Protein AF-0000000085119200 (afdb_homodimer)

pLDDT: mean 97.14, std 2.52, range [78.0, 98.94]

Radius of gyration: 27.1 Å; Cα contacts (8 Å, |Δi|>4): 1152; chains: 2; bounding box: 44×83×57 Å

Nearest PDB structures (foldseek):
  4baz-assembly1_A  TM=9.181E-01  e=3.518E-21  Pseudomonas aeruginosa PAO1
  4bau-assembly1_A-2  TM=9.176E-01  e=3.518E-21  Pseudomonas aeruginosa PAO1
  7c4d-assembly1_A  TM=6.593E-01  e=3.880E-14  uncultured bacterium
  3bf8-assembly2_B  TM=7.224E-01  e=5.390E-13  Escherichia coli
  3bf7-assembly2_B  TM=6.696E-01  e=2.586E-13  Escherichia coli

Sequence (546 aa):
MQKNIIIDETEIFYTIEGVGEVVILLHGWPQTSYMWRRIIPNLSKNFKVITLDLPGLGNSSDTKTYDTKNIATILNKFIKNLKIEKFHLVGHDIGSWVAASYCIYFKETLKSLTILDAGIPGLIPDEVFCLANANKIWQFFFHSIDEIPEFLVKDKEKEYISWYFNKKSYIKDAINEKDIQNYYLAYKNKMKNGFEYYRYFEQSSEQNRILTSKLDIKILAIGGEFALKEQVGIAMEKISNSVTTKVIKNCGHYIAEEQPEELTQILIDWFKQMQKNIIIDETEIFYTIEGVGEVVILLHGWPQTSYMWRRIIPNLSKNFKVITLDLPGLGNSSDTKTYDTKNIATILNKFIKNLKIEKFHLVGHDIGSWVAASYCIYFKETLKSLTILDAGIPGLIPDEVFCLANANKIWQFFFHSIDEIPEFLVKDKEKEYISWYFNKKSYIKDAINEKDIQNYYLAYKNKMKNGFEYYRYFEQSSEQNRILTSKLDIKILAIGGEFALKEQVGIAMEKISNSVTTKVIKNCGHYIAEEQPEELTQILIDWFKQ

InterPro domains:
  IPR000073 Alpha/beta hydrolase fold-1 [PF00561] (22-259)
  IPR000639 Epoxide hydrolase-like [PR00412] (27-45)
  IPR000639 Epoxide hydrolase-like [PR00412] (89-102)
  IPR000639 Epoxide hydrolase-like [PR00412] (103-116)
  IPR000639 Epoxide hydrolase-like [PR00412] (248-270)
  IPR029058 Alpha/Beta hydrolase fold [G3DSA:3.40.50.1820] (2-271)
  IPR029058 Alpha/Beta hydrolase fold [SSF53474] (7-273)
  IPR050266 AB hydrolase superfamily [PTHR43798] (14-272)

Secondary structure (DSSP, 8-state):
-EEEEEETTEEEEEEEE-SSEEEEEE--SS--GGGGTTTHHHHTTTEEEEEEPPTTSTTSPP-S---HHHHHHHHHHHHHHTT---EEEEEETHHHHHHHHHHHHHGGGEEEEEEES---TTTS-GGG-SGGGHHHHHHHHHTTSSSHHHHHHTT-HHHHHHHHHHHH-SSTTSS-HHHHHHHHHHHTTTHHHHHHHHHTHHHHHHHHTT--S-EEEEEEEEEETTTTTTHHHHHHTTTEEEEEEEEESS--S-HHHHSHHHHHHHHHHHHT-/-EEEEEETTEEEEEEEE-SSEEEEEE--SS--GGGGTTTHHHHTTTEEEEEEPPTTSTTSPP-S---HHHHHHHHHHHHHHTT---EEEEEETHHHHHHHHHHHHHGGGEEEEEEES---TTTS-GGG-SGGGHHHHHHHHHTTSSSHHHHHHTT-HHHHHHHHHHHH-SSTTSS-HHHHHHHHHHHTTTHHHHHHHHHTHHHHHHHHTT--S-EEEEEEEEEETTTTTTHHHHHHTTTEEEEEEEEETT--S-HHHHSHHHHHHHHHHHHT-

Structure (mmCIF, N/CA/C/O backbone):
data_AF-0000000085119200-model_v1
#
loop_
_entity.id
_entity.type
_entity.pdbx_description
1 polymer 'Alpha/beta hydrolase fold protein'
#
loop_
_atom_site.group_PDB
_atom_site.id
_atom_site.type_symbol
_atom_site.label_atom_id
_atom_site.label_alt_id
_atom_site.label_comp_id
_atom_site.label_asym_id
_atom_site.label_entity_id
_atom_site.label_seq_id
_atom_site.pdbx_PDB_ins_code
_atom_site.Cartn_x
_atom_site.Cartn_y
_atom_site.Cartn_z
_atom_site.occupancy
_atom_site.B_iso_or_equiv
_atom_site.auth_seq_id
_atom_site.auth_comp_id
_atom_site.auth_asym_id
_atom_site.auth_atom_id
_atom_site.pdbx_PDB_model_num
ATOM 1 N N . MET A 1 1 ? 11.859 33.156 17.484 1 78 1 MET A N 1
ATOM 2 C CA . MET A 1 1 ? 12.648 32.469 18.5 1 78 1 MET A CA 1
ATOM 3 C C . MET A 1 1 ? 12.242 31 18.625 1 78 1 MET A C 1
ATOM 5 O O . MET A 1 1 ? 11.055 30.688 18.609 1 78 1 MET A O 1
ATOM 9 N N . GLN A 1 2 ? 13.172 30.141 18.656 1 85.06 2 GLN A N 1
ATOM 10 C CA . GLN A 1 2 ? 12.969 28.703 18.812 1 85.06 2 GLN A CA 1
ATOM 11 C C . GLN A 1 2 ? 12.836 28.328 20.281 1 85.06 2 GLN A C 1
ATOM 13 O O . GLN A 1 2 ? 13.586 28.844 21.125 1 85.06 2 GLN A O 1
ATOM 18 N N . LYS A 1 3 ? 11.742 27.578 20.469 1 92.69 3 LYS A N 1
ATOM 19 C CA . LYS A 1 3 ? 11.438 27.188 21.844 1 92.69 3 LYS A CA 1
ATOM 20 C C . LYS A 1 3 ? 11.047 25.719 21.922 1 92.69 3 LYS A C 1
ATOM 22 O O . LYS A 1 3 ? 10.766 25.094 20.906 1 92.69 3 LYS A O 1
ATOM 27 N N . ASN A 1 4 ? 11.211 25.234 23.156 1 95.44 4 ASN A N 1
ATOM 28 C CA . ASN A 1 4 ? 10.703 23.906 23.5 1 95.44 4 ASN A CA 1
ATOM 29 C C . ASN A 1 4 ? 9.828 23.953 24.75 1 95.44 4 ASN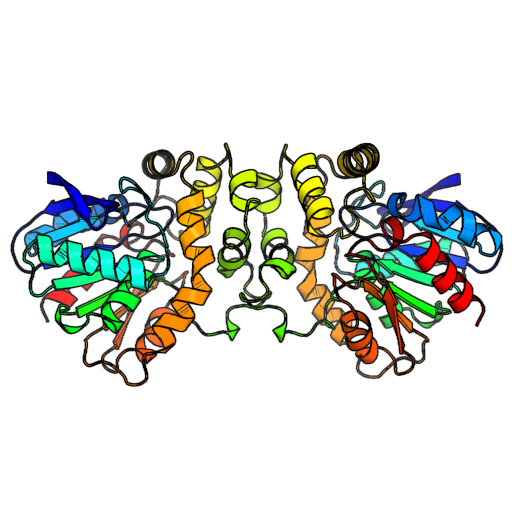 A C 1
ATOM 31 O O . ASN A 1 4 ? 10.047 24.766 25.641 1 95.44 4 ASN A O 1
ATOM 35 N N . ILE A 1 5 ? 8.867 23.125 24.781 1 96.81 5 ILE A N 1
ATOM 36 C CA . ILE A 1 5 ? 8 22.969 25.938 1 96.81 5 ILE A CA 1
ATOM 37 C C . ILE A 1 5 ? 7.594 21.516 26.094 1 96.81 5 ILE A C 1
ATOM 39 O O . ILE A 1 5 ? 7.465 20.781 25.109 1 96.81 5 ILE A O 1
ATOM 43 N N . ILE A 1 6 ? 7.453 21.016 27.297 1 96.5 6 ILE A N 1
ATOM 44 C CA . ILE A 1 6 ? 7.031 19.641 27.547 1 96.5 6 ILE A CA 1
ATOM 45 C C . ILE A 1 6 ? 5.543 19.609 27.875 1 96.5 6 ILE A C 1
ATOM 47 O O . ILE A 1 6 ? 5.086 20.297 28.781 1 96.5 6 ILE A O 1
ATOM 51 N N . ILE A 1 7 ? 4.805 18.891 27.031 1 95.62 7 ILE A N 1
ATOM 52 C CA . ILE A 1 7 ? 3.385 18.641 27.25 1 95.62 7 ILE A CA 1
ATOM 53 C C . ILE A 1 7 ? 3.143 17.141 27.438 1 95.62 7 ILE A C 1
ATOM 55 O O . ILE A 1 7 ? 3.311 16.359 26.5 1 95.62 7 ILE A O 1
ATOM 59 N N . ASP A 1 8 ? 2.596 16.562 28.531 1 91.19 8 ASP A N 1
ATOM 60 C CA . ASP A 1 8 ? 2.346 15.148 28.781 1 91.19 8 ASP A CA 1
ATOM 61 C C . ASP A 1 8 ? 3.539 14.289 28.359 1 91.19 8 ASP A C 1
ATOM 63 O O . ASP A 1 8 ? 3.385 13.336 27.594 1 91.19 8 ASP A O 1
ATOM 67 N N . GLU A 1 9 ? 4.668 14.656 28.641 1 94.38 9 GLU A N 1
ATOM 68 C CA . GLU A 1 9 ? 5.898 13.906 28.422 1 94.38 9 GLU A CA 1
ATOM 69 C C . GLU A 1 9 ? 6.391 14.062 26.984 1 94.38 9 GLU A C 1
ATOM 71 O O . GLU A 1 9 ? 7.375 13.438 26.594 1 94.38 9 GLU A O 1
ATOM 76 N N . THR A 1 10 ? 5.691 14.844 26.203 1 96.94 10 THR A N 1
ATOM 77 C CA . THR A 1 10 ? 6.102 15.117 24.828 1 96.94 10 THR A CA 1
ATOM 78 C C . THR A 1 10 ? 6.75 16.5 24.719 1 96.94 10 THR A C 1
ATOM 80 O O . THR A 1 10 ? 6.141 17.5 25.078 1 96.94 10 THR A O 1
ATOM 83 N N . GLU A 1 11 ? 7.949 16.484 24.266 1 98.06 11 GLU A N 1
ATOM 84 C CA . GLU A 1 11 ? 8.617 17.766 24.016 1 98.06 11 GLU A CA 1
ATOM 85 C C . GLU A 1 11 ? 8.227 18.344 22.656 1 98.06 11 GLU A C 1
ATOM 87 O O . GLU A 1 11 ? 8.422 17.688 21.625 1 98.06 11 GLU A O 1
ATOM 92 N N . ILE A 1 12 ? 7.719 19.562 22.672 1 98.31 12 ILE A N 1
ATOM 93 C CA . ILE A 1 12 ? 7.258 20.219 21.453 1 98.31 12 ILE A CA 1
ATOM 94 C C . ILE A 1 12 ? 8.211 21.344 21.094 1 98.31 12 ILE A C 1
ATOM 96 O O . ILE A 1 12 ? 8.422 22.281 21.875 1 98.31 12 ILE A O 1
ATOM 100 N N . PHE A 1 13 ? 8.797 21.219 19.891 1 98.5 13 PHE A N 1
ATOM 101 C CA . PHE A 1 13 ? 9.562 22.297 19.297 1 98.5 13 PHE A CA 1
ATOM 102 C C . PHE A 1 13 ? 8.633 23.297 18.594 1 98.5 13 PHE A C 1
ATOM 104 O O . PHE A 1 13 ? 7.789 22.891 17.797 1 98.5 13 PHE A O 1
ATOM 111 N N . TYR A 1 14 ? 8.789 24.609 18.922 1 98.5 14 TYR A N 1
ATOM 112 C CA . TYR A 1 14 ? 7.902 25.578 18.281 1 98.5 14 TYR A CA 1
ATOM 113 C C . TYR A 1 14 ? 8.594 26.938 18.141 1 98.5 14 TYR A C 1
ATOM 115 O O . TYR A 1 14 ? 9.641 27.172 18.75 1 98.5 14 TYR A O 1
ATOM 123 N N . THR A 1 15 ? 8.062 27.766 17.25 1 98.31 15 THR A N 1
ATOM 124 C CA . THR A 1 15 ? 8.531 29.125 17.047 1 98.31 15 THR A CA 1
ATOM 125 C C . THR A 1 15 ? 7.367 30.109 17.125 1 98.31 15 THR A C 1
ATOM 127 O O . THR A 1 15 ? 6.215 29.734 16.906 1 98.31 15 THR A O 1
ATOM 130 N N . ILE A 1 16 ? 7.719 31.359 17.531 1 98 16 ILE A N 1
ATOM 131 C CA . ILE A 1 16 ? 6.758 32.438 17.562 1 98 16 ILE A CA 1
ATOM 132 C C . ILE A 1 16 ? 7.332 33.656 16.844 1 98 16 ILE A C 1
ATOM 134 O O . ILE A 1 16 ? 8.453 34.094 17.141 1 98 16 ILE A O 1
ATOM 138 N N . GLU A 1 17 ? 6.508 34.125 15.906 1 97.81 17 GLU A N 1
ATOM 139 C CA . GLU A 1 17 ? 6.898 35.344 15.18 1 97.81 17 GLU A CA 1
ATOM 140 C C . GLU A 1 17 ? 5.707 36.281 14.984 1 97.81 17 GLU A C 1
ATOM 142 O O . GLU A 1 17 ? 4.602 35.844 14.688 1 97.81 17 GLU A O 1
ATOM 147 N N . GLY A 1 18 ? 5.914 37.594 15.211 1 97.75 18 GLY A N 1
ATOM 148 C CA . GLY A 1 18 ? 4.879 38.594 14.977 1 97.75 18 GLY A CA 1
ATOM 149 C C . GLY A 1 18 ? 4.004 38.844 16.188 1 97.75 18 GLY A C 1
ATOM 150 O O . GLY A 1 18 ? 4.281 38.344 17.281 1 97.75 18 GLY A O 1
ATOM 151 N N . VAL A 1 19 ? 3.125 39.781 16.016 1 97 19 VAL A N 1
ATOM 152 C CA . VAL A 1 19 ? 2.17 40.156 17.047 1 97 19 VAL A CA 1
ATOM 153 C C . VAL A 1 19 ? 0.776 40.281 16.438 1 97 19 VAL A C 1
ATOM 155 O O . VAL A 1 19 ? 0.636 40.5 15.227 1 97 19 VAL A O 1
ATOM 158 N N . GLY A 1 20 ? -0.193 40.094 17.297 1 96.88 20 GLY A N 1
ATOM 159 C CA . GLY A 1 20 ? -1.569 40.188 16.828 1 96.88 20 GLY A CA 1
ATOM 160 C C . GLY A 1 20 ? -2.359 38.906 17.062 1 96.88 20 GLY A C 1
ATOM 161 O O . GLY A 1 20 ? -2.111 38.188 18.016 1 96.88 20 GLY A O 1
ATOM 162 N N . GLU A 1 21 ? -3.375 38.75 16.188 1 97.94 21 GLU A N 1
ATOM 163 C CA . GLU A 1 21 ? -4.156 37.531 16.281 1 97.94 21 GLU A CA 1
ATOM 164 C C . GLU A 1 21 ? -3.287 36.312 16.031 1 97.94 21 GLU A C 1
ATOM 166 O O . GLU A 1 21 ? -2.404 36.344 15.172 1 97.94 21 GLU A O 1
ATOM 171 N N . VAL A 1 22 ? -3.578 35.281 16.734 1 98.69 22 VAL A N 1
ATOM 172 C CA . VAL A 1 22 ? -2.721 34.094 16.719 1 98.69 22 VAL A CA 1
ATOM 173 C C . VAL A 1 22 ? -3.104 33.188 15.539 1 98.69 22 VAL A C 1
ATOM 175 O O . VAL A 1 22 ? -4.285 32.938 15.297 1 98.69 22 VAL A O 1
ATOM 178 N N . VAL A 1 23 ? -2.143 32.781 14.789 1 98.88 23 VAL A N 1
ATOM 179 C CA . VAL A 1 23 ? -2.252 31.781 13.734 1 98.88 23 VAL A CA 1
ATOM 180 C C . VAL A 1 23 ? -1.306 30.609 14.039 1 98.88 23 VAL A C 1
ATOM 182 O O . VAL A 1 23 ? -0.108 30.828 14.25 1 98.88 23 VAL A O 1
ATOM 185 N N . ILE A 1 24 ? -1.809 29.406 14.078 1 98.94 24 ILE A N 1
ATOM 186 C CA . ILE A 1 24 ? -0.988 28.219 14.297 1 98.94 24 ILE A CA 1
ATOM 187 C C . ILE A 1 24 ? -0.923 27.391 13.016 1 98.94 24 ILE A C 1
ATOM 189 O O . ILE A 1 24 ? -1.953 27.109 12.398 1 98.94 24 ILE A O 1
ATOM 193 N N . LEU A 1 25 ? 0.277 27.031 12.609 1 98.94 25 LEU A N 1
ATOM 194 C CA . LEU A 1 25 ? 0.523 26.312 11.367 1 98.94 25 LEU A CA 1
ATOM 195 C C . LEU A 1 25 ? 1.031 24.906 11.656 1 98.94 25 LEU A C 1
ATOM 197 O O . LEU A 1 25 ? 2.059 24.734 12.32 1 98.94 25 LEU A O 1
ATOM 201 N N . LEU A 1 26 ? 0.324 23.891 11.156 1 98.94 26 LEU A N 1
ATOM 202 C CA . LEU A 1 26 ? 0.71 22.484 11.32 1 98.94 26 LEU A CA 1
ATOM 203 C C . LEU A 1 26 ? 1.225 21.906 10.008 1 98.94 26 LEU A C 1
ATOM 205 O O . LEU A 1 26 ? 0.542 21.984 8.984 1 98.94 26 LEU A O 1
ATOM 209 N N . HIS A 1 27 ? 2.404 21.312 10.055 1 98.88 27 HIS A N 1
ATOM 210 C CA . HIS A 1 27 ? 3.084 20.828 8.859 1 98.88 27 HIS A CA 1
ATOM 211 C C . HIS A 1 27 ? 2.68 19.391 8.539 1 98.88 27 HIS A C 1
ATOM 213 O O . HIS A 1 27 ? 1.985 18.734 9.328 1 98.88 27 HIS A O 1
ATOM 219 N N . GLY A 1 28 ? 3.072 18.953 7.332 1 98.56 28 GLY A N 1
ATOM 220 C CA . GLY A 1 28 ? 2.822 17.578 6.902 1 98.56 28 GLY A CA 1
ATOM 221 C C . GLY A 1 28 ? 4.059 16.703 6.957 1 98.56 28 GLY A C 1
ATOM 222 O O . GLY A 1 28 ? 5.078 17.094 7.523 1 98.56 28 GLY A O 1
ATOM 223 N N . TRP A 1 29 ? 3.932 15.531 6.484 1 98 29 TRP A N 1
ATOM 224 C CA . TRP A 1 29 ? 5.016 14.562 6.375 1 98 29 TRP A CA 1
ATOM 225 C C . TRP A 1 29 ? 5.383 14.312 4.918 1 98 29 TRP A C 1
ATOM 227 O O . TRP A 1 29 ? 4.5 14.219 4.059 1 98 29 TRP A O 1
ATOM 237 N N . PRO A 1 30 ? 6.723 14.227 4.625 1 97.94 30 PRO A N 1
ATOM 238 C CA . PRO A 1 30 ? 7.867 14.227 5.535 1 97.94 30 PRO A CA 1
ATOM 239 C C . PRO A 1 30 ? 8.5 15.609 5.688 1 97.94 30 PRO A C 1
ATOM 241 O O . PRO A 1 30 ? 9.727 15.734 5.645 1 97.94 30 PRO A O 1
ATOM 244 N N . GLN A 1 31 ? 7.656 16.562 5.84 1 98.69 31 GLN A N 1
ATOM 245 C CA . GLN A 1 31 ? 8.125 17.922 6.105 1 98.69 31 GLN A CA 1
ATOM 246 C C . GLN A 1 31 ? 8.234 18.172 7.605 1 98.69 31 GLN A C 1
ATOM 248 O O . GLN A 1 31 ? 8.172 17.25 8.406 1 98.69 31 GLN A O 1
ATOM 253 N N . THR A 1 32 ? 8.68 19.391 8.008 1 98.62 32 THR A N 1
ATOM 254 C CA . THR A 1 32 ? 8.695 19.984 9.344 1 98.62 32 THR A CA 1
ATOM 255 C C . THR A 1 32 ? 8.133 21.391 9.312 1 98.62 32 THR A C 1
ATOM 257 O O . THR A 1 32 ? 7.668 21.859 8.266 1 98.62 32 THR A O 1
ATOM 260 N N . SER A 1 33 ? 8.172 22.047 10.461 1 98.69 33 SER A N 1
ATOM 261 C CA . SER A 1 33 ? 7.715 23.438 10.477 1 98.69 33 SER A CA 1
ATOM 262 C C . SER A 1 33 ? 8.531 24.312 9.531 1 98.69 33 SER A C 1
ATOM 264 O O . SER A 1 33 ? 8.109 25.406 9.172 1 98.69 33 SER A O 1
ATOM 266 N N . TYR A 1 34 ? 9.664 23.766 9.062 1 98.56 34 TYR A N 1
ATOM 267 C CA . TYR A 1 34 ? 10.516 24.438 8.086 1 98.56 34 TYR A CA 1
ATOM 268 C C . TYR A 1 34 ? 9.742 24.734 6.805 1 98.56 34 TYR A C 1
ATOM 270 O O . TYR A 1 34 ? 10.055 25.688 6.094 1 98.56 34 TYR A O 1
ATOM 278 N N . MET A 1 35 ? 8.688 24.016 6.539 1 98.81 35 MET A N 1
ATOM 279 C CA . MET A 1 35 ? 7.973 24.172 5.277 1 98.81 35 MET A CA 1
ATOM 280 C C . MET A 1 35 ? 7.309 25.531 5.18 1 98.81 35 MET A C 1
ATOM 282 O O . MET A 1 35 ? 6.945 25.984 4.09 1 98.81 35 MET A O 1
ATOM 286 N N . TRP A 1 36 ? 7.117 26.141 6.305 1 98.81 36 TRP A N 1
ATOM 287 C CA . TRP A 1 36 ? 6.383 27.406 6.355 1 98.81 36 TRP A CA 1
ATOM 288 C C . TRP A 1 36 ? 7.324 28.594 6.18 1 98.81 36 TRP A C 1
ATOM 290 O O . TRP A 1 36 ? 6.891 29.75 6.23 1 98.81 36 TRP A O 1
ATOM 300 N N . ARG A 1 37 ? 8.539 28.375 5.84 1 98.62 37 ARG A N 1
ATOM 301 C CA . ARG A 1 37 ? 9.594 29.391 5.875 1 98.62 37 ARG A CA 1
ATOM 302 C C . ARG A 1 37 ? 9.289 30.531 4.91 1 98.62 37 ARG A C 1
ATOM 304 O O . ARG A 1 37 ? 9.641 31.688 5.168 1 98.62 37 ARG A O 1
ATOM 311 N N . ARG A 1 38 ? 8.609 30.266 3.814 1 98.5 38 ARG A N 1
ATOM 312 C CA . ARG A 1 38 ? 8.375 31.297 2.799 1 98.5 38 ARG A CA 1
ATOM 313 C C . ARG A 1 38 ? 7.09 32.062 3.078 1 98.5 38 ARG A C 1
ATOM 315 O O . ARG A 1 38 ? 6.859 33.125 2.498 1 98.5 38 ARG A O 1
ATOM 322 N N . ILE A 1 39 ? 6.301 31.5 3.99 1 98 39 ILE A N 1
ATOM 323 C CA . ILE A 1 39 ? 5 32.062 4.324 1 98 39 ILE A CA 1
ATOM 324 C C . ILE A 1 39 ? 5.133 32.969 5.543 1 98 39 ILE A C 1
ATOM 326 O O . ILE A 1 39 ? 4.512 34.031 5.598 1 98 39 ILE A O 1
ATOM 330 N N . ILE A 1 40 ? 5.961 32.688 6.473 1 98.25 40 ILE A N 1
ATOM 331 C CA . ILE A 1 40 ? 6.035 33.25 7.812 1 98.25 40 ILE A CA 1
ATOM 332 C C . ILE A 1 40 ? 6.426 34.75 7.723 1 98.25 40 ILE A C 1
ATOM 334 O O . ILE A 1 40 ? 5.812 35.594 8.367 1 98.25 40 ILE A O 1
ATOM 338 N N . PRO A 1 41 ? 7.41 35.125 6.832 1 98.25 41 PRO A N 1
ATOM 339 C CA . PRO A 1 41 ? 7.859 36.531 6.828 1 98.25 41 PRO A CA 1
ATOM 340 C C . PRO A 1 41 ? 6.738 37.5 6.504 1 98.25 41 PRO A C 1
ATOM 342 O O . PRO A 1 41 ? 6.641 38.562 7.129 1 98.25 41 PRO A O 1
ATOM 345 N N . ASN A 1 42 ? 5.84 37.156 5.656 1 98.31 42 ASN A N 1
ATOM 346 C CA . ASN A 1 42 ? 4.746 38.031 5.289 1 98.31 42 ASN A CA 1
ATOM 347 C C . ASN A 1 42 ? 3.557 37.875 6.23 1 98.31 42 ASN A C 1
ATOM 349 O O . ASN A 1 42 ? 2.902 38.875 6.578 1 98.31 42 ASN A O 1
ATOM 353 N N . LEU A 1 43 ? 3.299 36.719 6.664 1 98.31 43 LEU A N 1
ATOM 354 C CA . LEU A 1 43 ? 2.16 36.469 7.535 1 98.31 43 LEU A CA 1
ATOM 355 C C . LEU A 1 43 ? 2.361 37.094 8.906 1 98.31 43 LEU A C 1
ATOM 357 O O . LEU A 1 43 ? 1.411 37.594 9.508 1 98.31 43 LEU A O 1
ATOM 361 N N . SER A 1 44 ? 3.631 37.125 9.336 1 98.12 44 SER A N 1
ATOM 362 C CA . SER A 1 44 ? 3.943 37.562 10.688 1 98.12 44 SER A CA 1
ATOM 363 C C . SER A 1 44 ? 3.932 39.094 10.773 1 98.12 44 SER A C 1
ATOM 365 O O . SER A 1 44 ? 4.062 39.656 11.859 1 98.12 44 SER A O 1
ATOM 367 N N . LYS A 1 45 ? 3.742 39.75 9.672 1 97.94 45 LYS A N 1
ATOM 368 C CA . LYS A 1 45 ? 3.602 41.188 9.68 1 97.94 45 LYS A CA 1
ATOM 369 C C . LYS A 1 45 ? 2.287 41.625 10.336 1 97.94 45 LYS A C 1
ATOM 371 O O . LYS A 1 45 ? 2.189 42.719 10.898 1 97.94 45 LYS A O 1
ATOM 376 N N . ASN A 1 46 ? 1.311 40.75 10.297 1 96.31 46 ASN A N 1
ATOM 377 C CA . ASN A 1 46 ? -0.02 41.156 10.758 1 96.31 46 ASN A CA 1
ATOM 378 C C . ASN A 1 46 ? -0.543 40.188 11.828 1 96.31 46 ASN A C 1
ATOM 380 O O . ASN A 1 46 ? -1.546 40.469 12.484 1 96.31 46 ASN A O 1
ATOM 384 N N . PHE A 1 47 ? 0.115 39.125 12.047 1 98.5 47 PHE A N 1
ATOM 385 C CA . PHE A 1 47 ? -0.38 38.094 12.953 1 98.5 47 PHE A CA 1
ATOM 386 C C . PHE A 1 47 ? 0.741 37.562 13.844 1 98.5 47 PHE A C 1
ATOM 388 O O . PHE A 1 47 ? 1.921 37.719 13.523 1 98.5 47 PHE A O 1
ATOM 395 N N . LYS A 1 48 ? 0.358 37 14.984 1 98.25 48 LYS A N 1
ATOM 396 C CA . LYS A 1 48 ? 1.259 36.156 15.781 1 98.25 48 LYS A CA 1
ATOM 397 C C . LYS A 1 48 ? 1.27 34.719 15.273 1 98.25 48 LYS A C 1
ATOM 399 O O . LYS A 1 48 ? 0.34 33.969 15.547 1 98.25 48 LYS A O 1
ATOM 404 N N . VAL A 1 49 ? 2.355 34.438 14.586 1 98.69 49 VAL A N 1
ATOM 405 C CA . VAL A 1 49 ? 2.424 33.156 13.906 1 98.69 49 VAL A CA 1
ATOM 406 C C . VAL A 1 49 ? 3.195 32.156 14.766 1 98.69 49 VAL A C 1
ATOM 408 O O . VAL A 1 49 ? 4.352 32.406 15.125 1 98.69 49 VAL A O 1
ATOM 411 N N . ILE A 1 50 ? 2.543 31.062 15.086 1 98.75 50 ILE A N 1
ATOM 412 C CA . ILE A 1 50 ? 3.162 29.984 15.844 1 98.75 50 ILE A CA 1
ATOM 413 C C . ILE A 1 50 ? 3.268 28.734 14.969 1 98.75 50 ILE A C 1
ATOM 415 O O . ILE A 1 50 ? 2.273 28.281 14.391 1 98.75 50 ILE A O 1
ATOM 419 N N . THR A 1 51 ? 4.438 28.25 14.797 1 98.69 51 THR A N 1
ATOM 420 C CA . THR A 1 51 ? 4.68 26.953 14.148 1 98.69 51 THR A CA 1
ATOM 421 C C . THR A 1 51 ? 5.246 25.953 15.141 1 98.69 51 THR A C 1
ATOM 423 O O . THR A 1 51 ? 5.809 26.328 16.172 1 98.69 51 THR A O 1
ATOM 426 N N . LEU A 1 52 ? 5.055 24.719 14.867 1 98.69 52 LEU A N 1
ATOM 427 C CA . LEU A 1 52 ? 5.613 23.656 15.695 1 98.69 52 LEU A CA 1
ATOM 428 C C . LEU A 1 52 ? 5.871 22.391 14.875 1 98.69 52 LEU A C 1
ATOM 430 O O . LEU A 1 52 ? 5.297 22.219 13.797 1 98.69 52 LEU A O 1
ATOM 434 N N . ASP A 1 53 ? 6.777 21.609 15.336 1 98.75 53 ASP A N 1
ATOM 435 C CA . ASP A 1 53 ? 6.875 20.25 14.812 1 98.75 53 ASP A CA 1
ATOM 436 C C . ASP A 1 53 ? 5.914 19.312 15.539 1 98.75 53 ASP A C 1
ATOM 438 O O . ASP A 1 53 ? 5.883 19.281 16.781 1 98.75 53 ASP A O 1
ATOM 442 N N . LEU A 1 54 ? 5.133 18.625 14.82 1 98.69 54 LEU A N 1
ATOM 443 C CA . LEU A 1 54 ? 4.133 17.75 15.406 1 98.69 54 LEU A CA 1
ATOM 444 C C . LEU A 1 54 ? 4.793 16.688 16.281 1 98.69 54 LEU A C 1
ATOM 446 O O . LEU A 1 54 ? 5.938 16.297 16.031 1 98.69 54 LEU A O 1
ATOM 450 N N . PRO A 1 55 ? 4.07 16.219 17.266 1 98.38 55 PRO A N 1
ATOM 451 C CA . PRO A 1 55 ? 4.613 15.141 18.094 1 98.38 55 PRO A CA 1
ATOM 452 C C . PRO A 1 55 ? 5.129 13.961 17.281 1 98.38 55 PRO A C 1
ATOM 454 O O . PRO A 1 55 ? 4.414 13.445 16.422 1 98.38 55 PRO A O 1
ATOM 457 N N . GLY A 1 56 ? 6.352 13.602 17.547 1 97.44 56 GLY A N 1
ATOM 458 C CA . GLY A 1 56 ? 6.961 12.477 16.859 1 97.44 56 GLY A CA 1
ATOM 459 C C . GLY A 1 56 ? 7.66 12.867 15.562 1 97.44 56 GLY A C 1
ATOM 460 O O . GLY A 1 56 ? 8.406 12.07 14.992 1 97.44 56 GLY A O 1
ATOM 461 N N . LEU A 1 57 ? 7.52 14.117 15.125 1 98 57 LEU A N 1
ATOM 462 C CA . LEU A 1 57 ? 8.07 14.547 13.852 1 98 57 LEU A CA 1
ATOM 463 C C . LEU A 1 57 ? 9.055 15.703 14.047 1 98 57 LEU A C 1
ATOM 465 O O . LEU A 1 57 ? 8.977 16.422 15.039 1 98 57 LEU A O 1
ATOM 469 N N . GLY A 1 58 ? 9.953 15.797 13.062 1 96.88 58 GLY A N 1
ATOM 470 C CA . GLY A 1 58 ? 10.906 16.891 13.094 1 96.88 58 GLY A CA 1
ATOM 471 C C . GLY A 1 58 ? 11.695 16.969 14.383 1 96.88 58 GLY A C 1
ATOM 472 O O . GLY A 1 58 ? 12.289 15.969 14.812 1 96.88 58 GLY A O 1
ATOM 473 N N . ASN A 1 59 ? 11.586 18.109 15.047 1 96.31 59 ASN A N 1
ATOM 474 C CA . ASN A 1 59 ? 12.398 18.344 16.234 1 96.31 59 ASN A CA 1
ATOM 475 C C . ASN A 1 59 ? 11.617 18.078 17.516 1 96.31 59 ASN A C 1
ATOM 477 O O . ASN A 1 59 ? 12.125 18.312 18.609 1 96.31 59 ASN A O 1
ATOM 481 N N . SER A 1 60 ? 10.438 17.625 17.438 1 98.06 60 SER A N 1
ATOM 482 C CA . SER A 1 60 ? 9.633 17.25 18.594 1 98.06 60 SER A CA 1
ATOM 483 C C . SER A 1 60 ? 9.859 15.781 18.969 1 98.06 60 SER A C 1
ATOM 485 O O . SER A 1 60 ? 10.25 14.977 18.125 1 98.06 60 SER A O 1
ATOM 487 N N . SER A 1 61 ? 9.633 15.445 20.234 1 97.31 61 SER A N 1
ATOM 488 C CA . SER A 1 61 ? 9.852 14.078 20.703 1 97.31 61 SER A CA 1
ATOM 489 C C . SER A 1 61 ? 8.648 13.195 20.391 1 97.31 61 SER A C 1
ATOM 491 O O . SER A 1 61 ? 7.594 13.688 20 1 97.31 61 SER A O 1
ATOM 493 N N . ASP A 1 62 ? 8.797 11.922 20.531 1 96.5 62 ASP A N 1
ATOM 494 C CA . ASP A 1 62 ? 7.754 10.938 20.25 1 96.5 62 ASP A CA 1
ATOM 495 C C . ASP A 1 62 ? 6.617 11.031 21.266 1 96.5 62 ASP A C 1
ATOM 497 O O . ASP A 1 62 ? 6.766 11.672 22.312 1 96.5 62 ASP A O 1
ATOM 501 N N . THR A 1 63 ? 5.52 10.57 20.922 1 96.81 63 THR A N 1
ATOM 502 C CA . THR A 1 63 ? 4.371 10.414 21.797 1 96.81 63 THR A CA 1
ATOM 503 C C . THR A 1 63 ? 3.947 8.953 21.891 1 96.81 63 THR A C 1
ATOM 505 O O . THR A 1 63 ? 4.406 8.117 21.109 1 96.81 63 THR A O 1
ATOM 508 N N . LYS A 1 64 ? 3.119 8.578 22.812 1 93.38 64 LYS A N 1
ATOM 509 C CA . LYS A 1 64 ? 2.705 7.199 23.047 1 93.38 64 LYS A CA 1
ATOM 510 C C . LYS A 1 64 ? 1.824 6.695 21.906 1 93.38 64 LYS A C 1
ATOM 512 O O . LYS A 1 64 ? 1.976 5.559 21.453 1 93.38 64 LYS A O 1
ATOM 517 N N . THR A 1 65 ? 0.84 7.543 21.531 1 97.62 65 THR A N 1
ATOM 518 C CA . THR A 1 65 ? -0.052 7.199 20.422 1 97.62 65 THR A CA 1
ATOM 519 C C . THR A 1 65 ? -0.129 8.336 19.406 1 97.62 65 THR A C 1
ATOM 521 O O . THR A 1 65 ? 0.097 9.5 19.766 1 97.62 65 THR A O 1
ATOM 524 N N . TYR A 1 66 ? -0.414 7.957 18.188 1 98.25 66 TYR A N 1
ATOM 525 C CA . TYR A 1 66 ? -0.301 8.938 17.125 1 98.25 66 TYR A CA 1
ATOM 526 C C . TYR A 1 66 ? -1.658 9.211 16.484 1 98.25 66 TYR A C 1
ATOM 528 O O . TYR A 1 66 ? -1.74 9.836 15.43 1 98.25 66 TYR A O 1
ATOM 536 N N . ASP A 1 67 ? -2.73 8.625 17.141 1 98.62 67 ASP A N 1
ATOM 537 C CA . ASP A 1 67 ? -4.051 9 16.641 1 98.62 67 ASP A CA 1
ATOM 538 C C . ASP A 1 67 ? -4.273 10.508 16.75 1 98.62 67 ASP A C 1
ATOM 540 O O . ASP A 1 67 ? -3.781 11.141 17.688 1 98.62 67 ASP A O 1
ATOM 544 N N . THR A 1 68 ? -5.035 11.039 15.828 1 98.69 68 THR A N 1
ATOM 545 C CA . THR A 1 68 ? -5.113 12.492 15.68 1 98.69 68 THR A CA 1
ATOM 546 C C . THR A 1 68 ? -5.867 13.117 16.859 1 98.69 68 THR A C 1
ATOM 548 O O . THR A 1 68 ? -5.66 14.281 17.188 1 98.69 68 THR A O 1
ATOM 551 N N . LYS A 1 69 ? -6.711 12.367 17.531 1 98.56 69 LYS A N 1
ATOM 552 C CA . LYS A 1 69 ? -7.34 12.898 18.75 1 98.56 69 LYS A CA 1
ATOM 553 C C . LYS A 1 69 ? -6.309 13.156 19.828 1 98.56 69 LYS A C 1
ATOM 555 O O . LYS A 1 69 ? -6.324 14.211 20.484 1 98.56 69 LYS A O 1
ATOM 560 N N . ASN A 1 70 ? -5.434 12.188 20.016 1 98.56 70 ASN A N 1
ATOM 561 C CA . ASN A 1 70 ? -4.379 12.367 21.016 1 98.56 70 ASN A CA 1
ATOM 562 C C . ASN A 1 70 ? -3.486 13.555 20.672 1 98.56 70 ASN A C 1
ATOM 564 O O . ASN A 1 70 ? -3.16 14.367 21.531 1 98.56 70 ASN A O 1
ATOM 568 N N . ILE A 1 71 ? -3.07 13.641 19.438 1 98.75 71 ILE A N 1
ATOM 569 C CA . ILE A 1 71 ? -2.195 14.727 19.016 1 98.75 71 ILE A CA 1
ATOM 570 C C . ILE A 1 71 ? -2.914 16.062 19.188 1 98.75 71 ILE A C 1
ATOM 572 O O . ILE A 1 71 ? -2.32 17.047 19.656 1 98.75 71 ILE A O 1
ATOM 576 N N . ALA A 1 72 ? -4.199 16.125 18.812 1 98.75 72 ALA A N 1
ATOM 577 C CA . ALA A 1 72 ? -5.008 17.312 19 1 98.75 72 ALA A CA 1
ATOM 578 C C . ALA A 1 72 ? -5.09 17.688 20.484 1 98.75 72 ALA A C 1
ATOM 580 O O . ALA A 1 72 ? -5.074 18.859 20.844 1 98.75 72 ALA A O 1
ATOM 581 N N . THR A 1 73 ? -5.199 16.688 21.312 1 98.69 73 THR A N 1
ATOM 582 C CA . THR A 1 73 ? -5.254 16.906 22.75 1 98.69 73 THR A CA 1
ATOM 583 C C . THR A 1 73 ? -3.945 17.516 23.25 1 98.69 73 THR A C 1
ATOM 585 O O . THR A 1 73 ? -3.953 18.453 24.047 1 98.69 73 THR A O 1
ATOM 588 N N . ILE A 1 74 ? -2.844 17 22.797 1 98.62 74 ILE A N 1
ATOM 589 C CA . ILE A 1 74 ? -1.537 17.547 23.141 1 98.62 74 ILE A CA 1
ATOM 590 C C . ILE A 1 74 ? -1.447 19 22.656 1 98.62 74 ILE A C 1
ATOM 592 O O . ILE A 1 74 ? -0.984 19.875 23.391 1 98.62 74 ILE A O 1
ATOM 596 N N . LEU A 1 75 ? -1.92 19.25 21.438 1 98.56 75 LEU A N 1
ATOM 597 C CA . LEU A 1 75 ? -1.922 20.609 20.875 1 98.56 75 LEU A CA 1
ATOM 598 C C . LEU A 1 75 ? -2.762 21.547 21.734 1 98.56 75 LEU A C 1
ATOM 600 O O . LEU A 1 75 ? -2.373 22.688 21.969 1 98.56 75 LEU A O 1
ATOM 604 N N . ASN A 1 76 ? -3.938 21.078 22.172 1 98.69 76 ASN A N 1
ATOM 605 C CA . ASN A 1 76 ? -4.809 21.906 23.016 1 98.69 76 ASN A CA 1
ATOM 606 C C . ASN A 1 76 ? -4.117 22.297 24.312 1 98.69 76 ASN A C 1
ATOM 608 O O . ASN A 1 76 ? -4.227 23.438 24.75 1 98.69 76 ASN A O 1
ATOM 612 N N . LYS A 1 77 ? -3.441 21.359 24.938 1 98.5 77 LYS A N 1
ATOM 613 C CA . LYS A 1 77 ? -2.691 21.656 26.156 1 98.5 77 LYS A CA 1
ATOM 614 C C . LYS A 1 77 ? -1.542 22.609 25.875 1 98.5 77 LYS A C 1
ATOM 616 O O . LYS A 1 77 ? -1.242 23.484 26.703 1 98.5 77 LYS A O 1
ATOM 621 N N . PHE A 1 78 ? -0.901 22.422 24.766 1 97.94 78 PHE A N 1
ATOM 622 C CA . PHE A 1 78 ? 0.161 23.312 24.328 1 97.94 78 PHE A CA 1
ATOM 623 C C . PHE A 1 78 ? -0.349 24.75 24.219 1 97.94 78 PHE A C 1
ATOM 625 O O . PHE A 1 78 ? 0.281 25.672 24.734 1 97.94 78 PHE A O 1
ATOM 632 N N . ILE A 1 79 ? -1.499 24.906 23.594 1 97.56 79 ILE A N 1
ATOM 633 C CA . ILE A 1 79 ? -2.127 26.219 23.375 1 97.56 79 ILE A CA 1
ATOM 634 C C . ILE A 1 79 ? -2.508 26.828 24.719 1 97.56 79 ILE A C 1
ATOM 636 O O . ILE A 1 79 ? -2.285 28.031 24.938 1 97.56 79 ILE A O 1
ATOM 640 N N . LYS A 1 80 ? -3.035 26.062 25.594 1 97.44 80 LYS A N 1
ATOM 641 C CA . LYS A 1 80 ? -3.412 26.531 26.922 1 97.44 80 LYS A CA 1
ATOM 642 C C . LYS A 1 80 ? -2.189 27 27.703 1 97.44 80 LYS A C 1
ATOM 644 O O . LYS A 1 80 ? -2.252 28.016 28.422 1 97.44 80 LYS A O 1
ATOM 649 N N . ASN A 1 81 ? -1.166 26.281 27.578 1 96.88 81 ASN A N 1
ATOM 650 C CA . ASN A 1 81 ? 0.07 26.656 28.25 1 96.88 81 ASN A CA 1
ATOM 651 C C . ASN A 1 81 ? 0.59 28 27.781 1 96.88 81 ASN A C 1
ATOM 653 O O . ASN A 1 81 ? 1.221 28.734 28.531 1 96.88 81 ASN A O 1
ATOM 657 N N . LEU A 1 82 ? 0.314 28.312 26.531 1 96.5 82 LEU A N 1
ATOM 658 C CA . LEU A 1 82 ? 0.746 29.594 25.953 1 96.5 82 LEU A CA 1
ATOM 659 C C . LEU A 1 82 ? -0.28 30.688 26.234 1 96.5 82 LEU A C 1
ATOM 661 O O . LEU A 1 82 ? -0.112 31.828 25.797 1 96.5 82 LEU A O 1
ATOM 665 N N . LYS A 1 83 ? -1.347 30.312 26.891 1 97.12 83 LYS A N 1
ATOM 666 C CA . LYS A 1 83 ? -2.408 31.234 27.312 1 97.12 83 LYS A CA 1
ATOM 667 C C . LYS A 1 83 ? -3.088 31.859 26.094 1 97.12 83 LYS A C 1
ATOM 669 O O . LYS A 1 83 ? -3.369 33.062 26.094 1 97.12 83 LYS A O 1
ATOM 674 N N . ILE A 1 84 ? -3.25 31.094 25.078 1 97.44 84 ILE A N 1
ATOM 675 C CA . ILE A 1 84 ? -3.955 31.516 23.875 1 97.44 84 ILE A CA 1
ATOM 676 C C . ILE A 1 84 ? -5.43 31.125 23.984 1 97.44 84 ILE A C 1
ATOM 678 O O . ILE A 1 84 ? -5.758 29.969 24.234 1 97.44 84 ILE A O 1
ATOM 682 N N . GLU A 1 85 ? -6.332 32.031 23.797 1 97.06 85 GLU A N 1
ATOM 683 C CA . GLU A 1 85 ? -7.766 31.797 23.938 1 97.06 85 GLU A CA 1
ATOM 684 C C . GLU A 1 85 ? -8.406 31.422 22.609 1 97.06 85 GLU A C 1
ATOM 686 O O . GLU A 1 85 ? -9.195 30.469 22.547 1 97.06 85 GLU A O 1
ATOM 691 N N . LYS A 1 86 ? -8.125 32.25 21.547 1 98.12 86 LYS A N 1
ATOM 692 C CA . LYS A 1 86 ? -8.664 32 20.219 1 98.12 86 LYS A CA 1
ATOM 693 C C . LYS A 1 86 ? -7.566 32.156 19.156 1 98.12 86 LYS A C 1
ATOM 695 O O . LYS A 1 86 ? -6.672 32.969 19.281 1 98.12 86 LYS A O 1
ATOM 700 N N . PHE A 1 87 ? -7.672 31.359 18.141 1 98.75 87 PHE A N 1
ATOM 701 C CA . PHE A 1 87 ? -6.641 31.406 17.109 1 98.75 87 PHE A CA 1
ATOM 702 C C . PHE A 1 87 ? -7.164 30.812 15.805 1 98.75 87 PHE A C 1
ATOM 704 O O . PHE A 1 87 ? -8.203 30.156 15.781 1 98.75 87 PHE A O 1
ATOM 711 N N . HIS A 1 88 ? -6.531 31.156 14.664 1 98.88 88 HIS A N 1
ATOM 712 C CA . HIS A 1 88 ? -6.703 30.484 13.383 1 98.88 88 HIS A CA 1
ATOM 713 C C . HIS A 1 88 ? -5.797 29.266 13.273 1 98.88 88 HIS A C 1
ATOM 715 O O . HIS A 1 88 ? -4.617 29.328 13.625 1 98.88 88 HIS A O 1
ATOM 721 N N . LEU A 1 89 ? -6.32 28.172 12.844 1 98.94 89 LEU A N 1
ATOM 722 C CA . LEU A 1 89 ? -5.547 26.938 12.688 1 98.94 89 LEU A CA 1
ATOM 723 C C . LEU A 1 89 ? -5.414 26.562 11.219 1 98.94 89 LEU A C 1
ATOM 725 O O . LEU A 1 89 ? -6.406 26.531 10.492 1 98.94 89 LEU A O 1
ATOM 729 N N . VAL A 1 90 ? -4.223 26.344 10.75 1 98.94 90 VAL A N 1
ATOM 730 C CA . VAL A 1 90 ? -3.926 25.906 9.391 1 98.94 90 VAL A CA 1
ATOM 731 C C . VAL A 1 90 ? -3.16 24.594 9.43 1 98.94 90 VAL A C 1
ATOM 733 O O . VAL A 1 90 ? -2.164 24.453 10.148 1 98.94 90 VAL A O 1
ATOM 736 N N . GLY A 1 91 ? -3.6 23.609 8.711 1 98.94 91 GLY A N 1
ATOM 737 C CA . GLY A 1 91 ? -2.896 22.344 8.609 1 98.94 91 GLY A CA 1
ATOM 738 C C . GLY A 1 91 ? -2.625 21.922 7.176 1 98.94 91 GLY A C 1
ATOM 739 O O . GLY A 1 91 ? -3.455 22.141 6.289 1 98.94 91 GLY A O 1
ATOM 740 N N . HIS A 1 92 ? -1.526 21.281 6.965 1 98.94 92 HIS A N 1
ATOM 741 C CA . HIS A 1 92 ? -1.161 20.656 5.695 1 98.94 92 HIS A CA 1
ATOM 742 C C . HIS A 1 92 ? -0.921 19.156 5.863 1 98.94 92 HIS A C 1
ATOM 744 O O . HIS A 1 92 ? -0.196 18.734 6.766 1 98.94 92 HIS A O 1
ATOM 750 N N . ASP A 1 93 ? -1.548 18.344 4.926 1 98.56 93 ASP A N 1
ATOM 751 C CA . ASP A 1 93 ? -1.27 16.906 4.91 1 98.56 93 ASP A CA 1
ATOM 752 C C . ASP A 1 93 ? -1.553 16.281 6.273 1 98.56 93 ASP A C 1
ATOM 754 O O . ASP A 1 93 ? -2.664 16.391 6.793 1 98.56 93 ASP A O 1
ATOM 758 N N . ILE A 1 94 ? -0.62 15.719 6.988 1 98.75 94 ILE A N 1
ATOM 759 C CA . ILE A 1 94 ? -0.828 15.148 8.312 1 98.75 94 ILE A CA 1
ATOM 760 C C . ILE A 1 94 ? -1.223 16.25 9.297 1 98.75 94 ILE A C 1
ATOM 762 O O . ILE A 1 94 ? -2.039 16.031 10.195 1 98.75 94 ILE A O 1
ATOM 766 N N . GLY A 1 95 ? -0.653 17.406 9.078 1 98.88 95 GLY A N 1
ATOM 767 C CA . GLY A 1 95 ? -1.094 18.531 9.883 1 98.88 95 GLY A CA 1
ATOM 768 C C . GLY A 1 95 ? -2.57 18.844 9.719 1 98.88 95 GLY A C 1
ATOM 769 O O . GLY A 1 95 ? -3.225 19.281 10.664 1 98.88 95 GLY A O 1
ATOM 770 N N . SER A 1 96 ? -3.084 18.625 8.555 1 98.94 96 SER A N 1
ATOM 771 C CA . SER A 1 96 ? -4.512 18.781 8.305 1 98.94 96 SER A CA 1
ATOM 772 C C . SER A 1 96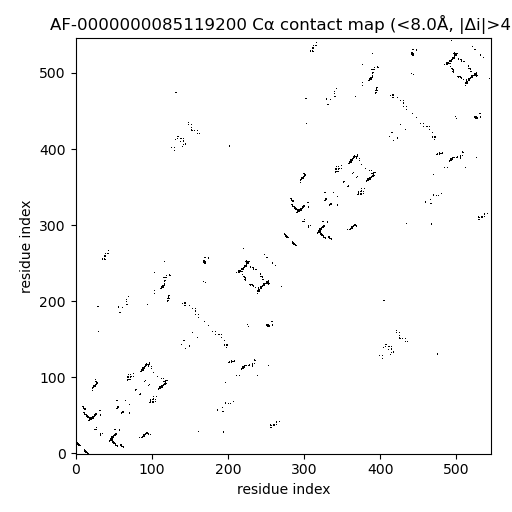 ? -5.324 17.703 9.008 1 98.94 96 SER A C 1
ATOM 774 O O . SER A 1 96 ? -6.441 17.969 9.469 1 98.94 96 SER A O 1
ATOM 776 N N . TRP A 1 97 ? -4.711 16.438 9.07 1 98.81 97 TRP A N 1
ATOM 777 C CA . TRP A 1 97 ? -5.375 15.398 9.844 1 98.81 97 TRP A CA 1
ATOM 778 C C . TRP A 1 97 ? -5.602 15.844 11.289 1 98.81 97 TRP A C 1
ATOM 780 O O . TRP A 1 97 ? -6.715 15.758 11.805 1 98.81 97 TRP A O 1
ATOM 790 N N . VAL A 1 98 ? -4.578 16.391 11.828 1 98.88 98 VAL A N 1
ATOM 791 C CA . VAL A 1 98 ? -4.59 16.812 13.227 1 98.88 98 VAL A CA 1
ATOM 792 C C . VAL A 1 98 ? -5.508 18.031 13.383 1 98.88 98 VAL A C 1
ATOM 794 O O . VAL A 1 98 ? -6.297 18.094 14.328 1 98.88 98 VAL A O 1
ATOM 797 N N . ALA A 1 99 ? -5.445 18.953 12.445 1 98.94 99 ALA A N 1
ATOM 798 C CA . ALA A 1 99 ? -6.246 20.172 12.508 1 98.94 99 ALA A CA 1
ATOM 799 C C . ALA A 1 99 ? -7.738 19.844 12.461 1 98.94 99 ALA A C 1
ATOM 801 O O . ALA A 1 99 ? -8.531 20.453 13.188 1 98.94 99 ALA A O 1
ATOM 802 N N . ALA A 1 100 ? -8.102 18.938 11.609 1 98.69 100 ALA A N 1
ATOM 803 C CA . ALA A 1 100 ? -9.5 18.531 11.516 1 98.69 100 ALA A CA 1
ATOM 804 C C . ALA A 1 100 ? -9.977 17.906 12.828 1 98.69 100 ALA A C 1
ATOM 806 O O . ALA A 1 100 ? -11.055 18.234 13.32 1 98.69 100 ALA A O 1
ATOM 807 N N . SER A 1 101 ? -9.18 17.016 13.406 1 98.69 101 SER A N 1
ATOM 808 C CA . SER A 1 101 ? -9.516 16.422 14.695 1 98.69 101 SER A CA 1
ATOM 809 C C . SER A 1 101 ? -9.609 17.484 15.781 1 98.69 101 SER A C 1
ATOM 811 O O . SER A 1 101 ? -10.508 17.438 16.625 1 98.69 101 SER A O 1
ATOM 813 N N . TYR A 1 102 ? -8.672 18.422 15.734 1 98.81 102 TYR A N 1
ATOM 814 C CA . TYR A 1 102 ? -8.711 19.516 16.703 1 98.81 102 TYR A CA 1
ATOM 815 C C . TYR A 1 102 ? -10.031 20.281 16.609 1 98.81 102 TYR A C 1
ATOM 817 O O . TYR A 1 102 ? -10.641 20.594 17.641 1 98.81 102 TYR A O 1
ATOM 825 N N . CYS A 1 103 ? -10.445 20.562 15.414 1 98.5 103 CYS A N 1
ATOM 826 C CA . CYS A 1 103 ? -11.711 21.266 15.195 1 98.5 103 CYS A CA 1
ATOM 827 C C . CYS A 1 103 ? -12.883 20.484 15.773 1 98.5 103 CYS A C 1
ATOM 829 O O . CYS A 1 103 ? -13.773 21.062 16.391 1 98.5 103 CYS A O 1
ATOM 831 N N . ILE A 1 104 ? -12.875 19.203 15.609 1 97.94 104 ILE A N 1
ATOM 832 C CA . ILE A 1 104 ? -13.961 18.328 16.047 1 97.94 104 ILE A CA 1
ATOM 833 C C . ILE A 1 104 ? -14.039 18.328 17.578 1 97.94 104 ILE A C 1
ATOM 835 O O . ILE A 1 104 ? -15.125 18.375 18.156 1 97.94 104 ILE A O 1
ATOM 839 N N . TYR A 1 105 ? -12.906 18.422 18.234 1 97.62 105 TYR A N 1
ATOM 840 C CA . TYR A 1 105 ? -12.891 18.172 19.672 1 97.62 105 TYR A CA 1
ATOM 841 C C . TYR A 1 105 ? -12.719 19.469 20.453 1 97.62 105 TYR A C 1
ATOM 843 O O . TYR A 1 105 ? -13.086 19.562 21.625 1 97.62 105 TYR A O 1
ATOM 851 N N . PHE A 1 106 ? -12.156 20.531 19.797 1 97.81 106 PHE A N 1
ATOM 852 C CA . PHE A 1 106 ? -11.797 21.734 20.547 1 97.81 106 PHE A CA 1
ATOM 853 C C . PHE A 1 106 ? -12.156 22.984 19.75 1 97.81 106 PHE A C 1
ATOM 855 O O . PHE A 1 106 ? -11.406 23.969 19.75 1 97.81 106 PHE A O 1
ATOM 862 N N . LYS A 1 107 ? -13.25 22.984 19.078 1 96.69 107 LYS A N 1
ATOM 863 C CA . LYS A 1 107 ? -13.672 24.047 18.156 1 96.69 107 LYS A CA 1
ATOM 864 C C . LYS A 1 107 ? -13.812 25.375 18.875 1 96.69 107 LYS A C 1
ATOM 866 O O . LYS A 1 107 ? -13.648 26.438 18.266 1 96.69 107 LYS A O 1
ATOM 871 N N . GLU A 1 108 ? -14.047 25.344 20.141 1 97.06 108 GLU A N 1
ATOM 872 C CA . GLU A 1 108 ? -14.352 26.562 20.875 1 97.06 108 GLU A CA 1
ATOM 873 C C . GLU A 1 108 ? -13.148 27.5 20.906 1 97.06 108 GLU A C 1
ATOM 875 O O . GLU A 1 108 ? -13.305 28.719 21.094 1 97.06 108 GLU A O 1
ATOM 880 N N . THR A 1 109 ? -11.953 27.016 20.703 1 97.62 109 THR A N 1
ATOM 881 C CA . THR A 1 109 ? -10.742 27.844 20.719 1 97.62 109 THR A CA 1
ATOM 882 C C . THR A 1 109 ? -10.398 28.328 19.328 1 97.62 109 THR A C 1
ATOM 884 O O . THR A 1 109 ? -9.445 29.094 19.141 1 97.62 109 THR A O 1
ATOM 887 N N . LEU A 1 110 ? -11.164 27.969 18.312 1 98.5 110 LEU A N 1
ATOM 888 C CA . LEU A 1 110 ? -10.789 28.266 16.938 1 98.5 110 LEU A CA 1
ATOM 889 C C . LEU A 1 110 ? -11.547 29.484 16.406 1 98.5 110 LEU A C 1
ATOM 891 O O . LEU A 1 110 ? -12.75 29.609 16.625 1 98.5 110 LEU A O 1
ATOM 895 N N . LYS A 1 111 ? -10.836 30.359 15.82 1 98.38 111 LYS A N 1
ATOM 896 C CA . LYS A 1 111 ? -11.461 31.422 15.031 1 98.38 111 LYS A CA 1
ATOM 897 C C . LYS A 1 111 ? -11.852 30.906 13.641 1 98.38 111 LYS A C 1
ATOM 899 O O . LYS A 1 111 ? -12.914 31.25 13.125 1 98.38 111 LYS A O 1
ATOM 904 N N . SER A 1 112 ? -11.008 30.188 13.039 1 98.69 112 SER A N 1
ATOM 905 C CA . SER A 1 112 ? -11.234 29.547 11.75 1 98.69 112 SER A CA 1
ATOM 906 C C . SER A 1 112 ? -10.312 28.344 11.547 1 98.69 112 SER A C 1
ATOM 908 O O . SER A 1 112 ? -9.336 28.188 12.281 1 98.69 112 SER A O 1
ATOM 910 N N . LEU A 1 113 ? -10.672 27.5 10.617 1 98.81 113 LEU A N 1
ATOM 911 C CA . LEU A 1 113 ? -9.883 26.344 10.234 1 98.81 113 LEU A CA 1
ATOM 912 C C . LEU A 1 113 ? -9.516 26.391 8.75 1 98.81 113 LEU A C 1
ATOM 914 O O . LEU A 1 113 ? -10.375 26.672 7.906 1 98.81 113 LEU A O 1
ATOM 918 N N . THR A 1 114 ? -8.258 26.219 8.453 1 98.94 114 THR A N 1
ATOM 919 C CA . THR A 1 114 ? -7.805 26.078 7.074 1 98.94 114 THR A CA 1
ATOM 920 C C . THR A 1 114 ? -7.148 24.719 6.859 1 98.94 114 THR A C 1
ATOM 922 O O . THR A 1 114 ? -6.238 24.328 7.602 1 98.94 114 THR A O 1
ATOM 925 N N . ILE A 1 115 ? -7.633 24 5.871 1 98.94 115 ILE A N 1
ATOM 926 C CA . ILE A 1 115 ? -7.125 22.688 5.527 1 98.94 115 ILE A CA 1
ATOM 927 C C . ILE A 1 115 ? -6.441 22.734 4.164 1 98.94 115 ILE A C 1
ATOM 929 O O . ILE A 1 115 ? -7.062 23.109 3.164 1 98.94 115 ILE A O 1
ATOM 933 N N . LEU A 1 116 ? -5.141 22.344 4.195 1 98.88 116 LEU A N 1
ATOM 934 C CA . LEU A 1 116 ? -4.367 22.328 2.959 1 98.88 116 LEU A CA 1
ATOM 935 C C . LEU A 1 116 ? -4.105 20.906 2.498 1 98.88 116 LEU A C 1
ATOM 937 O O . LEU A 1 116 ? -3.367 20.156 3.152 1 98.88 116 LEU A O 1
ATOM 941 N N . ASP A 1 117 ? -4.645 20.438 1.463 1 98.5 117 ASP A N 1
ATOM 942 C CA . ASP A 1 117 ? -4.398 19.312 0.578 1 98.5 117 ASP A CA 1
ATOM 943 C C . ASP A 1 117 ? -4.16 18.031 1.377 1 98.5 117 ASP A C 1
ATOM 945 O O . ASP A 1 117 ? -3.049 17.5 1.387 1 98.5 117 ASP A O 1
ATOM 949 N N . ALA A 1 118 ? -5.184 17.422 1.899 1 97.75 118 ALA A N 1
ATOM 950 C CA . ALA A 1 118 ? -5.059 16.188 2.672 1 97.75 118 ALA A CA 1
ATOM 951 C C . ALA A 1 118 ? -6.328 15.344 2.566 1 97.75 118 ALA A C 1
ATOM 953 O O . ALA A 1 118 ? -7.43 15.883 2.441 1 97.75 118 ALA A O 1
ATOM 954 N N . GLY A 1 119 ? -6.16 14.07 2.518 1 96.31 119 GLY A N 1
ATOM 955 C CA . GLY A 1 119 ? -7.242 13.133 2.771 1 96.31 119 GLY A CA 1
ATOM 956 C C . GLY A 1 119 ? -7.461 12.852 4.246 1 96.31 119 GLY A C 1
ATOM 957 O O . GLY A 1 119 ? -6.773 12.016 4.836 1 96.31 119 GLY A O 1
ATOM 958 N N . ILE A 1 120 ? -8.477 13.461 4.828 1 97.62 120 ILE A N 1
ATOM 959 C CA . ILE A 1 120 ? -8.672 13.516 6.27 1 97.62 120 ILE A CA 1
ATOM 960 C C . ILE A 1 120 ? -9.273 12.195 6.758 1 97.62 120 ILE A C 1
ATOM 962 O O . ILE A 1 120 ? -10.289 11.734 6.238 1 97.62 120 ILE A O 1
ATOM 966 N N . PRO A 1 121 ? -8.617 11.57 7.84 1 97.25 121 PRO A N 1
ATOM 967 C CA . PRO A 1 121 ? -9.164 10.32 8.383 1 97.25 121 PRO A CA 1
ATOM 968 C C . PRO A 1 121 ? -10.641 10.438 8.766 1 97.25 121 PRO A C 1
ATOM 970 O O . PRO A 1 121 ? -11.016 11.336 9.523 1 97.25 121 PRO A O 1
ATOM 973 N N . GLY A 1 122 ? -11.422 9.523 8.25 1 96.19 122 GLY A N 1
ATOM 974 C CA . GLY A 1 122 ? -12.836 9.484 8.586 1 96.19 122 GLY A CA 1
ATOM 975 C C . GLY A 1 122 ? -13.688 10.352 7.672 1 96.19 122 GLY A C 1
ATOM 976 O O . GLY A 1 122 ? -14.914 10.227 7.656 1 96.19 122 GLY A O 1
ATOM 977 N N . LEU A 1 123 ? -13.039 11.188 6.914 1 96 123 LEU A N 1
ATOM 978 C CA . LEU A 1 123 ? -13.789 12.125 6.086 1 96 123 LEU A CA 1
ATOM 979 C C . LEU A 1 123 ? -13.5 11.898 4.605 1 96 123 LEU A C 1
ATOM 981 O O . LEU A 1 123 ? -14.25 12.359 3.744 1 96 123 LEU A O 1
ATOM 985 N N . ILE A 1 124 ? -12.367 11.328 4.301 1 93.62 124 ILE A N 1
ATOM 986 C CA . ILE A 1 124 ? -12.086 10.906 2.93 1 93.62 124 ILE A CA 1
ATOM 987 C C . ILE A 1 124 ? -13.008 9.75 2.549 1 93.62 124 ILE A C 1
ATOM 989 O O . ILE A 1 124 ? -13.203 8.82 3.336 1 93.62 124 ILE A O 1
ATOM 993 N N . PRO A 1 125 ? -13.578 9.82 1.373 1 91.25 125 PRO A N 1
ATOM 994 C CA . PRO A 1 125 ? -14.492 8.742 0.977 1 91.25 125 PRO A CA 1
ATOM 995 C C . PRO A 1 125 ? -13.797 7.387 0.881 1 91.25 125 PRO A C 1
ATOM 997 O O . PRO A 1 125 ? -12.68 7.293 0.358 1 91.25 125 PRO A O 1
ATOM 1000 N N . ASP A 1 126 ? -14.5 6.41 1.3 1 89.19 126 ASP A N 1
ATOM 1001 C CA . ASP A 1 126 ? -13.938 5.062 1.322 1 89.19 126 ASP A CA 1
ATOM 1002 C C . ASP A 1 126 ? -13.609 4.582 -0.09 1 89.19 126 ASP A C 1
ATOM 1004 O O . ASP A 1 126 ? -12.672 3.803 -0.283 1 89.19 126 ASP A O 1
ATOM 1008 N N . GLU A 1 127 ? -14.312 5.066 -1.083 1 90.75 127 GLU A N 1
ATOM 1009 C CA . GLU A 1 127 ? -14.172 4.629 -2.469 1 90.75 127 GLU A CA 1
ATOM 1010 C C . GLU A 1 127 ? -12.828 5.043 -3.049 1 90.75 127 GLU A C 1
ATOM 1012 O O . GLU A 1 127 ? -12.398 4.512 -4.078 1 90.75 127 GLU A O 1
ATOM 1017 N N . VAL A 1 128 ? -12.203 5.965 -2.363 1 93.25 128 VAL A N 1
ATOM 1018 C CA . VAL A 1 128 ? -10.891 6.414 -2.82 1 93.25 128 VAL A CA 1
ATOM 1019 C C . VAL A 1 128 ? -9.867 5.297 -2.637 1 93.25 128 VAL A C 1
ATOM 1021 O O . VAL A 1 128 ? -8.914 5.184 -3.414 1 93.25 128 VAL A O 1
ATOM 1024 N N . PHE A 1 129 ? -10.102 4.484 -1.657 1 93.5 129 PHE A N 1
ATOM 1025 C CA . PHE A 1 129 ? -9.172 3.414 -1.327 1 93.5 129 PHE A CA 1
ATOM 1026 C C . PHE A 1 129 ? -9.398 2.201 -2.221 1 93.5 129 PHE A C 1
ATOM 1028 O O . PHE A 1 129 ? -9.922 1.181 -1.77 1 93.5 129 PHE A O 1
ATOM 1035 N N . CYS A 1 130 ? -8.938 2.266 -3.48 1 93.38 130 CYS A N 1
ATOM 1036 C CA . CYS A 1 130 ? -9.016 1.197 -4.473 1 93.38 130 CYS A CA 1
ATOM 1037 C C . CYS A 1 130 ? -7.727 1.103 -5.277 1 93.38 130 CYS A C 1
ATOM 1039 O O . CYS A 1 130 ? -6.914 2.029 -5.27 1 93.38 130 CYS A O 1
ATOM 1041 N N . LEU A 1 131 ? -7.508 0.03 -5.949 1 93.38 131 LEU A N 1
ATOM 1042 C CA . LEU A 1 131 ? -6.258 -0.23 -6.652 1 93.38 131 LEU A CA 1
ATOM 1043 C C . LEU A 1 131 ? -6.066 0.752 -7.805 1 93.38 131 LEU A C 1
ATOM 1045 O O . LEU A 1 131 ? -4.938 1.137 -8.117 1 93.38 131 LEU A O 1
ATOM 1049 N N . ALA A 1 132 ? -7.188 1.172 -8.422 1 91.81 132 ALA A N 1
ATOM 1050 C CA . ALA A 1 132 ? -7.121 2.139 -9.516 1 91.81 132 ALA A CA 1
ATOM 1051 C C . ALA A 1 132 ? -6.473 3.441 -9.055 1 91.81 132 ALA A C 1
ATOM 1053 O O . ALA A 1 132 ? -5.918 4.188 -9.867 1 91.81 132 ALA A O 1
ATOM 1054 N N . ASN A 1 133 ? -6.484 3.676 -7.715 1 94.62 133 ASN A N 1
ATOM 1055 C CA . ASN A 1 133 ? -5.918 4.891 -7.137 1 94.62 133 ASN A CA 1
ATOM 1056 C C . ASN A 1 133 ? -4.59 4.609 -6.438 1 94.62 133 ASN A C 1
ATOM 1058 O O . ASN A 1 133 ? -4.133 5.41 -5.621 1 94.62 133 ASN A O 1
ATOM 1062 N N . ALA A 1 134 ? -3.955 3.506 -6.754 1 95.75 134 ALA A N 1
ATOM 1063 C CA . ALA A 1 134 ? -2.76 3.072 -6.035 1 95.75 134 ALA A CA 1
ATOM 1064 C C . ALA A 1 134 ? -1.679 4.148 -6.066 1 95.75 134 ALA A C 1
ATOM 1066 O O . ALA A 1 134 ? -1.024 4.414 -5.055 1 95.75 134 ALA A O 1
ATOM 1067 N N . ASN A 1 135 ? -1.491 4.793 -7.188 1 93.81 135 ASN A N 1
ATOM 1068 C CA . ASN A 1 135 ? -0.453 5.809 -7.336 1 93.81 135 ASN A CA 1
ATOM 1069 C C . ASN A 1 135 ? -0.622 6.934 -6.316 1 93.81 135 ASN A C 1
ATOM 1071 O O . ASN A 1 135 ? 0.351 7.594 -5.949 1 93.81 135 ASN A O 1
ATOM 1075 N N . LYS A 1 136 ? -1.861 7.133 -5.793 1 93.25 136 LYS A N 1
ATOM 1076 C CA . LYS A 1 136 ? -2.158 8.25 -4.902 1 93.25 136 LYS A CA 1
ATOM 1077 C C . LYS A 1 136 ? -2.191 7.797 -3.445 1 93.25 136 LYS A C 1
ATOM 1079 O O . LYS A 1 136 ? -1.972 8.594 -2.535 1 93.25 136 LYS A O 1
ATOM 1084 N N . ILE A 1 137 ? -2.436 6.434 -3.246 1 96.25 137 ILE A N 1
ATOM 1085 C CA . ILE A 1 137 ? -2.818 6.102 -1.877 1 96.25 137 ILE A CA 1
ATOM 1086 C C . ILE A 1 137 ? -1.946 4.961 -1.362 1 96.25 137 ILE A C 1
ATOM 1088 O O . ILE A 1 137 ? -2.15 4.469 -0.25 1 96.25 137 ILE A O 1
ATOM 1092 N N . TRP A 1 138 ? -0.912 4.523 -2.113 1 97.56 138 TRP A N 1
ATOM 1093 C CA . TRP A 1 138 ? -0.11 3.357 -1.753 1 97.56 138 TRP A CA 1
ATOM 1094 C C . TRP A 1 138 ? 0.531 3.541 -0.382 1 97.56 138 TRP A C 1
ATOM 1096 O O . TRP A 1 138 ? 0.682 2.578 0.374 1 97.56 138 TRP A O 1
ATOM 1106 N N . GLN A 1 139 ? 0.856 4.723 -0.039 1 97 139 GLN A N 1
ATOM 1107 C CA . GLN A 1 139 ? 1.582 4.984 1.198 1 97 139 GLN A CA 1
ATOM 1108 C C . GLN A 1 139 ? 0.702 4.73 2.418 1 97 139 GLN A C 1
ATOM 1110 O O . GLN A 1 139 ? 1.206 4.434 3.504 1 97 139 GLN A O 1
ATOM 1115 N N . PHE A 1 140 ? -0.654 4.891 2.256 1 97.75 140 PHE A N 1
ATOM 1116 C CA . PHE A 1 140 ? -1.567 4.605 3.355 1 97.75 140 PHE A CA 1
ATOM 1117 C C . PHE A 1 140 ? -1.52 3.127 3.729 1 97.75 140 PHE A C 1
ATOM 1119 O O . PHE A 1 140 ? -1.668 2.771 4.898 1 97.75 140 PHE A O 1
ATOM 1126 N N . PHE A 1 141 ? -1.256 2.273 2.777 1 97.75 141 PHE A N 1
ATOM 1127 C CA . PHE A 1 141 ? -1.181 0.834 3.002 1 97.75 141 PHE A CA 1
ATOM 1128 C C . PHE A 1 141 ? 0.225 0.425 3.424 1 97.75 141 PHE A C 1
ATOM 1130 O O . PHE A 1 141 ? 0.402 -0.253 4.438 1 97.75 141 PHE A O 1
ATOM 1137 N N . PHE A 1 142 ? 1.216 0.901 2.738 1 98.31 142 PHE A N 1
ATOM 1138 C CA . PHE A 1 142 ? 2.605 0.533 2.982 1 98.31 142 PHE A CA 1
ATOM 1139 C C . PHE A 1 142 ? 3.057 1.002 4.359 1 98.31 142 PHE A C 1
ATOM 1141 O O . PHE A 1 142 ? 3.615 0.223 5.137 1 98.31 142 PHE A O 1
ATOM 1148 N N . HIS A 1 143 ? 2.783 2.217 4.719 1 98.19 143 HIS A N 1
ATOM 1149 C CA . HIS A 1 143 ? 3.256 2.787 5.973 1 98.19 143 HIS A CA 1
ATOM 1150 C C . HIS A 1 143 ? 2.537 2.168 7.168 1 98.19 143 HIS A C 1
ATOM 1152 O O . HIS A 1 143 ? 2.998 2.283 8.305 1 98.19 143 HIS A O 1
ATOM 1158 N N . SER A 1 144 ? 1.415 1.538 6.926 1 96.88 144 SER A N 1
ATOM 1159 C CA . SER A 1 144 ? 0.612 1.025 8.031 1 96.88 144 SER A CA 1
ATOM 1160 C C . SER A 1 144 ? 1.157 -0.306 8.539 1 96.88 144 SER A C 1
ATOM 1162 O O . SER A 1 144 ? 0.762 -0.777 9.602 1 96.88 144 SER A O 1
ATOM 1164 N N . ILE A 1 145 ? 2.08 -0.871 7.758 1 95.38 145 ILE A N 1
ATOM 1165 C CA . ILE A 1 145 ? 2.566 -2.207 8.086 1 95.38 145 ILE A CA 1
ATOM 1166 C C . ILE A 1 145 ? 3.717 -2.107 9.086 1 95.38 145 ILE A C 1
ATOM 1168 O O . ILE A 1 145 ? 4.574 -1.227 8.969 1 95.38 145 ILE A O 1
ATOM 1172 N N . ASP A 1 146 ? 3.705 -3.062 9.961 1 91.5 146 ASP A N 1
ATOM 1173 C CA . ASP A 1 146 ? 4.762 -3.064 10.969 1 91.5 146 ASP A CA 1
ATOM 1174 C C . ASP A 1 146 ? 6.078 -3.572 10.383 1 91.5 146 ASP A C 1
ATOM 1176 O O . ASP A 1 146 ? 6.09 -4.531 9.609 1 91.5 146 ASP A O 1
ATOM 1180 N N . GLU A 1 147 ? 7.188 -2.904 10.609 1 91.94 147 GLU A N 1
ATOM 1181 C CA . GLU A 1 147 ? 8.562 -3.35 10.43 1 91.94 147 GLU A CA 1
ATOM 1182 C C . GLU A 1 147 ? 9.031 -3.133 8.992 1 91.94 147 GLU A C 1
ATOM 1184 O O . GLU A 1 147 ? 10.086 -2.547 8.758 1 91.94 147 GLU A O 1
ATOM 1189 N N . ILE A 1 148 ? 8.211 -3.49 8 1 94.69 148 ILE A N 1
ATOM 1190 C CA . ILE A 1 148 ? 8.68 -3.582 6.617 1 94.69 148 ILE A CA 1
ATOM 1191 C C . ILE A 1 148 ? 9.031 -2.189 6.098 1 94.69 148 ILE A C 1
ATOM 1193 O O . ILE A 1 148 ? 10.086 -1.995 5.492 1 94.69 148 ILE A O 1
ATOM 1197 N N . PRO A 1 149 ? 8.148 -1.168 6.383 1 97.06 149 PRO A N 1
ATOM 1198 C CA . PRO A 1 149 ? 8.539 0.158 5.906 1 97.06 149 PRO A CA 1
ATOM 1199 C C . PRO A 1 149 ? 9.852 0.639 6.523 1 97.06 149 PRO A C 1
ATOM 1201 O O . PRO A 1 149 ? 10.711 1.171 5.816 1 97.06 149 PRO A O 1
ATOM 1204 N N . GLU A 1 150 ? 10.031 0.459 7.859 1 96.44 150 GLU A N 1
ATOM 1205 C CA . GLU A 1 150 ? 11.258 0.861 8.547 1 96.44 150 GLU A CA 1
ATOM 1206 C C . GLU A 1 150 ? 12.477 0.157 7.965 1 96.44 150 GLU A C 1
ATOM 1208 O O . GLU A 1 150 ? 13.492 0.795 7.684 1 96.44 150 GLU A O 1
ATOM 1213 N N . PHE A 1 151 ? 12.273 -1.091 7.762 1 95.19 151 PHE A N 1
ATOM 1214 C CA . PHE A 1 151 ? 13.352 -1.93 7.266 1 95.19 151 PHE A CA 1
ATOM 1215 C C . PHE A 1 151 ? 13.773 -1.5 5.863 1 95.19 151 PHE A C 1
ATOM 1217 O O . PHE A 1 151 ? 14.961 -1.315 5.59 1 95.19 151 PHE A O 1
ATOM 1224 N N . LEU A 1 152 ? 12.852 -1.335 4.969 1 97.06 152 LEU A N 1
ATOM 1225 C CA . LEU A 1 152 ? 13.133 -1.033 3.57 1 97.06 152 LEU A CA 1
ATOM 1226 C C . LEU A 1 152 ? 13.688 0.379 3.42 1 97.06 152 LEU A C 1
ATOM 1228 O O . LEU A 1 152 ? 14.555 0.626 2.574 1 97.06 152 LEU A O 1
ATOM 1232 N N . VAL A 1 153 ? 13.242 1.341 4.262 1 97.69 153 VAL A N 1
ATOM 1233 C CA . VAL A 1 153 ? 13.609 2.744 4.105 1 97.69 153 VAL A CA 1
ATOM 1234 C C . VAL A 1 153 ? 14.953 3.006 4.797 1 97.69 153 VAL A C 1
ATOM 1236 O O . VAL A 1 153 ? 15.625 3.996 4.5 1 97.69 153 VAL A O 1
ATOM 1239 N N . LYS A 1 154 ? 15.359 2.104 5.727 1 96.56 154 LYS A N 1
ATOM 1240 C CA . LYS A 1 154 ? 16.609 2.277 6.469 1 96.56 154 LYS A CA 1
ATOM 1241 C C . LYS A 1 154 ? 17.781 2.51 5.523 1 96.56 154 LYS A C 1
ATOM 1243 O O . LYS A 1 154 ? 17.969 1.752 4.57 1 96.56 154 LYS A O 1
ATOM 1248 N N . ASP A 1 155 ? 18.516 3.588 5.75 1 95.38 155 ASP A N 1
ATOM 1249 C CA . ASP A 1 155 ? 19.703 3.998 5.004 1 95.38 155 ASP A CA 1
ATOM 1250 C C . ASP A 1 155 ? 19.328 4.543 3.629 1 95.38 155 ASP A C 1
ATOM 1252 O O . ASP A 1 155 ? 20.203 4.777 2.791 1 95.38 155 ASP A O 1
ATOM 1256 N N . LYS A 1 156 ? 18.031 4.699 3.338 1 97.19 156 LYS A N 1
ATOM 1257 C CA . LYS A 1 156 ? 17.547 5.27 2.086 1 97.19 156 LYS A CA 1
ATOM 1258 C C . LYS A 1 156 ? 16.547 6.402 2.348 1 97.19 156 LYS A C 1
ATOM 1260 O O . LYS A 1 156 ? 15.719 6.715 1.495 1 97.19 156 LYS A O 1
ATOM 1265 N N . GLU A 1 157 ? 16.625 6.953 3.52 1 97.75 157 GLU A N 1
ATOM 1266 C CA . GLU A 1 157 ? 15.641 7.941 3.959 1 97.75 157 GLU A CA 1
ATOM 1267 C C . GLU A 1 157 ? 15.656 9.172 3.059 1 97.75 157 GLU A C 1
ATOM 1269 O O . GLU A 1 157 ? 14.602 9.68 2.676 1 97.75 157 GLU A O 1
ATOM 1274 N N . LYS A 1 158 ? 16.875 9.648 2.711 1 97.69 158 LYS A N 1
ATOM 1275 C CA . LYS A 1 158 ? 16.969 10.859 1.897 1 97.69 158 LYS A CA 1
ATOM 1276 C C . LYS A 1 158 ? 16.344 10.648 0.522 1 97.69 158 LYS A C 1
ATOM 1278 O O . LYS A 1 158 ? 15.562 11.484 0.05 1 97.69 158 LYS A O 1
ATOM 1283 N N . GLU A 1 159 ? 16.656 9.516 -0.065 1 96.56 159 GLU A N 1
ATOM 1284 C CA . GLU A 1 159 ? 16.125 9.203 -1.385 1 96.56 159 GLU A CA 1
ATOM 1285 C C . GLU A 1 159 ? 14.609 8.992 -1.326 1 96.56 159 GLU A C 1
ATOM 1287 O O . GLU A 1 159 ? 13.883 9.375 -2.246 1 96.56 159 GLU A O 1
ATOM 1292 N N . TYR A 1 160 ? 14.203 8.336 -0.24 1 97.56 160 TYR A N 1
ATOM 1293 C CA . TYR A 1 160 ? 12.781 8.07 -0.068 1 97.56 160 TYR A CA 1
ATOM 1294 C C . TYR A 1 160 ? 11.992 9.375 0.035 1 97.56 160 TYR A C 1
ATOM 1296 O O . TYR A 1 160 ? 11 9.562 -0.664 1 97.56 160 TYR A O 1
ATOM 1304 N N . ILE A 1 161 ? 12.43 10.32 0.833 1 97.44 161 ILE A N 1
ATOM 1305 C CA . ILE A 1 161 ? 11.766 11.609 0.998 1 97.44 161 ILE A CA 1
ATOM 1306 C C . ILE A 1 161 ? 11.852 12.398 -0.303 1 97.44 161 ILE A C 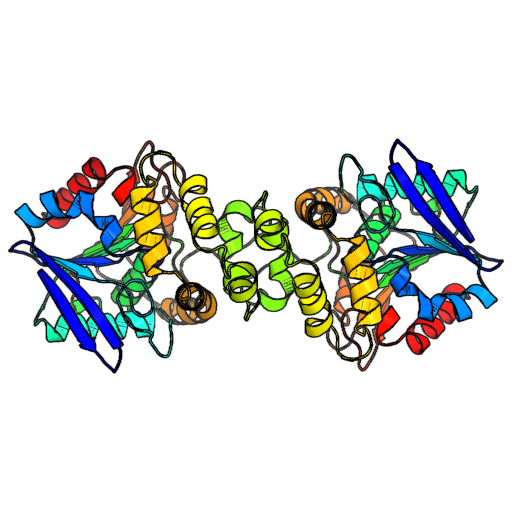1
ATOM 1308 O O . ILE A 1 161 ? 10.883 13.062 -0.699 1 97.44 161 ILE A O 1
ATOM 1312 N N . SER A 1 162 ? 13.023 12.336 -0.962 1 97.06 162 SER A N 1
ATOM 1313 C CA . SER A 1 162 ? 13.219 13.031 -2.232 1 97.06 162 SER A CA 1
ATOM 1314 C C . SER A 1 162 ? 12.211 12.555 -3.279 1 97.06 162 SER A C 1
ATOM 1316 O O . SER A 1 162 ? 11.703 13.359 -4.062 1 97.06 162 SER A O 1
ATOM 1318 N N . TRP A 1 163 ? 11.961 11.266 -3.275 1 95.88 163 TRP A N 1
ATOM 1319 C CA . TRP A 1 163 ? 11 10.703 -4.223 1 95.88 163 TRP A CA 1
ATOM 1320 C C . TRP A 1 163 ? 9.617 11.312 -4.027 1 95.88 163 TRP A C 1
ATOM 1322 O O . TRP A 1 163 ? 8.961 11.703 -5 1 95.88 163 TRP A O 1
ATOM 1332 N N . TYR A 1 164 ? 9.172 11.508 -2.801 1 95.62 164 TYR A N 1
ATOM 1333 C CA . TYR A 1 164 ? 7.875 12.109 -2.51 1 95.62 164 TYR A CA 1
ATOM 1334 C C . TYR A 1 164 ? 7.809 13.539 -3.031 1 95.62 164 TYR A C 1
ATOM 1336 O O . TYR A 1 164 ? 6.84 13.914 -3.695 1 95.62 164 TYR A O 1
ATOM 1344 N N . PHE A 1 165 ? 8.844 14.266 -2.674 1 97.88 165 PHE A N 1
ATOM 1345 C CA . PHE A 1 165 ? 8.844 15.672 -3.062 1 97.88 165 PHE A CA 1
ATOM 1346 C C . PHE A 1 165 ? 8.836 15.812 -4.582 1 97.88 165 PHE A C 1
ATOM 1348 O O . PHE A 1 165 ? 8.078 16.625 -5.129 1 97.88 165 PHE A O 1
ATOM 1355 N N . ASN A 1 166 ? 9.602 15.016 -5.238 1 96 166 ASN A N 1
ATOM 1356 C CA . ASN A 1 166 ? 9.664 15.078 -6.695 1 96 166 ASN A CA 1
ATOM 1357 C C . ASN A 1 166 ? 8.352 14.633 -7.328 1 96 166 ASN A C 1
ATOM 1359 O O . ASN A 1 166 ? 7.875 15.25 -8.281 1 96 166 ASN A O 1
ATOM 1363 N N . LYS A 1 167 ? 7.77 13.602 -6.82 1 95.38 167 LYS A N 1
ATOM 1364 C CA . LYS A 1 167 ? 6.578 13.008 -7.414 1 95.38 167 LYS A CA 1
ATOM 1365 C C . LYS A 1 167 ? 5.352 13.891 -7.195 1 95.38 167 LYS A C 1
ATOM 1367 O O . LYS A 1 167 ? 4.488 13.992 -8.07 1 95.38 167 LYS A O 1
ATOM 1372 N N . LYS A 1 168 ? 5.266 14.555 -6.059 1 97.12 168 LYS A N 1
ATOM 1373 C CA . LYS A 1 168 ? 4.016 15.203 -5.676 1 97.12 168 LYS A CA 1
ATOM 1374 C C . LYS A 1 168 ? 4.086 16.703 -5.918 1 97.12 168 LYS A C 1
ATOM 1376 O O . LYS A 1 168 ? 3.096 17.422 -5.727 1 97.12 168 LYS A O 1
ATOM 1381 N N . SER A 1 169 ? 5.234 17.219 -6.336 1 98.25 169 SER A N 1
ATOM 1382 C CA . SER A 1 169 ? 5.375 18.625 -6.68 1 98.25 169 SER A CA 1
ATOM 1383 C C . SER A 1 169 ? 5.086 18.859 -8.156 1 98.25 169 SER A C 1
ATOM 1385 O O . SER A 1 169 ? 5.484 18.078 -9.008 1 98.25 169 SER A O 1
ATOM 1387 N N . TYR A 1 170 ? 4.32 19.906 -8.367 1 98.44 170 TYR A N 1
ATOM 1388 C CA . TYR A 1 170 ? 4.184 20.391 -9.734 1 98.44 170 TYR A CA 1
ATOM 1389 C C . TYR A 1 170 ? 5.359 21.281 -10.125 1 98.44 170 TYR A C 1
ATOM 1391 O O . TYR A 1 170 ? 5.91 21.141 -11.219 1 98.44 170 TYR A O 1
ATOM 1399 N N . ILE A 1 171 ? 5.715 22.188 -9.25 1 98.12 171 ILE A N 1
ATOM 1400 C CA . ILE A 1 171 ? 6.906 23.016 -9.422 1 98.12 171 ILE A CA 1
ATOM 1401 C C . ILE A 1 171 ? 8.133 22.266 -8.898 1 98.12 171 ILE A C 1
ATOM 1403 O O . ILE A 1 171 ? 8.406 22.281 -7.695 1 98.12 171 ILE A O 1
ATOM 1407 N N . LYS A 1 172 ? 8.945 21.688 -9.711 1 95.5 172 LYS A N 1
ATOM 1408 C CA . LYS A 1 172 ? 9.961 20.703 -9.352 1 95.5 172 LYS A CA 1
ATOM 1409 C C . LYS A 1 172 ? 11.078 21.344 -8.539 1 95.5 172 LYS A C 1
ATOM 1411 O O . LYS A 1 172 ? 11.703 20.688 -7.699 1 95.5 172 LYS A O 1
ATOM 1416 N N . ASP A 1 173 ? 11.266 22.641 -8.727 1 95.12 173 ASP A N 1
ATOM 1417 C CA . ASP A 1 173 ? 12.383 23.266 -8.023 1 95.12 173 ASP A CA 1
ATOM 1418 C C . ASP A 1 173 ? 11.906 24 -6.766 1 95.12 173 ASP A C 1
ATOM 1420 O O . ASP A 1 173 ? 12.68 24.703 -6.121 1 95.12 173 ASP A O 1
ATOM 1424 N N . ALA A 1 174 ? 10.633 23.781 -6.387 1 98 174 ALA A N 1
ATOM 1425 C CA . ALA A 1 174 ? 10.086 24.438 -5.207 1 98 174 ALA A CA 1
ATOM 1426 C C . ALA A 1 174 ? 10.734 23.906 -3.93 1 98 174 ALA A C 1
ATOM 1428 O O . ALA A 1 174 ? 10.867 24.625 -2.943 1 98 174 ALA A O 1
ATOM 1429 N N . ILE A 1 175 ? 11.039 22.625 -3.895 1 98.56 175 ILE A N 1
ATOM 1430 C CA . ILE A 1 175 ? 11.797 21.969 -2.828 1 98.56 175 ILE A CA 1
ATOM 1431 C C . ILE A 1 175 ? 13.133 21.484 -3.369 1 98.56 175 ILE A C 1
ATOM 1433 O O . ILE A 1 175 ? 13.203 20.438 -4.02 1 98.56 175 ILE A O 1
ATOM 1437 N N . ASN A 1 176 ? 14.141 22.266 -3.074 1 97.88 176 ASN A N 1
ATOM 1438 C CA . ASN A 1 176 ? 15.445 21.984 -3.678 1 97.88 176 ASN A CA 1
ATOM 1439 C C . ASN A 1 176 ? 16.297 21.078 -2.793 1 97.88 176 ASN A C 1
ATOM 1441 O O . ASN A 1 176 ? 15.828 20.609 -1.751 1 97.88 176 ASN A O 1
ATOM 1445 N N . GLU A 1 177 ? 17.5 20.891 -3.156 1 97.75 177 GLU A N 1
ATOM 1446 C CA . GLU A 1 177 ? 18.375 19.938 -2.488 1 97.75 177 GLU A CA 1
ATOM 1447 C C . GLU A 1 177 ? 18.656 20.359 -1.047 1 97.75 177 GLU A C 1
ATOM 1449 O O . GLU A 1 177 ? 18.75 19.516 -0.155 1 97.75 177 GLU A O 1
ATOM 1454 N N . LYS A 1 178 ? 18.844 21.656 -0.876 1 98.12 178 LYS A N 1
ATOM 1455 C CA . LYS A 1 178 ? 19.062 22.156 0.478 1 98.12 178 LYS A CA 1
ATOM 1456 C C . LYS A 1 178 ? 17.859 21.891 1.362 1 98.12 178 LYS A C 1
ATOM 1458 O O . LYS A 1 178 ? 18 21.531 2.529 1 98.12 178 LYS A O 1
ATOM 1463 N N . ASP A 1 179 ? 16.688 22.109 0.807 1 98.62 179 ASP A N 1
ATOM 1464 C CA . ASP A 1 179 ? 15.445 21.828 1.529 1 98.62 179 ASP A CA 1
ATOM 1465 C C . ASP A 1 179 ? 15.328 20.344 1.868 1 98.62 179 ASP A C 1
ATOM 1467 O O . ASP A 1 179 ? 15 19.984 3 1 98.62 179 ASP A O 1
ATOM 1471 N N . ILE A 1 180 ? 15.641 19.516 0.917 1 98.38 180 ILE A N 1
ATOM 1472 C CA . ILE A 1 180 ? 15.57 18.062 1.098 1 98.38 180 ILE A CA 1
ATOM 1473 C C . ILE A 1 180 ? 16.547 17.641 2.188 1 98.38 180 ILE A C 1
ATOM 1475 O O . ILE A 1 180 ? 16.203 16.797 3.031 1 98.38 180 ILE A O 1
ATOM 1479 N N . GLN A 1 181 ? 17.703 18.219 2.184 1 98.31 181 GLN A N 1
ATOM 1480 C CA . GLN A 1 181 ? 18.703 17.906 3.211 1 98.31 181 GLN A CA 1
ATOM 1481 C C . GLN A 1 181 ? 18.172 18.266 4.602 1 98.31 181 GLN A C 1
ATOM 1483 O O . GLN A 1 181 ? 18.391 17.531 5.559 1 98.31 181 GLN A O 1
ATOM 1488 N N . ASN A 1 182 ? 17.516 19.391 4.676 1 98.19 182 ASN A N 1
ATOM 1489 C CA . ASN A 1 182 ? 16.938 19.812 5.945 1 98.19 182 ASN A CA 1
ATOM 1490 C C . ASN A 1 182 ? 15.898 18.828 6.449 1 98.19 182 ASN A C 1
ATOM 1492 O O . ASN A 1 182 ? 15.938 18.406 7.609 1 98.19 182 ASN A O 1
ATOM 1496 N N . TYR A 1 183 ? 15.008 18.406 5.602 1 98.44 183 TYR A N 1
ATOM 1497 C CA . TYR A 1 183 ? 13.977 17.438 5.973 1 98.44 183 TYR A CA 1
ATOM 1498 C C . TYR A 1 183 ? 14.586 16.078 6.289 1 98.44 183 TYR A C 1
ATOM 1500 O O . TYR A 1 183 ? 14.188 15.422 7.258 1 98.44 183 TYR A O 1
ATOM 1508 N N . TYR A 1 184 ? 15.609 15.68 5.496 1 98.12 184 TYR A N 1
ATOM 1509 C CA . TYR A 1 184 ? 16.297 14.406 5.711 1 98.12 184 TYR A CA 1
ATOM 1510 C C . TYR A 1 184 ? 16.922 14.352 7.102 1 98.12 184 TYR A C 1
ATOM 1512 O O . TYR A 1 184 ? 16.75 13.367 7.824 1 98.12 184 TYR A O 1
ATOM 1520 N N . LEU A 1 185 ? 17.531 15.391 7.504 1 97.69 185 LEU A N 1
ATOM 1521 C CA . LEU A 1 185 ? 18.203 15.414 8.797 1 97.69 185 LEU A CA 1
ATOM 1522 C C . LEU A 1 185 ? 17.203 15.312 9.938 1 97.69 185 LEU A C 1
ATOM 1524 O O . LEU A 1 185 ? 17.5 14.75 10.992 1 97.69 185 LEU A O 1
ATOM 1528 N N . ALA A 1 186 ? 15.977 15.781 9.695 1 97 186 ALA A N 1
ATOM 1529 C CA . ALA A 1 186 ? 14.938 15.75 10.727 1 97 186 ALA A CA 1
ATOM 1530 C C . ALA A 1 186 ? 14.344 14.352 10.859 1 97 186 ALA A C 1
ATOM 1532 O O . ALA A 1 186 ? 13.727 14.023 11.875 1 97 186 ALA A O 1
ATOM 1533 N N . TYR A 1 187 ? 14.523 13.5 9.812 1 96.5 187 TYR A N 1
ATOM 1534 C CA . TYR A 1 187 ? 13.805 12.234 9.805 1 96.5 187 TYR A CA 1
ATOM 1535 C C . TYR A 1 187 ? 14.781 11.062 9.742 1 96.5 187 TYR A C 1
ATOM 1537 O O . TYR A 1 187 ? 14.367 9.898 9.828 1 96.5 187 TYR A O 1
ATOM 1545 N N . LYS A 1 188 ? 16.078 11.492 9.641 1 94.12 188 LYS A N 1
ATOM 1546 C CA . LYS A 1 188 ? 17.062 10.422 9.641 1 94.12 188 LYS A CA 1
ATOM 1547 C C . LYS A 1 188 ? 16.906 9.531 10.875 1 94.12 188 LYS A C 1
ATOM 1549 O O . LYS A 1 188 ? 16.922 10.016 12.008 1 94.12 188 LYS A O 1
ATOM 1554 N N . ASN A 1 189 ? 16.578 8.219 10.789 1 89.94 189 ASN A N 1
ATOM 1555 C CA . ASN A 1 189 ? 16.375 7.219 11.828 1 89.94 189 ASN A CA 1
ATOM 1556 C C . ASN A 1 189 ? 15.062 7.453 12.578 1 89.94 189 ASN A C 1
ATOM 1558 O O . ASN A 1 189 ? 14.891 6.984 13.703 1 89.94 189 ASN A O 1
ATOM 1562 N N . LYS A 1 190 ? 14.148 8.367 12.047 1 93.12 190 LYS A N 1
ATOM 1563 C CA . LYS A 1 190 ? 12.891 8.719 12.711 1 93.12 190 LYS A CA 1
ATOM 1564 C C . LYS A 1 190 ? 11.703 8.5 11.781 1 93.12 190 LYS A C 1
ATOM 1566 O O . LYS A 1 190 ? 10.586 8.938 12.078 1 93.12 190 LYS A O 1
ATOM 1571 N N . MET A 1 191 ? 11.961 7.773 10.75 1 96.75 191 MET A N 1
ATOM 1572 C CA . MET A 1 191 ? 10.906 7.562 9.758 1 96.75 191 MET A CA 1
ATOM 1573 C C . MET A 1 191 ? 9.719 6.832 10.375 1 96.75 191 MET A C 1
ATOM 1575 O O . MET A 1 191 ? 8.57 7.082 10.008 1 96.75 191 MET A O 1
ATOM 1579 N N . LYS A 1 192 ? 10.039 5.953 11.406 1 97 192 LYS A N 1
ATOM 1580 C CA . LYS A 1 192 ? 9.008 5.145 12.062 1 97 192 LYS A CA 1
ATOM 1581 C C . LYS A 1 192 ? 7.906 6.023 12.641 1 97 192 LYS A C 1
ATOM 1583 O O . LYS A 1 192 ? 6.73 5.668 12.586 1 97 192 LYS A O 1
ATOM 1588 N N . ASN A 1 193 ? 8.273 7.152 13.156 1 97 193 ASN A N 1
ATOM 1589 C CA . ASN A 1 193 ? 7.297 8.031 13.781 1 97 193 ASN A CA 1
ATOM 1590 C C . ASN A 1 193 ? 6.309 8.586 12.766 1 97 193 ASN A C 1
ATOM 1592 O O . ASN A 1 193 ? 5.125 8.758 13.062 1 97 193 ASN A O 1
ATOM 1596 N N . GLY A 1 194 ? 6.824 8.922 11.562 1 97.75 194 GLY A N 1
ATOM 1597 C CA . GLY A 1 194 ? 5.926 9.305 10.492 1 97.75 194 GLY A CA 1
ATOM 1598 C C . GLY A 1 194 ? 4.965 8.203 10.094 1 97.75 194 GLY A C 1
ATOM 1599 O O . GLY A 1 194 ? 3.779 8.453 9.875 1 97.75 194 GLY A O 1
ATOM 1600 N N . PHE A 1 195 ? 5.477 6.938 10.102 1 98.25 195 PHE A N 1
ATOM 1601 C CA . PHE A 1 195 ? 4.66 5.785 9.734 1 98.25 195 PHE A CA 1
ATOM 1602 C C . PHE A 1 195 ? 3.568 5.539 10.773 1 98.25 195 PHE A C 1
ATOM 1604 O O . PHE A 1 195 ? 2.475 5.082 10.43 1 98.25 195 PHE A O 1
ATOM 1611 N N . GLU A 1 196 ? 3.807 5.941 12.031 1 98.31 196 GLU A N 1
ATOM 1612 C CA . GLU A 1 196 ? 2.84 5.734 13.102 1 98.31 196 GLU A CA 1
ATOM 1613 C C . GLU A 1 196 ? 1.546 6.496 12.828 1 98.31 196 GLU A C 1
ATOM 1615 O O . GLU A 1 196 ? 0.457 6.02 13.156 1 98.31 196 GLU A O 1
ATOM 1620 N N . TYR A 1 197 ? 1.662 7.68 12.242 1 98.5 197 TYR A N 1
ATOM 1621 C CA . TYR A 1 197 ? 0.456 8.43 11.906 1 98.5 197 TYR A CA 1
ATOM 1622 C C . TYR A 1 197 ? -0.437 7.629 10.969 1 98.5 197 TYR A C 1
ATOM 1624 O O . TYR A 1 197 ? -1.664 7.668 11.086 1 98.5 197 TYR A O 1
ATOM 1632 N N . TYR A 1 198 ? 0.154 6.91 10.062 1 98.06 198 TYR A N 1
ATOM 1633 C CA . TYR A 1 198 ? -0.591 6.078 9.125 1 98.06 198 TYR A CA 1
ATOM 1634 C C . TYR A 1 198 ? -1.13 4.828 9.812 1 98.06 198 TYR A C 1
ATOM 1636 O O . TYR A 1 198 ? -2.242 4.383 9.523 1 98.06 198 TYR A O 1
ATOM 1644 N N . ARG A 1 199 ? -0.346 4.25 10.719 1 97.75 199 ARG A N 1
ATOM 1645 C CA . ARG A 1 199 ? -0.778 3.066 11.461 1 97.75 199 ARG A CA 1
ATOM 1646 C C . ARG A 1 199 ? -2.016 3.365 12.297 1 97.75 199 ARG A C 1
ATOM 1648 O O . ARG A 1 199 ? -2.859 2.49 12.5 1 97.75 199 ARG A O 1
ATOM 1655 N N . TYR A 1 200 ? -2.18 4.637 12.656 1 98 200 TYR A N 1
ATOM 1656 C CA . TYR A 1 200 ? -3.314 5.031 13.484 1 98 200 TYR A CA 1
ATOM 1657 C C . TYR A 1 200 ? -4.418 5.652 12.641 1 98 200 TYR A C 1
ATOM 1659 O O . TYR A 1 200 ? -5.371 6.223 13.172 1 98 200 TYR A O 1
ATOM 1667 N N . PHE A 1 201 ? -4.316 5.562 11.367 1 98.06 201 PHE A N 1
ATOM 1668 C CA . PHE A 1 201 ? -5.266 6.219 10.477 1 98.06 201 PHE A CA 1
ATOM 1669 C C . PHE A 1 201 ? -6.684 5.727 10.742 1 98.06 201 PHE A C 1
ATOM 1671 O O . PHE A 1 201 ? -7.613 6.527 10.859 1 98.06 201 PHE A O 1
ATOM 1678 N N . GLU A 1 202 ? -6.875 4.43 10.883 1 96.06 202 GLU A N 1
ATOM 1679 C CA . GLU A 1 202 ? -8.211 3.871 11.086 1 96.06 202 GLU A CA 1
ATOM 1680 C C . GLU A 1 202 ? -8.773 4.285 12.438 1 96.06 202 GLU A C 1
ATOM 1682 O O . GLU A 1 202 ? -9.961 4.598 12.555 1 96.06 202 GLU A O 1
ATOM 1687 N N . GLN A 1 203 ? -7.918 4.223 13.414 1 97.44 203 GLN A N 1
ATOM 1688 C CA . GLN A 1 203 ? -8.352 4.691 14.727 1 97.44 203 GLN A CA 1
ATOM 1689 C C . GLN A 1 203 ? -8.766 6.156 14.68 1 97.44 203 GLN A C 1
ATOM 1691 O O . GLN A 1 203 ? -9.789 6.539 15.25 1 97.44 203 GLN A O 1
ATOM 1696 N N . SER A 1 204 ? -7.984 6.996 14.023 1 98.38 204 SER A N 1
ATOM 1697 C CA . SER A 1 204 ? -8.32 8.406 13.844 1 98.38 204 SER A CA 1
ATOM 1698 C C . SER A 1 204 ? -9.641 8.562 13.094 1 98.38 204 SER A C 1
ATOM 1700 O O . SER A 1 204 ? -10.445 9.438 13.422 1 98.38 204 SER A O 1
ATOM 1702 N N . SER A 1 205 ? -9.828 7.715 12.109 1 97.31 205 SER A N 1
ATOM 1703 C CA . SER A 1 205 ? -11.055 7.754 11.328 1 97.31 205 SER A CA 1
ATOM 1704 C C . SER A 1 205 ? -12.273 7.488 12.211 1 97.31 205 SER A C 1
ATOM 1706 O O . SER A 1 205 ? -13.266 8.219 12.141 1 97.31 205 SER A O 1
ATOM 1708 N N . GLU A 1 206 ? -12.172 6.469 12.992 1 96.56 206 GLU A N 1
ATOM 1709 C CA . GLU A 1 206 ? -13.266 6.137 13.898 1 96.56 206 GLU A CA 1
ATOM 1710 C C . GLU A 1 206 ? -13.547 7.277 14.867 1 96.56 206 GLU A C 1
ATOM 1712 O O . GLU A 1 206 ? -14.703 7.605 15.133 1 96.56 206 GLU A O 1
ATOM 1717 N N . GLN A 1 207 ? -12.516 7.871 15.352 1 97.75 207 GLN A N 1
ATOM 1718 C CA . GLN A 1 207 ? -12.633 8.977 16.297 1 97.75 207 GLN A CA 1
ATOM 1719 C C . GLN A 1 207 ? -13.305 10.18 15.656 1 97.75 207 GLN A C 1
ATOM 1721 O O . GLN A 1 207 ? -14.164 10.828 16.266 1 97.75 207 GLN A O 1
ATOM 1726 N N . ASN A 1 208 ? -12.969 10.477 14.422 1 96.94 208 ASN A N 1
ATOM 1727 C CA . ASN A 1 208 ? -13.5 11.648 13.742 1 96.94 208 ASN A CA 1
ATOM 1728 C C . ASN A 1 208 ? -14.953 11.438 13.312 1 96.94 208 ASN A C 1
ATOM 1730 O O . ASN A 1 208 ? -15.711 12.398 13.164 1 96.94 208 ASN A O 1
ATOM 1734 N N . ARG A 1 209 ? -15.359 10.242 13.172 1 95 209 ARG A N 1
ATOM 1735 C CA . ARG A 1 209 ? -16.703 9.922 12.719 1 95 209 ARG A CA 1
ATOM 1736 C C . ARG A 1 209 ? -17.719 10.062 13.867 1 95 209 ARG A C 1
ATOM 1738 O O . ARG A 1 209 ? -18.906 9.859 13.672 1 95 209 ARG A O 1
ATOM 1745 N N . ILE A 1 210 ? -17.266 10.422 14.984 1 90.88 210 ILE A N 1
ATOM 1746 C CA . ILE A 1 210 ? -18.141 10.672 16.125 1 90.88 210 ILE A CA 1
ATOM 1747 C C . ILE A 1 210 ? -19.016 11.883 15.836 1 90.88 210 ILE A C 1
ATOM 1749 O O . ILE A 1 210 ? -20.062 12.07 16.469 1 90.88 210 ILE A O 1
ATOM 1753 N N . LEU A 1 211 ? -18.516 12.773 15.008 1 87.62 211 LEU A N 1
ATOM 1754 C CA . LEU A 1 211 ? -19.25 13.984 14.672 1 87.62 211 LEU A CA 1
ATOM 1755 C C . LEU A 1 211 ? -20.609 13.656 14.062 1 87.62 211 LEU A C 1
ATOM 1757 O O . LEU A 1 211 ? -20.672 12.992 13.023 1 87.62 211 LEU A O 1
ATOM 1761 N N . THR A 1 212 ? -21.672 13.984 14.711 1 85.25 212 THR A N 1
ATOM 1762 C CA . THR A 1 212 ? -23.016 13.633 14.273 1 85.25 212 THR A CA 1
ATOM 1763 C C . THR A 1 212 ? -23.734 14.852 13.703 1 85.25 212 THR A C 1
ATOM 1765 O O . THR A 1 212 ? -24.781 14.719 13.07 1 85.25 212 THR A O 1
ATOM 1768 N N . SER A 1 213 ? -23.281 16.047 14 1 91.19 213 SER A N 1
ATOM 1769 C CA . SER A 1 213 ? -23.828 17.281 13.461 1 91.19 213 SER A CA 1
ATOM 1770 C C . SER A 1 213 ? -22.719 18.25 13.062 1 91.19 213 SER A C 1
ATOM 1772 O O . SER A 1 213 ? -21.656 18.266 13.68 1 91.19 213 SER A O 1
ATOM 1774 N N . LYS A 1 214 ? -23.016 19.047 12.125 1 95.19 214 LYS A N 1
ATOM 1775 C CA . LYS A 1 214 ? -22.016 19.984 11.617 1 95.19 214 LYS A CA 1
ATOM 1776 C C . LYS A 1 214 ? -21.719 21.078 12.633 1 95.19 214 LYS A C 1
ATOM 1778 O O . LYS A 1 214 ? -22.609 21.5 13.383 1 95.19 214 LYS A O 1
ATOM 1783 N N . LEU A 1 215 ? -20.531 21.5 12.602 1 96.81 215 LEU A N 1
ATOM 1784 C CA . LEU A 1 215 ? -20.047 22.516 13.539 1 96.81 215 LEU A CA 1
ATOM 1785 C C . LEU A 1 215 ? -20.219 23.906 12.961 1 96.81 215 LEU A C 1
ATOM 1787 O O . LEU A 1 215 ? -20.219 24.094 11.742 1 96.81 215 LEU A O 1
ATOM 1791 N N . ASP A 1 216 ? -20.438 24.859 13.875 1 96.44 216 ASP A N 1
ATOM 1792 C CA . ASP A 1 216 ? -20.484 26.266 13.484 1 96.44 216 ASP A CA 1
ATOM 1793 C C . ASP A 1 216 ? -19.078 26.859 13.445 1 96.44 216 ASP A C 1
ATOM 1795 O O . ASP A 1 216 ? -18.641 27.469 14.414 1 96.44 216 ASP A O 1
ATOM 1799 N N . ILE A 1 217 ? -18.422 26.703 12.367 1 97.88 217 ILE A N 1
ATOM 1800 C CA . ILE A 1 217 ? -17.047 27.156 12.172 1 97.88 217 ILE A CA 1
ATOM 1801 C C . ILE A 1 217 ? -16.797 27.438 10.695 1 97.88 217 ILE A C 1
ATOM 1803 O O . ILE A 1 217 ? -17.297 26.703 9.828 1 97.88 217 ILE A O 1
ATOM 1807 N N . LYS A 1 218 ? -16.062 28.547 10.375 1 98.25 218 LYS A N 1
ATOM 1808 C CA . LYS A 1 218 ? -15.633 28.828 9.008 1 98.25 218 LYS A CA 1
ATOM 1809 C C . LYS A 1 218 ? -14.406 28.016 8.633 1 98.25 218 LYS A C 1
ATOM 1811 O O . LYS A 1 218 ? -13.414 27.984 9.375 1 98.25 218 LYS A O 1
ATOM 1816 N N . ILE A 1 219 ? -14.516 27.328 7.5 1 98.75 219 ILE A N 1
ATOM 1817 C CA . ILE A 1 219 ? -13.414 26.5 7.051 1 98.75 219 ILE A CA 1
ATOM 1818 C C . ILE A 1 219 ? -12.969 26.922 5.656 1 98.75 219 ILE A C 1
ATOM 1820 O O . ILE A 1 219 ? -13.805 27.125 4.766 1 98.75 219 ILE A O 1
ATOM 1824 N N . LEU A 1 220 ? -11.734 27.156 5.527 1 98.94 220 LEU A N 1
ATOM 1825 C CA . LEU A 1 220 ? -11.102 27.344 4.223 1 98.94 220 LEU A CA 1
ATOM 1826 C C . LEU A 1 220 ? -10.391 26.062 3.787 1 98.94 220 LEU A C 1
ATOM 1828 O O . LEU A 1 220 ? -9.5 25.578 4.488 1 98.94 220 LEU A O 1
ATOM 1832 N N . ALA A 1 221 ? -10.836 25.469 2.688 1 98.88 221 ALA A N 1
ATOM 1833 C CA . ALA A 1 221 ? -10.234 24.266 2.125 1 98.88 221 ALA A CA 1
ATOM 1834 C C . ALA A 1 221 ? -9.484 24.578 0.834 1 98.88 221 ALA A C 1
ATOM 1836 O O . ALA A 1 221 ? -10.062 25.109 -0.114 1 98.88 221 ALA A O 1
ATOM 1837 N N . ILE A 1 222 ? -8.203 24.219 0.824 1 98.94 222 ILE A N 1
ATOM 1838 C CA . ILE A 1 222 ? -7.371 24.562 -0.329 1 98.94 222 ILE A CA 1
ATOM 1839 C C . ILE A 1 222 ? -6.711 23.297 -0.877 1 98.94 222 ILE A C 1
ATOM 1841 O O . ILE A 1 222 ? -6.094 22.547 -0.128 1 98.94 222 ILE A O 1
ATOM 1845 N N . GLY A 1 223 ? -6.848 23.047 -2.129 1 98.81 223 GLY A N 1
ATOM 1846 C CA . GLY A 1 223 ? -6.141 21.984 -2.834 1 98.81 223 GLY A CA 1
ATOM 1847 C C . GLY A 1 223 ? -5.328 22.484 -4.008 1 98.81 223 GLY A C 1
ATOM 1848 O O . GLY A 1 223 ? -5.652 23.516 -4.598 1 98.81 223 GLY A O 1
ATOM 1849 N N . GLY A 1 224 ? -4.219 21.828 -4.309 1 98.81 224 GLY A N 1
ATOM 1850 C CA . GLY A 1 224 ? -3.463 22.141 -5.512 1 98.81 224 GLY A CA 1
ATOM 1851 C C . GLY A 1 224 ? -4.109 21.609 -6.777 1 98.81 224 GLY A C 1
ATOM 1852 O O . GLY A 1 224 ? -4.723 20.547 -6.766 1 98.81 224 GLY A O 1
ATOM 1853 N N . GLU A 1 225 ? -3.91 22.312 -7.824 1 98.69 225 GLU A N 1
ATOM 1854 C CA . GLU A 1 225 ? -4.477 21.938 -9.117 1 98.69 225 GLU A CA 1
ATOM 1855 C C . GLU A 1 225 ? -4.027 20.547 -9.547 1 98.69 225 GLU A C 1
ATOM 1857 O O . GLU A 1 225 ? -4.793 19.812 -10.164 1 98.69 225 GLU A O 1
ATOM 1862 N N . PHE A 1 226 ? -2.865 20.172 -9.234 1 98.19 226 PHE A N 1
ATOM 1863 C CA . PHE A 1 226 ? -2.312 18.875 -9.641 1 98.19 226 PHE A CA 1
ATOM 1864 C C . PHE A 1 226 ? -2.217 17.938 -8.445 1 98.19 226 PHE A C 1
ATOM 1866 O O . PHE A 1 226 ? -1.353 17.062 -8.414 1 98.19 226 PHE A O 1
ATOM 1873 N N . ALA A 1 227 ? -3.09 18.125 -7.449 1 97.75 227 ALA A N 1
ATOM 1874 C CA . ALA A 1 227 ? -3.188 17.266 -6.27 1 97.75 227 ALA A CA 1
ATOM 1875 C C . ALA A 1 227 ? -4.645 16.953 -5.934 1 97.75 227 ALA A C 1
ATOM 1877 O O . ALA A 1 227 ? -5.348 16.312 -6.719 1 97.75 227 ALA A O 1
ATOM 1878 N N . LEU A 1 228 ? -5.219 17.516 -4.809 1 97.56 228 LEU A N 1
ATOM 1879 C CA . LEU A 1 228 ? -6.543 17.078 -4.379 1 97.56 228 LEU A CA 1
ATOM 1880 C C . LEU A 1 228 ? -7.617 18.047 -4.887 1 97.56 228 LEU A C 1
ATOM 1882 O O . LEU A 1 228 ? -8.812 17.75 -4.797 1 97.56 228 LEU A O 1
ATOM 1886 N N . LYS A 1 229 ? -7.285 19.25 -5.414 1 97.69 229 LYS A N 1
ATOM 1887 C CA . LYS A 1 229 ? -8.234 20.188 -6 1 97.69 229 LYS A CA 1
ATOM 1888 C C . LYS A 1 229 ? -9.414 20.438 -5.059 1 97.69 229 LYS A C 1
ATOM 1890 O O . LYS A 1 229 ? -9.219 20.766 -3.887 1 97.69 229 LYS A O 1
ATOM 1895 N N . GLU A 1 230 ? -10.562 20.188 -5.484 1 98 230 GLU A N 1
ATOM 1896 C CA . GLU A 1 230 ? -11.766 20.531 -4.73 1 98 230 GLU A CA 1
ATOM 1897 C C . GLU A 1 230 ? -12.117 19.438 -3.725 1 98 230 GLU A C 1
ATOM 1899 O O . GLU A 1 230 ? -12.992 19.625 -2.873 1 98 230 GLU A O 1
ATOM 1904 N N . GLN A 1 231 ? -11.391 18.328 -3.746 1 97.06 231 GLN A N 1
ATOM 1905 C CA . GLN A 1 231 ? -11.75 17.203 -2.896 1 97.06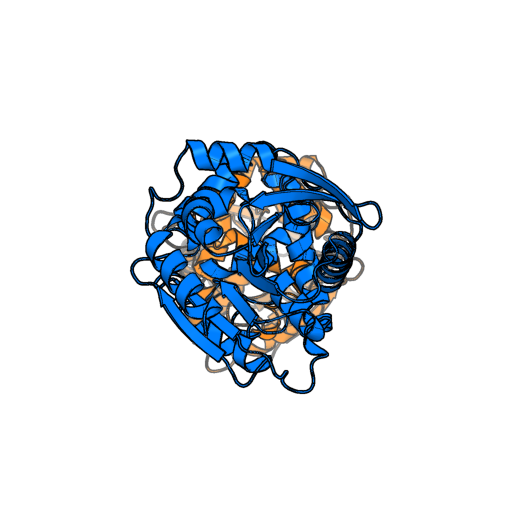 231 GLN A CA 1
ATOM 1906 C C . GLN A 1 231 ? -11.594 17.547 -1.42 1 97.06 231 GLN A C 1
ATOM 1908 O O . GLN A 1 231 ? -12.297 17.016 -0.568 1 97.06 231 GLN A O 1
ATOM 1913 N N . VAL A 1 232 ? -10.688 18.5 -1.172 1 97.62 232 VAL A N 1
ATOM 1914 C CA . VAL A 1 232 ? -10.492 18.938 0.205 1 97.62 232 VAL A CA 1
ATOM 1915 C C . VAL A 1 232 ? -11.781 19.578 0.727 1 97.62 232 VAL A C 1
ATOM 1917 O O . VAL A 1 232 ? -12.242 19.25 1.822 1 97.62 232 VAL A O 1
ATOM 1920 N N . GLY A 1 233 ? -12.336 20.484 -0.041 1 98 233 GLY A N 1
ATOM 1921 C CA . GLY A 1 233 ? -13.57 21.156 0.338 1 98 233 GLY A CA 1
ATOM 1922 C C . GLY A 1 233 ? -14.742 20.203 0.51 1 98 233 GLY A C 1
ATOM 1923 O O . GLY A 1 233 ? -15.523 20.328 1.451 1 98 233 GLY A O 1
ATOM 1924 N N . ILE A 1 234 ? -14.828 19.219 -0.332 1 96.31 234 ILE A N 1
ATOM 1925 C CA . ILE A 1 234 ? -15.891 18.219 -0.263 1 96.31 234 ILE A CA 1
ATOM 1926 C C . ILE A 1 234 ? -15.812 17.484 1.069 1 96.31 234 ILE A C 1
ATOM 1928 O O . ILE A 1 234 ? -16.828 17.281 1.737 1 96.31 234 ILE A O 1
ATOM 1932 N N . ALA A 1 235 ? -14.641 17.125 1.46 1 95.88 235 ALA A N 1
ATOM 1933 C CA . ALA A 1 235 ? -14.453 16.422 2.732 1 95.88 235 ALA A CA 1
ATOM 1934 C C . ALA A 1 235 ? -14.844 17.328 3.906 1 95.88 235 ALA A C 1
ATOM 1936 O O . ALA A 1 235 ? -15.5 16.875 4.848 1 95.88 235 ALA A O 1
ATOM 1937 N N . MET A 1 236 ? -14.516 18.578 3.787 1 97.44 236 MET A N 1
ATOM 1938 C CA . MET A 1 236 ? -14.719 19.484 4.91 1 97.44 236 MET A CA 1
ATOM 1939 C C . MET A 1 236 ? -16.188 19.844 5.059 1 97.44 236 MET A C 1
ATOM 1941 O O . MET A 1 236 ? -16.625 20.281 6.129 1 97.44 236 MET A O 1
ATOM 1945 N N . GLU A 1 237 ? -16.953 19.656 4.051 1 97.25 237 GLU A N 1
ATOM 1946 C CA . GLU A 1 237 ? -18.391 19.891 4.129 1 97.25 237 GLU A CA 1
ATOM 1947 C C . GLU A 1 237 ? -19.062 18.922 5.102 1 97.25 237 GLU A C 1
ATOM 1949 O O . GLU A 1 237 ? -20.188 19.172 5.551 1 97.25 237 GLU A O 1
ATOM 1954 N N . LYS A 1 238 ? -18.344 17.922 5.445 1 95.75 238 LYS A N 1
ATOM 1955 C CA . LYS A 1 238 ? -18.859 16.984 6.449 1 95.75 238 LYS A CA 1
ATOM 1956 C C . LYS A 1 238 ? -18.719 17.562 7.855 1 95.75 238 LYS A C 1
ATOM 1958 O O . LYS A 1 238 ? -19.375 17.094 8.789 1 95.75 238 LYS A O 1
ATOM 1963 N N . ILE A 1 239 ? -17.891 18.547 8.016 1 96.75 239 ILE A N 1
ATOM 1964 C CA . ILE A 1 239 ? -17.594 19.125 9.32 1 96.75 239 ILE A CA 1
ATOM 1965 C C . ILE A 1 239 ? -18.406 20.406 9.516 1 96.75 239 ILE A C 1
ATOM 1967 O O . ILE A 1 239 ? -18.844 20.703 10.625 1 96.75 239 ILE A O 1
ATOM 1971 N N . SER A 1 240 ? -18.594 21.188 8.438 1 97.81 240 SER A N 1
ATOM 1972 C CA . SER A 1 240 ? -19.219 22.5 8.562 1 97.81 240 SER A CA 1
ATOM 1973 C C . SER A 1 240 ? -20.031 22.859 7.32 1 97.81 240 SER A C 1
ATOM 1975 O O . SER A 1 240 ? -19.766 22.328 6.234 1 97.81 240 SER A O 1
ATOM 1977 N N . ASN A 1 241 ? -21.047 23.75 7.512 1 97.19 241 ASN A N 1
ATOM 1978 C CA . ASN A 1 241 ? -21.797 24.281 6.379 1 97.19 241 ASN A CA 1
ATOM 1979 C C . ASN A 1 241 ? -21.125 25.531 5.809 1 97.19 241 ASN A C 1
ATOM 1981 O O . ASN A 1 241 ? -21.516 26.016 4.742 1 97.19 241 ASN A O 1
ATOM 1985 N N . SER A 1 242 ? -20.172 26.047 6.5 1 98.19 242 SER A N 1
ATOM 1986 C CA . SER A 1 242 ? -19.469 27.25 6.082 1 98.19 242 SER A CA 1
ATOM 1987 C C . SER A 1 242 ? -18.078 26.922 5.562 1 98.19 242 SER A C 1
ATOM 1989 O O . SER A 1 242 ? -17.062 27.281 6.184 1 98.19 242 SER A O 1
ATOM 1991 N N . VAL A 1 243 ? -18.062 26.312 4.363 1 98.69 243 VAL A N 1
ATOM 1992 C CA . VAL A 1 243 ? -16.797 25.891 3.77 1 98.69 243 VAL A CA 1
ATOM 1993 C C . VAL A 1 243 ? -16.531 26.703 2.496 1 98.69 243 VAL A C 1
ATOM 1995 O O . VAL A 1 243 ? -17.391 26.797 1.622 1 98.69 243 VAL A O 1
ATOM 1998 N N . THR A 1 244 ? -15.453 27.375 2.463 1 98.69 244 THR A N 1
ATOM 1999 C CA . THR A 1 244 ? -14.938 28 1.25 1 98.69 244 THR A CA 1
ATOM 2000 C C . THR A 1 244 ? -13.836 27.156 0.625 1 98.69 244 THR A C 1
ATOM 2002 O O . THR A 1 244 ? -12.859 26.797 1.293 1 98.69 244 THR A O 1
ATOM 2005 N N . THR A 1 245 ? -14.008 26.797 -0.641 1 98.69 245 THR A N 1
ATOM 2006 C CA . THR A 1 245 ? -13.047 25.953 -1.329 1 98.69 245 THR A CA 1
ATOM 2007 C C . THR A 1 245 ? -12.258 26.75 -2.363 1 98.69 245 THR A C 1
ATOM 2009 O O . THR A 1 245 ? -12.828 27.531 -3.113 1 98.69 245 THR A O 1
ATOM 2012 N N . LYS A 1 246 ? -10.953 26.578 -2.338 1 98.75 246 LYS A N 1
ATOM 2013 C CA . LYS A 1 246 ? -10.07 27.188 -3.322 1 98.75 246 LYS A CA 1
ATOM 2014 C C . LYS A 1 246 ? -9.109 26.156 -3.916 1 98.75 246 LYS A C 1
ATOM 2016 O O . LYS A 1 246 ? -8.672 25.234 -3.219 1 98.75 246 LYS A O 1
ATOM 2021 N N . VAL A 1 247 ? -8.812 26.266 -5.184 1 98.81 247 VAL A N 1
ATOM 2022 C CA . VAL A 1 247 ? -7.793 25.469 -5.871 1 98.81 247 VAL A CA 1
ATOM 2023 C C . VAL A 1 247 ? -6.672 26.391 -6.359 1 98.81 247 VAL A C 1
ATOM 2025 O O . VAL A 1 247 ? -6.922 27.359 -7.07 1 98.81 247 VAL A O 1
ATOM 2028 N N . ILE A 1 248 ? -5.492 26.156 -5.965 1 98.81 248 ILE A N 1
ATOM 2029 C CA . ILE A 1 248 ? -4.363 26.969 -6.402 1 98.81 248 ILE A CA 1
ATOM 2030 C C . ILE A 1 248 ? -3.811 26.422 -7.715 1 98.81 248 ILE A C 1
ATOM 2032 O O . ILE A 1 248 ? -3.469 25.25 -7.809 1 98.81 248 ILE A O 1
ATOM 2036 N N . LYS A 1 249 ? -3.699 27.266 -8.672 1 98.38 249 LYS A N 1
ATOM 2037 C CA . LYS A 1 249 ? -3.225 26.891 -10.008 1 98.38 249 LYS A CA 1
ATOM 2038 C C . LYS A 1 249 ? -1.725 26.625 -10 1 98.38 249 LYS A C 1
ATOM 2040 O O . LYS A 1 249 ? -0.987 27.188 -9.188 1 98.38 249 LYS A O 1
ATOM 2045 N N . ASN A 1 250 ? -1.271 25.75 -10.891 1 98.38 250 ASN A N 1
ATOM 2046 C CA . ASN A 1 250 ? 0.139 25.406 -11.055 1 98.38 250 ASN A CA 1
ATOM 2047 C C . ASN A 1 250 ? 0.777 25 -9.734 1 98.38 250 ASN A C 1
ATOM 2049 O O . ASN A 1 250 ? 1.832 25.516 -9.359 1 98.38 250 ASN A O 1
ATOM 2053 N N . CYS A 1 251 ? 0.068 24.125 -9.094 1 98.81 251 CYS A N 1
ATOM 2054 C CA . CYS A 1 251 ? 0.5 23.734 -7.754 1 98.81 251 CYS A CA 1
ATOM 2055 C C . CYS A 1 251 ? 0.205 22.266 -7.488 1 98.81 251 CYS A C 1
ATOM 2057 O O . CYS A 1 251 ? -0.867 21.766 -7.836 1 98.81 251 CYS A O 1
ATOM 2059 N N . GLY A 1 252 ? 1.2 21.609 -6.93 1 98.69 252 GLY A N 1
ATOM 2060 C CA . GLY A 1 252 ? 1.006 20.234 -6.469 1 98.69 252 GLY A CA 1
ATOM 2061 C C . GLY A 1 252 ? 0.633 20.156 -5.004 1 98.69 252 GLY A C 1
ATOM 2062 O O . GLY A 1 252 ? -0.151 20.953 -4.504 1 98.69 252 GLY A O 1
ATOM 2063 N N . HIS A 1 253 ? 1.09 19.125 -4.328 1 98.62 253 HIS A N 1
ATOM 2064 C CA . HIS A 1 253 ? 0.708 18.781 -2.961 1 98.62 253 HIS A CA 1
ATOM 2065 C C . HIS A 1 253 ? 1.308 19.766 -1.962 1 98.62 253 HIS A C 1
ATOM 2067 O O . HIS A 1 253 ? 0.712 20.047 -0.916 1 98.62 253 HIS A O 1
ATOM 2073 N N . TYR A 1 254 ? 2.455 20.328 -2.27 1 98.88 254 TYR A N 1
ATOM 2074 C CA . TYR A 1 254 ? 3.205 21.125 -1.299 1 98.88 254 TYR A CA 1
ATOM 2075 C C . TYR A 1 254 ? 2.959 22.609 -1.503 1 98.88 254 TYR A C 1
ATOM 2077 O O . TYR A 1 254 ? 3.891 23.359 -1.79 1 98.88 254 TYR A O 1
ATOM 2085 N N . ILE A 1 255 ? 1.835 23.031 -1.146 1 98.81 255 ILE A N 1
ATOM 2086 C CA . ILE A 1 255 ? 1.266 24.328 -1.518 1 98.81 255 ILE A CA 1
ATOM 2087 C C . ILE A 1 255 ? 2.113 25.453 -0.929 1 98.81 255 ILE A C 1
ATOM 2089 O O . ILE A 1 255 ? 2.484 26.391 -1.636 1 98.81 255 ILE A O 1
ATOM 2093 N N . ALA A 1 256 ? 2.49 25.391 0.337 1 98.88 256 ALA A N 1
ATOM 2094 C CA . ALA A 1 256 ? 3.23 26.453 1.02 1 98.88 256 ALA A CA 1
ATOM 2095 C C . ALA A 1 256 ? 4.602 26.656 0.382 1 98.88 256 ALA A C 1
ATOM 2097 O O . ALA A 1 256 ? 5.176 27.75 0.474 1 98.88 256 ALA A O 1
ATOM 2098 N N . GLU A 1 257 ? 5.121 25.625 -0.251 1 98.81 257 GLU A N 1
ATOM 2099 C CA . GLU A 1 257 ? 6.461 25.719 -0.826 1 98.81 257 GLU A CA 1
ATOM 2100 C C . GLU A 1 257 ? 6.398 25.953 -2.332 1 98.81 257 GLU A C 1
ATOM 2102 O O . GLU A 1 257 ? 7.289 26.578 -2.906 1 98.81 257 GLU A O 1
ATOM 2107 N N . GLU A 1 258 ? 5.336 25.5 -2.979 1 98.81 258 GLU A N 1
ATOM 2108 C CA . GLU A 1 258 ? 5.203 25.641 -4.426 1 98.81 258 GLU A CA 1
ATOM 2109 C C . GLU A 1 258 ? 4.609 27 -4.785 1 98.81 258 GLU A C 1
ATOM 2111 O O . GLU A 1 258 ? 4.984 27.609 -5.797 1 98.81 258 GLU A O 1
ATOM 2116 N N . GLN A 1 259 ? 3.646 27.484 -3.975 1 98.75 259 GLN A N 1
ATOM 2117 C CA . GLN A 1 259 ? 2.961 28.75 -4.227 1 98.75 259 GLN A CA 1
ATOM 2118 C C . GLN A 1 259 ? 2.855 29.578 -2.955 1 98.75 259 GLN A C 1
ATOM 2120 O O . GLN A 1 259 ? 1.755 29.953 -2.531 1 98.75 259 GLN A O 1
ATOM 2125 N N . PRO A 1 260 ? 4 30 -2.424 1 98.69 260 PRO A N 1
ATOM 2126 C CA . PRO A 1 260 ? 3.99 30.672 -1.122 1 98.69 260 PRO A CA 1
ATOM 2127 C C . PRO A 1 260 ? 3.305 32.031 -1.17 1 98.69 260 PRO A C 1
ATOM 2129 O O . PRO A 1 260 ? 2.57 32.375 -0.245 1 98.69 260 PRO A O 1
ATOM 2132 N N . GLU A 1 261 ? 3.486 32.781 -2.199 1 98.38 261 GLU A N 1
ATOM 2133 C CA . GLU A 1 261 ? 2.908 34.125 -2.281 1 98.38 261 GLU A CA 1
ATOM 2134 C C . GLU A 1 261 ? 1.387 34.062 -2.385 1 98.38 261 GLU A C 1
ATOM 2136 O O . GLU A 1 261 ? 0.681 34.781 -1.666 1 98.38 261 GLU A O 1
ATOM 2141 N N . GLU A 1 262 ? 0.969 33.219 -3.279 1 98.69 262 GLU A N 1
ATOM 2142 C CA . GLU A 1 262 ? -0.475 33.062 -3.447 1 98.69 262 GLU A CA 1
ATOM 2143 C C . GLU A 1 262 ? -1.133 32.562 -2.17 1 98.69 262 GLU A C 1
ATOM 2145 O O . GLU A 1 262 ? -2.166 33.062 -1.745 1 98.69 262 GLU A O 1
ATOM 2150 N N . LEU A 1 263 ? -0.558 31.531 -1.591 1 98.88 263 LEU A N 1
ATOM 2151 C CA . LEU A 1 263 ? -1.105 31 -0.347 1 98.88 263 LEU A CA 1
ATOM 2152 C C . LEU A 1 263 ? -1.143 32.062 0.733 1 98.88 263 LEU A C 1
ATOM 2154 O O . LEU A 1 263 ? -2.143 32.219 1.441 1 98.88 263 LEU A O 1
ATOM 2158 N N . THR A 1 264 ? -0.04 32.844 0.889 1 98.69 264 THR A N 1
ATOM 2159 C CA . THR A 1 264 ? 0.048 33.875 1.917 1 98.69 264 THR A CA 1
ATOM 2160 C C . THR A 1 264 ? -1.067 34.906 1.749 1 98.69 264 THR A C 1
ATOM 2162 O O . THR A 1 264 ? -1.732 35.281 2.721 1 98.69 264 THR A O 1
ATOM 2165 N N . GLN A 1 265 ? -1.291 35.281 0.56 1 98.5 265 GLN A N 1
ATOM 2166 C CA . GLN A 1 265 ? -2.334 36.281 0.293 1 98.5 265 GLN A CA 1
ATOM 2167 C C . GLN A 1 265 ? -3.715 35.719 0.631 1 98.5 265 GLN A C 1
ATOM 2169 O O . GLN A 1 265 ? -4.535 36.406 1.239 1 98.5 265 GLN A O 1
ATOM 2174 N N . ILE A 1 266 ? -3.973 34.5 0.232 1 98.75 266 ILE A N 1
ATOM 2175 C CA . ILE A 1 266 ? -5.25 33.875 0.519 1 98.75 266 ILE A CA 1
ATOM 2176 C C . ILE A 1 266 ? -5.473 33.812 2.029 1 98.75 266 ILE A C 1
ATOM 2178 O O . ILE A 1 266 ? -6.562 34.125 2.514 1 98.75 266 ILE A O 1
ATOM 2182 N N . LEU A 1 267 ? -4.426 33.438 2.758 1 98.81 267 LEU A N 1
ATOM 2183 C CA . LEU A 1 267 ? -4.527 33.281 4.207 1 98.81 267 LEU A CA 1
ATOM 2184 C C . LEU A 1 267 ? -4.762 34.656 4.863 1 98.81 267 LEU A C 1
ATOM 2186 O O . LEU A 1 267 ? -5.605 34.781 5.754 1 98.81 267 LEU A O 1
ATOM 2190 N N . ILE A 1 268 ? -4.012 35.656 4.43 1 98.5 268 ILE A N 1
ATOM 2191 C CA . ILE A 1 268 ? -4.168 37 4.984 1 98.5 268 ILE A CA 1
ATOM 2192 C C . ILE A 1 268 ? -5.602 37.469 4.777 1 98.5 268 ILE A C 1
ATOM 2194 O O . ILE A 1 268 ? -6.242 37.969 5.711 1 98.5 268 ILE A O 1
ATOM 2198 N N . ASP A 1 269 ? -6.094 37.312 3.559 1 98.25 269 ASP A N 1
ATOM 2199 C CA . ASP A 1 269 ? -7.461 37.719 3.25 1 98.25 269 ASP A CA 1
ATOM 2200 C C . ASP A 1 269 ? -8.469 36.938 4.094 1 98.25 269 ASP A C 1
ATOM 2202 O O . ASP A 1 269 ? -9.469 37.5 4.547 1 98.25 269 ASP A O 1
ATOM 2206 N N . TRP A 1 270 ? -8.258 35.719 4.285 1 98.5 270 TRP A N 1
ATOM 2207 C CA . TRP A 1 270 ? -9.148 34.844 5.039 1 98.5 270 TRP A CA 1
ATOM 2208 C C . TRP A 1 270 ? -9.203 35.25 6.504 1 98.5 270 TRP A C 1
ATOM 2210 O O . TRP A 1 270 ? -10.289 35.312 7.094 1 98.5 270 TRP A O 1
ATOM 2220 N N . PHE A 1 271 ? -8.031 35.531 7.125 1 98 271 PHE A N 1
ATOM 2221 C CA . PHE A 1 271 ? -7.934 35.812 8.555 1 98 271 PHE A CA 1
ATOM 2222 C C . PHE A 1 271 ? -8.508 37.188 8.867 1 98 271 PHE A C 1
ATOM 2224 O O . PHE A 1 271 ? -8.891 37.469 10.008 1 98 271 PHE A O 1
ATOM 2231 N N . LYS A 1 272 ? -8.625 38.062 7.906 1 94.69 272 LYS A N 1
ATOM 2232 C CA . LYS A 1 272 ? -9.094 39.406 8.125 1 94.69 272 LYS A CA 1
ATOM 2233 C C . LYS A 1 272 ? -10.609 39.5 7.977 1 94.69 272 LYS A C 1
ATOM 2235 O O . LYS A 1 272 ? -11.203 40.562 8.25 1 94.69 272 LYS A O 1
ATOM 2240 N N . GLN A 1 273 ? -11.266 38.5 7.562 1 88.5 273 GLN A N 1
ATOM 2241 C CA . GLN A 1 273 ? -12.727 38.469 7.48 1 88.5 273 GLN A CA 1
ATOM 2242 C C . GLN A 1 273 ? -13.352 38.469 8.875 1 88.5 273 GLN A C 1
ATOM 2244 O O . GLN A 1 273 ? -12.758 37.969 9.828 1 88.5 273 GLN A O 1
ATOM 2249 N N . MET B 1 1 ? 14.25 -33.812 -15.625 1 78.31 1 MET B N 1
ATOM 2250 C CA . MET B 1 1 ? 15.227 -33.156 -16.484 1 78.31 1 MET B CA 1
ATOM 2251 C C . MET B 1 1 ? 14.875 -31.688 -16.688 1 78.31 1 MET B C 1
ATOM 2253 O O . MET B 1 1 ? 13.711 -31.344 -16.875 1 78.31 1 MET B O 1
ATOM 2257 N N . GLN B 1 2 ? 15.805 -30.844 -16.531 1 85.56 2 GLN B N 1
ATOM 2258 C CA . GLN B 1 2 ? 15.656 -29.406 -16.734 1 85.56 2 GLN B CA 1
ATOM 2259 C C . GLN B 1 2 ? 15.812 -29.031 -18.203 1 85.56 2 GLN B C 1
ATOM 2261 O O . GLN B 1 2 ? 16.688 -29.562 -18.906 1 85.56 2 GLN B O 1
ATOM 2266 N N . LYS B 1 3 ? 14.781 -28.266 -18.594 1 92.69 3 LYS B N 1
ATOM 2267 C CA . LYS B 1 3 ? 14.742 -27.875 -20 1 92.69 3 LYS B CA 1
ATOM 2268 C C . LYS B 1 3 ? 14.406 -26.406 -20.156 1 92.69 3 LYS B C 1
ATOM 2270 O O . LYS B 1 3 ? 13.961 -25.75 -19.203 1 92.69 3 LYS B O 1
ATOM 2275 N N . ASN B 1 4 ? 14.797 -25.922 -21.328 1 95.56 4 ASN B N 1
ATOM 2276 C CA . ASN B 1 4 ? 14.383 -24.594 -21.75 1 95.56 4 ASN B CA 1
ATOM 2277 C C . ASN B 1 4 ? 13.75 -24.625 -23.141 1 95.56 4 ASN B C 1
ATOM 2279 O O . ASN B 1 4 ? 14.109 -25.453 -23.984 1 95.56 4 ASN B O 1
ATOM 2283 N N . ILE B 1 5 ? 12.836 -23.766 -23.344 1 97 5 ILE B N 1
ATOM 2284 C CA . ILE B 1 5 ? 12.203 -23.594 -24.656 1 97 5 ILE B CA 1
ATOM 2285 C C . ILE B 1 5 ? 11.859 -22.125 -24.875 1 97 5 ILE B C 1
ATOM 2287 O O . ILE B 1 5 ? 11.562 -21.391 -23.922 1 97 5 ILE B O 1
ATOM 2291 N N . ILE B 1 6 ? 11.953 -21.641 -26.062 1 96.62 6 ILE B N 1
ATOM 2292 C CA . ILE B 1 6 ? 11.617 -20.25 -26.391 1 96.62 6 ILE B CA 1
ATOM 2293 C C . ILE B 1 6 ? 10.211 -20.188 -27 1 96.62 6 ILE B C 1
ATOM 2295 O O . ILE B 1 6 ? 9.914 -20.875 -27.969 1 96.62 6 ILE B O 1
ATOM 2299 N N . ILE B 1 7 ? 9.352 -19.453 -26.297 1 95.69 7 ILE B N 1
ATOM 2300 C CA . ILE B 1 7 ? 8 -19.172 -26.781 1 95.69 7 ILE B CA 1
ATOM 2301 C C . ILE B 1 7 ? 7.832 -17.672 -27.016 1 95.69 7 ILE B C 1
ATOM 2303 O O . ILE B 1 7 ? 7.84 -16.891 -26.078 1 95.69 7 ILE B O 1
ATOM 2307 N N . ASP B 1 8 ? 7.504 -17.078 -28.188 1 91.06 8 ASP B N 1
ATOM 2308 C CA . ASP B 1 8 ? 7.344 -15.664 -28.5 1 91.06 8 ASP B CA 1
ATOM 2309 C C . ASP B 1 8 ? 8.453 -14.836 -27.875 1 91.06 8 ASP B C 1
ATOM 2311 O O . ASP B 1 8 ? 8.172 -13.867 -27.156 1 91.06 8 ASP B O 1
ATOM 2315 N N . GLU B 1 9 ? 9.602 -15.227 -27.922 1 94.38 9 GLU B N 1
ATOM 2316 C CA . GLU B 1 9 ? 10.789 -14.5 -27.469 1 94.38 9 GLU B CA 1
ATOM 2317 C C . GLU B 1 9 ? 11 -14.664 -25.969 1 94.38 9 GLU B C 1
ATOM 2319 O O . GLU B 1 9 ? 11.898 -14.055 -25.391 1 94.38 9 GLU B O 1
ATOM 2324 N N . THR B 1 10 ? 10.156 -15.43 -25.328 1 97 10 THR B N 1
ATOM 2325 C CA . THR B 1 10 ? 10.297 -15.711 -23.891 1 97 10 THR B CA 1
ATOM 2326 C C . THR B 1 10 ? 10.883 -17.094 -23.672 1 97 10 THR B C 1
ATOM 2328 O O . THR B 1 10 ? 10.328 -18.094 -24.141 1 97 10 THR B O 1
ATOM 2331 N N . GLU B 1 11 ? 11.969 -17.109 -23 1 98.12 11 GLU B N 1
ATOM 2332 C CA . GLU B 1 11 ? 12.555 -18.391 -22.641 1 98.12 11 GLU B CA 1
ATOM 2333 C C . GLU B 1 11 ? 11.906 -18.953 -21.375 1 98.12 11 GLU B C 1
ATOM 2335 O O . GLU B 1 11 ? 11.914 -18.312 -20.328 1 98.12 11 GLU B O 1
ATOM 2340 N N . ILE B 1 12 ? 11.398 -20.172 -21.484 1 98.38 12 ILE B N 1
ATOM 2341 C CA . ILE B 1 12 ? 10.711 -20.812 -20.359 1 98.38 12 ILE B CA 1
ATOM 2342 C C . ILE B 1 12 ? 11.555 -21.969 -19.828 1 98.38 12 ILE B C 1
ATOM 2344 O O . ILE B 1 12 ? 11.883 -22.906 -20.578 1 98.38 12 ILE B O 1
ATOM 2348 N N . PHE B 1 13 ? 11.922 -21.828 -18.562 1 98.5 13 PHE B N 1
ATOM 2349 C CA . PHE B 1 13 ? 12.547 -22.938 -17.828 1 98.5 13 PHE B CA 1
ATOM 2350 C C . PHE B 1 13 ? 11.484 -23.906 -17.312 1 98.5 13 PHE B C 1
ATOM 2352 O O . PHE B 1 13 ? 10.516 -23.484 -16.672 1 98.5 13 PHE B O 1
ATOM 2359 N N . TYR B 1 14 ? 11.672 -25.234 -17.609 1 98.56 14 TYR B N 1
ATOM 2360 C CA . TYR B 1 14 ? 10.664 -26.172 -17.141 1 98.56 14 TYR B CA 1
ATOM 2361 C C . TYR B 1 14 ? 11.289 -27.547 -16.875 1 98.56 14 TYR B C 1
ATOM 2363 O O . TYR B 1 14 ? 12.43 -27.797 -17.266 1 98.56 14 TYR B O 1
ATOM 2371 N N . THR B 1 15 ? 10.578 -28.359 -16.094 1 98.38 15 THR B N 1
ATOM 2372 C CA . THR B 1 15 ? 10.977 -29.734 -15.82 1 98.38 15 THR B CA 1
ATOM 2373 C C . THR B 1 15 ? 9.828 -30.688 -16.109 1 98.38 15 THR B C 1
ATOM 2375 O O . THR B 1 15 ? 8.656 -30.297 -16.109 1 98.38 15 THR B O 1
ATOM 2378 N N . ILE B 1 16 ? 10.227 -31.938 -16.438 1 98 16 ILE B N 1
ATOM 2379 C CA . ILE B 1 16 ? 9.258 -33.031 -16.656 1 98 16 ILE B CA 1
ATOM 2380 C C . ILE B 1 16 ? 9.672 -34.25 -15.852 1 98 16 ILE B C 1
ATOM 2382 O O . ILE B 1 16 ? 10.812 -34.719 -15.938 1 98 16 ILE B O 1
ATOM 2386 N N . GLU B 1 17 ? 8.68 -34.688 -15.07 1 97.81 17 GLU B N 1
ATOM 2387 C CA . GLU B 1 17 ? 8.906 -35.906 -14.289 1 97.81 17 GLU B CA 1
ATOM 2388 C C . GLU B 1 17 ? 7.68 -36.812 -14.32 1 97.81 17 GLU B C 1
ATOM 2390 O O . GLU B 1 17 ? 6.543 -36.344 -14.234 1 97.81 17 GLU B O 1
ATOM 2395 N N . GLY B 1 18 ? 7.898 -38.125 -14.492 1 97.75 18 GLY B N 1
ATOM 2396 C CA . GLY B 1 18 ? 6.816 -39.094 -14.453 1 97.75 18 GLY B CA 1
ATOM 2397 C C . GLY B 1 18 ? 6.172 -39.344 -15.805 1 97.75 18 GLY B C 1
ATOM 2398 O O . GLY B 1 18 ? 6.66 -38.844 -16.828 1 97.75 18 GLY B O 1
ATOM 2399 N N . VAL B 1 19 ? 5.262 -40.25 -15.797 1 96.94 19 VAL B N 1
ATOM 2400 C CA . VAL B 1 19 ? 4.504 -40.625 -16.984 1 96.94 19 VAL B CA 1
ATOM 2401 C C . VAL B 1 19 ? 3.021 -40.75 -16.641 1 96.94 19 VAL B C 1
ATOM 2403 O O . VAL B 1 19 ? 2.656 -40.938 -15.484 1 96.94 19 VAL B O 1
ATOM 2406 N N . GLY B 1 20 ? 2.227 -40.531 -17.672 1 96.88 20 GLY B N 1
ATOM 2407 C CA . GLY B 1 20 ? 0.788 -40.594 -17.469 1 96.88 20 GLY B CA 1
ATOM 2408 C C . GLY B 1 20 ? 0.08 -39.312 -17.828 1 96.88 20 GLY B C 1
ATOM 2409 O O . GLY B 1 20 ? 0.515 -38.594 -18.734 1 96.88 20 GLY B O 1
ATOM 2410 N N . GLU B 1 21 ? -1.072 -39.125 -17.156 1 97.94 21 GLU B N 1
ATOM 2411 C CA . GLU B 1 21 ? -1.795 -37.875 -17.406 1 97.94 21 GLU B CA 1
ATOM 2412 C C . GLU B 1 21 ? -0.964 -36.656 -16.984 1 97.94 21 GLU B C 1
ATOM 2414 O O . GLU B 1 21 ? -0.258 -36.719 -15.977 1 97.94 21 GLU B O 1
ATOM 2419 N N . VAL B 1 22 ? -1.095 -35.625 -17.734 1 98.69 22 VAL B N 1
ATOM 2420 C CA . VAL B 1 22 ? -0.232 -34.469 -17.562 1 98.69 22 VAL B CA 1
ATOM 2421 C C . VAL B 1 22 ? -0.805 -33.562 -16.469 1 98.69 22 VAL B C 1
ATOM 2423 O O . VAL B 1 22 ? -2.01 -33.312 -16.453 1 98.69 22 VAL B O 1
ATOM 2426 N N . VAL B 1 23 ? 0.005 -33.188 -15.547 1 98.88 23 VAL B N 1
ATOM 2427 C CA . VAL B 1 23 ? -0.276 -32.156 -14.539 1 98.88 23 VAL B CA 1
ATOM 2428 C C . VAL B 1 23 ? 0.732 -31.016 -14.656 1 98.88 23 VAL B C 1
ATOM 2430 O O . VAL B 1 23 ? 1.943 -31.25 -14.648 1 98.88 23 VAL B O 1
ATOM 2433 N N . ILE B 1 24 ? 0.27 -29.797 -14.789 1 98.94 24 ILE B N 1
ATOM 2434 C CA . ILE B 1 24 ? 1.141 -28.641 -14.859 1 98.94 24 ILE B CA 1
ATOM 2435 C C . ILE B 1 24 ? 0.987 -27.797 -13.586 1 98.94 24 ILE B C 1
ATOM 2437 O O . ILE B 1 24 ? -0.132 -27.5 -13.164 1 98.94 24 ILE B O 1
ATOM 2441 N N . LEU B 1 25 ? 2.102 -27.469 -12.961 1 98.94 25 LEU B N 1
ATOM 2442 C CA . LEU B 1 25 ? 2.131 -26.75 -11.695 1 98.94 25 LEU B CA 1
ATOM 2443 C C . LEU B 1 25 ? 2.715 -25.344 -11.883 1 98.94 25 LEU B C 1
ATOM 2445 O O . LEU B 1 25 ? 3.848 -25.203 -12.344 1 98.94 25 LEU B O 1
ATOM 2449 N N . LEU B 1 26 ? 1.943 -24.312 -11.508 1 98.94 26 LEU B N 1
ATOM 2450 C CA . LEU B 1 26 ? 2.383 -22.938 -11.602 1 98.94 26 LEU B CA 1
ATOM 2451 C C . LEU B 1 26 ? 2.66 -22.359 -10.219 1 98.94 26 LEU B C 1
ATOM 2453 O O . LEU B 1 26 ? 1.802 -22.406 -9.336 1 98.94 26 LEU B O 1
ATOM 2457 N N . HIS B 1 27 ? 3.832 -21.781 -10.039 1 98.88 27 HIS B N 1
ATOM 2458 C CA . HIS B 1 27 ? 4.289 -21.297 -8.742 1 98.88 27 HIS B CA 1
ATOM 2459 C C . HIS B 1 27 ? 3.863 -19.859 -8.5 1 98.88 27 HIS B C 1
ATOM 2461 O O . HIS B 1 27 ? 3.334 -19.203 -9.398 1 98.88 27 HIS B O 1
ATOM 2467 N N . GLY B 1 28 ? 4.043 -19.422 -7.242 1 98.56 28 GLY B N 1
ATOM 2468 C CA . GLY B 1 28 ? 3.746 -18.047 -6.863 1 98.56 28 GLY B CA 1
ATOM 2469 C C . GLY B 1 28 ? 4.988 -17.203 -6.684 1 98.56 28 GLY B C 1
ATOM 2470 O O . GLY B 1 28 ? 6.094 -17.625 -7.043 1 98.56 28 GLY B O 1
ATOM 2471 N N . TRP B 1 29 ? 4.809 -16.016 -6.25 1 98 29 TRP B N 1
ATOM 2472 C CA . TRP B 1 29 ? 5.875 -15.07 -5.941 1 98 29 TRP B CA 1
ATOM 2473 C C . TRP B 1 29 ? 5.973 -14.828 -4.441 1 98 29 TRP B C 1
ATOM 2475 O O . TRP B 1 29 ? 4.953 -14.711 -3.756 1 98 29 TRP B O 1
ATOM 2485 N N . PRO B 1 30 ? 7.227 -14.773 -3.92 1 97.88 30 PRO B N 1
ATOM 2486 C CA . PRO B 1 30 ? 8.523 -14.797 -4.605 1 97.88 30 PRO B CA 1
ATOM 2487 C C . PRO B 1 30 ? 9.141 -16.188 -4.656 1 97.88 30 PRO B C 1
ATOM 2489 O O . PRO B 1 30 ? 10.344 -16.344 -4.41 1 97.88 30 PRO B O 1
ATOM 2492 N N . GLN B 1 31 ? 8.312 -17.141 -4.938 1 98.69 31 GLN B N 1
ATOM 2493 C CA . GLN B 1 31 ? 8.797 -18.5 -5.121 1 98.69 31 GLN B CA 1
ATOM 2494 C C . GLN B 1 31 ? 9.172 -18.75 -6.578 1 98.69 31 GLN B C 1
ATOM 2496 O O . GLN B 1 31 ? 9.273 -17.828 -7.375 1 98.69 31 GLN B O 1
ATOM 2501 N N . THR B 1 32 ? 9.672 -19.984 -6.895 1 98.62 32 THR B N 1
ATOM 2502 C CA . THR B 1 32 ? 9.914 -20.578 -8.203 1 98.62 32 THR B CA 1
ATOM 2503 C C . THR B 1 32 ? 9.32 -21.984 -8.273 1 98.62 32 THR B C 1
ATOM 2505 O O . THR B 1 32 ? 8.664 -22.438 -7.332 1 98.62 32 THR B O 1
ATOM 2508 N N . SER B 1 33 ? 9.57 -22.641 -9.398 1 98.69 33 SER B N 1
ATOM 2509 C CA . SER B 1 33 ? 9.094 -24.016 -9.508 1 98.69 33 SER B CA 1
ATOM 2510 C C . SER B 1 33 ? 9.703 -24.891 -8.422 1 98.69 33 SER B C 1
ATOM 2512 O O . SER B 1 33 ? 9.195 -25.984 -8.148 1 98.69 33 SER B O 1
ATOM 2514 N N . TYR B 1 34 ? 10.742 -24.375 -7.754 1 98.56 34 TYR B N 1
ATOM 2515 C CA . TYR B 1 34 ? 11.383 -25.062 -6.637 1 98.56 34 TYR B CA 1
ATOM 2516 C C . TYR B 1 34 ? 10.383 -25.328 -5.52 1 98.56 34 TYR B C 1
ATOM 2518 O O . TYR B 1 34 ? 10.539 -26.297 -4.766 1 98.56 34 TYR B O 1
ATOM 2526 N N . MET B 1 35 ? 9.312 -24.609 -5.453 1 98.81 35 MET B N 1
ATOM 2527 C CA . MET B 1 35 ? 8.375 -24.734 -4.34 1 98.81 35 MET B CA 1
ATOM 2528 C C . MET B 1 35 ? 7.676 -26.078 -4.367 1 98.81 35 MET B C 1
ATOM 2530 O O . MET B 1 35 ? 7.117 -26.516 -3.359 1 98.81 35 MET B O 1
ATOM 2534 N N . TRP B 1 36 ? 7.684 -26.703 -5.508 1 98.81 36 TRP B N 1
ATOM 2535 C CA . TRP B 1 36 ? 6.945 -27.953 -5.695 1 98.81 36 TRP B CA 1
ATOM 2536 C C . TRP B 1 36 ? 7.812 -29.156 -5.348 1 98.81 36 TRP B C 1
ATOM 2538 O O . TRP B 1 36 ? 7.375 -30.297 -5.48 1 98.81 36 TRP B O 1
ATOM 2548 N N . ARG B 1 37 ? 8.945 -28.953 -4.793 1 98.62 37 ARG B N 1
ATOM 2549 C CA . ARG B 1 37 ? 9.961 -29.984 -4.633 1 98.62 37 ARG B CA 1
ATOM 2550 C C . ARG B 1 37 ? 9.461 -31.125 -3.74 1 98.62 37 ARG B C 1
ATOM 2552 O O . ARG B 1 37 ? 9.836 -32.281 -3.926 1 98.62 37 ARG B O 1
ATOM 2559 N N . ARG B 1 38 ? 8.602 -30.844 -2.797 1 98.5 38 ARG B N 1
ATOM 2560 C CA . ARG B 1 38 ? 8.164 -31.859 -1.841 1 98.5 38 ARG B CA 1
ATOM 2561 C C . ARG B 1 38 ? 6.934 -32.594 -2.354 1 98.5 38 ARG B C 1
ATOM 2563 O O . ARG B 1 38 ? 6.574 -33.656 -1.823 1 98.5 38 ARG B O 1
ATOM 2570 N N . ILE B 1 39 ? 6.34 -32.031 -3.391 1 98 39 ILE B N 1
ATOM 2571 C CA . ILE B 1 39 ? 5.109 -32.562 -3.961 1 98 39 ILE B CA 1
ATOM 2572 C C . ILE B 1 39 ? 5.441 -33.469 -5.133 1 98 39 ILE B C 1
ATOM 2574 O O . ILE B 1 39 ? 4.824 -34.531 -5.301 1 98 39 ILE B O 1
ATOM 2578 N N . ILE B 1 40 ? 6.434 -33.219 -5.895 1 98.25 40 ILE B N 1
ATOM 2579 C CA . ILE B 1 40 ? 6.742 -33.781 -7.199 1 98.25 40 ILE B CA 1
ATOM 2580 C C . ILE B 1 40 ? 7.074 -35.281 -7.039 1 98.25 40 ILE B C 1
ATOM 2582 O O . ILE B 1 40 ? 6.574 -36.094 -7.789 1 98.25 40 ILE B O 1
ATOM 2586 N N . PRO B 1 41 ? 7.871 -35.688 -5.98 1 98.25 41 PRO B N 1
ATOM 2587 C CA . PRO B 1 41 ? 8.281 -37.094 -5.898 1 98.25 41 PRO B CA 1
ATOM 2588 C C . PRO B 1 41 ? 7.102 -38.031 -5.789 1 98.25 41 PRO B C 1
ATOM 2590 O O . PRO B 1 41 ? 7.098 -39.094 -6.422 1 98.25 41 PRO B O 1
ATOM 2593 N N . ASN B 1 42 ? 6.074 -37.656 -5.109 1 98.31 42 ASN B N 1
ATOM 2594 C CA . ASN B 1 42 ? 4.914 -38.531 -4.953 1 98.31 42 ASN B CA 1
ATOM 2595 C C . ASN B 1 42 ? 3.92 -38.344 -6.098 1 98.31 42 ASN B C 1
ATOM 2597 O O . ASN B 1 42 ? 3.322 -39.344 -6.562 1 98.31 42 ASN B O 1
ATOM 2601 N N . LEU B 1 43 ? 3.771 -37.219 -6.574 1 98.31 43 LEU B N 1
ATOM 2602 C CA . LEU B 1 43 ? 2.818 -36.906 -7.641 1 98.31 43 LEU B CA 1
ATOM 2603 C C . LEU B 1 43 ? 3.256 -37.562 -8.953 1 98.31 43 LEU B C 1
ATOM 2605 O O . LEU B 1 43 ? 2.422 -38.062 -9.719 1 98.31 43 LEU B O 1
ATOM 2609 N N . SER B 1 44 ? 4.586 -37.594 -9.148 1 98.06 44 SER B N 1
ATOM 2610 C CA . SER B 1 44 ? 5.133 -38.062 -10.422 1 98.06 44 SER B CA 1
ATOM 2611 C C . SER B 1 44 ? 5.102 -39.594 -10.508 1 98.06 44 SER B C 1
ATOM 2613 O O . SER B 1 44 ? 5.414 -40.156 -11.547 1 98.06 44 SER B O 1
ATOM 2615 N N . LYS B 1 45 ? 4.703 -40.219 -9.453 1 97.94 45 LYS B N 1
ATOM 2616 C CA . LYS B 1 45 ? 4.531 -41.688 -9.484 1 97.94 45 LYS B CA 1
ATOM 2617 C C . LYS B 1 45 ? 3.344 -42.062 -10.359 1 97.94 45 LYS B C 1
ATOM 2619 O O . LYS B 1 45 ? 3.322 -43.156 -10.938 1 97.94 45 LYS B O 1
ATOM 2624 N N . ASN B 1 46 ? 2.398 -41.188 -10.5 1 96.31 46 ASN B N 1
ATOM 2625 C CA . ASN B 1 46 ? 1.159 -41.531 -11.18 1 96.31 46 ASN B CA 1
ATOM 2626 C C . ASN B 1 46 ? 0.869 -40.594 -12.344 1 96.31 46 ASN B C 1
ATOM 2628 O O . ASN B 1 46 ? 0.002 -40.875 -13.172 1 96.31 46 ASN B O 1
ATOM 2632 N N . PHE B 1 47 ? 1.584 -39.531 -12.445 1 98.5 47 PHE B N 1
ATOM 2633 C CA . PHE B 1 47 ? 1.286 -38.5 -13.438 1 98.5 47 PHE B CA 1
ATOM 2634 C C . PHE B 1 47 ? 2.564 -38 -14.094 1 98.5 47 PHE B C 1
ATOM 2636 O O . PHE B 1 47 ? 3.66 -38.188 -13.562 1 98.5 47 PHE B O 1
ATOM 2643 N N . LYS B 1 48 ? 2.41 -37.438 -15.289 1 98.25 48 LYS B N 1
ATOM 2644 C CA . LYS B 1 48 ? 3.459 -36.625 -15.906 1 98.25 48 LYS B CA 1
ATOM 2645 C C . LYS B 1 48 ? 3.406 -35.188 -15.406 1 98.25 48 LYS B C 1
ATOM 2647 O O . LYS B 1 48 ? 2.557 -34.406 -15.844 1 98.25 48 LYS B O 1
ATOM 2652 N N . VAL B 1 49 ? 4.355 -34.906 -14.531 1 98.75 49 VAL B N 1
ATOM 2653 C CA . VAL B 1 49 ? 4.32 -33.625 -13.852 1 98.75 49 VAL B CA 1
ATOM 2654 C C . VAL B 1 49 ? 5.258 -32.656 -14.555 1 98.75 49 VAL B C 1
ATOM 2656 O O . VAL B 1 49 ? 6.453 -32.906 -14.695 1 98.75 49 VAL B O 1
ATOM 2659 N N . ILE B 1 50 ? 4.695 -31.547 -14.984 1 98.75 50 ILE B N 1
ATOM 2660 C CA . ILE B 1 50 ? 5.461 -30.469 -15.617 1 98.75 50 ILE B CA 1
ATOM 2661 C C . ILE B 1 50 ? 5.434 -29.234 -14.734 1 98.75 50 ILE B C 1
ATOM 2663 O O . ILE B 1 50 ? 4.359 -28.766 -14.352 1 98.75 50 ILE B O 1
ATOM 2667 N N . THR B 1 51 ? 6.562 -28.766 -14.352 1 98.69 51 THR B N 1
ATOM 2668 C CA . THR B 1 51 ? 6.711 -27.484 -13.672 1 98.69 51 THR B CA 1
ATOM 2669 C C . THR B 1 51 ? 7.469 -26.484 -14.539 1 98.69 51 THR B C 1
ATOM 2671 O O . THR B 1 51 ? 8.211 -26.875 -15.445 1 98.69 51 THR B O 1
ATOM 2674 N N . LEU B 1 52 ? 7.254 -25.25 -14.305 1 98.69 52 LEU B N 1
ATOM 2675 C CA . LEU B 1 52 ? 7.977 -24.203 -15.016 1 98.69 52 LEU B CA 1
ATOM 2676 C C . LEU B 1 52 ? 8.109 -22.938 -14.164 1 98.69 52 LEU B C 1
ATOM 2678 O O . LEU B 1 52 ? 7.352 -22.766 -13.203 1 98.69 52 LEU B O 1
ATOM 2682 N N . ASP B 1 53 ? 9.094 -22.172 -14.445 1 98.75 53 ASP B N 1
ATOM 2683 C CA . ASP B 1 53 ? 9.125 -20.812 -13.906 1 98.75 53 ASP B CA 1
ATOM 2684 C C . ASP B 1 53 ? 8.336 -19.859 -14.797 1 98.75 53 ASP B C 1
ATOM 2686 O O . ASP B 1 53 ? 8.523 -19.828 -16.016 1 98.75 53 ASP B O 1
ATOM 2690 N N . LEU B 1 54 ? 7.449 -19.156 -14.227 1 98.69 54 LEU B N 1
ATOM 2691 C CA . LEU B 1 54 ? 6.594 -18.25 -14.984 1 98.69 54 LEU B CA 1
ATOM 2692 C C . LEU B 1 54 ? 7.426 -17.203 -15.719 1 98.69 54 LEU B C 1
ATOM 2694 O O . LEU B 1 54 ? 8.508 -16.828 -15.258 1 98.69 54 LEU B O 1
ATOM 2698 N N . PRO B 1 55 ? 6.906 -16.719 -16.812 1 98.38 55 PRO B N 1
ATOM 2699 C CA . PRO B 1 55 ? 7.617 -15.656 -17.531 1 98.38 55 PRO B CA 1
ATOM 2700 C C . PRO B 1 55 ? 7.996 -14.492 -16.625 1 98.38 55 PRO B C 1
ATOM 2702 O O . PRO B 1 55 ? 7.145 -13.953 -15.906 1 98.38 55 PRO B O 1
ATOM 2705 N N . GLY B 1 56 ? 9.258 -14.164 -16.656 1 97.44 56 GLY B N 1
ATOM 2706 C CA . GLY B 1 56 ? 9.758 -13.047 -15.875 1 97.44 56 GLY B CA 1
ATOM 2707 C C . GLY B 1 56 ? 10.203 -13.453 -14.477 1 97.44 56 GLY B C 1
ATOM 2708 O O . GLY B 1 56 ? 10.844 -12.672 -13.773 1 97.44 56 GLY B O 1
ATOM 2709 N N . LEU B 1 57 ? 9.961 -14.695 -14.086 1 97.94 57 LEU B N 1
ATOM 2710 C CA . LEU B 1 57 ? 10.266 -15.141 -12.727 1 97.94 57 LEU B CA 1
ATOM 2711 C C . LEU B 1 57 ? 11.242 -16.312 -12.75 1 97.94 57 LEU B C 1
ATOM 2713 O O . LEU B 1 57 ? 11.328 -17.031 -13.75 1 97.94 57 LEU B O 1
ATOM 2717 N N . GLY B 1 58 ? 11.945 -16.438 -11.625 1 96.88 58 GLY B N 1
ATOM 2718 C CA . GLY B 1 58 ? 12.867 -17.547 -11.484 1 96.88 58 GLY B CA 1
ATOM 2719 C C . GLY B 1 58 ? 13.867 -17.641 -12.617 1 96.88 58 GLY B C 1
ATOM 2720 O O . GLY B 1 58 ? 14.547 -16.656 -12.93 1 96.88 58 GLY B O 1
ATOM 2721 N N . ASN B 1 59 ? 13.852 -18.797 -13.289 1 96.31 59 ASN B N 1
ATOM 2722 C CA . ASN B 1 59 ? 14.859 -19.047 -14.312 1 96.31 59 ASN B CA 1
ATOM 2723 C C . ASN B 1 59 ? 14.32 -18.781 -15.711 1 96.31 59 ASN B C 1
ATOM 2725 O O . ASN B 1 59 ? 15.008 -19.031 -16.703 1 96.31 59 ASN B O 1
ATOM 2729 N N . SER B 1 60 ? 13.156 -18.281 -15.844 1 98.06 60 SER B N 1
ATOM 2730 C CA . SER B 1 60 ? 12.586 -17.891 -17.125 1 98.06 60 SER B CA 1
ATOM 2731 C C . SER B 1 60 ? 12.906 -16.438 -17.453 1 98.06 60 SER B C 1
ATOM 2733 O O . SER B 1 60 ? 13.164 -15.633 -16.562 1 98.06 60 SER B O 1
ATOM 2735 N N . SER B 1 61 ? 12.922 -16.094 -18.734 1 97.31 61 SER B N 1
ATOM 2736 C CA . SER B 1 61 ? 13.242 -14.727 -19.141 1 97.31 61 SER B CA 1
ATOM 2737 C C . SER B 1 61 ? 12.023 -13.82 -19.062 1 97.31 61 SER B C 1
ATOM 2739 O O . SER B 1 61 ? 10.898 -14.297 -18.875 1 97.31 61 SER B O 1
ATOM 2741 N N . ASP B 1 62 ? 12.219 -12.555 -19.156 1 96.56 62 ASP B N 1
ATOM 2742 C CA . ASP B 1 62 ? 11.164 -11.555 -19.062 1 96.56 62 ASP B CA 1
ATOM 2743 C C . ASP B 1 62 ? 10.234 -11.609 -20.266 1 96.56 62 ASP B C 1
ATOM 2745 O O . ASP B 1 62 ? 10.562 -12.25 -21.281 1 96.56 62 ASP B O 1
ATOM 2749 N N . THR B 1 63 ? 9.102 -11.117 -20.141 1 96.81 63 THR B N 1
ATOM 2750 C CA . THR B 1 63 ? 8.141 -10.922 -21.219 1 96.81 63 THR B CA 1
ATOM 2751 C C . THR B 1 63 ? 7.773 -9.445 -21.359 1 96.81 63 THR B C 1
ATOM 2753 O O . THR B 1 63 ? 8.086 -8.641 -20.484 1 96.81 63 THR B O 1
ATOM 2756 N N . LYS B 1 64 ? 7.145 -9.047 -22.406 1 93.44 64 LYS B N 1
ATOM 2757 C CA . LYS B 1 64 ? 6.812 -7.652 -22.688 1 93.44 64 LYS B CA 1
ATOM 2758 C C . LYS B 1 64 ? 5.734 -7.145 -21.734 1 93.44 64 LYS B C 1
ATOM 2760 O O . LYS B 1 64 ? 5.812 -6.016 -21.25 1 93.44 64 LYS B O 1
ATOM 2765 N N . THR B 1 65 ? 4.684 -7.98 -21.578 1 97.62 65 THR B N 1
ATOM 2766 C CA . THR B 1 65 ? 3.6 -7.629 -20.672 1 97.62 65 THR B CA 1
ATOM 2767 C C . THR B 1 65 ? 3.316 -8.773 -19.688 1 97.62 65 THR B C 1
ATOM 2769 O O . THR B 1 65 ? 3.584 -9.938 -20 1 97.62 65 THR B O 1
ATOM 2772 N N . TYR B 1 66 ? 2.814 -8.383 -18.547 1 98.25 66 TYR B N 1
ATOM 2773 C CA . TYR B 1 66 ? 2.711 -9.367 -17.484 1 98.25 66 TYR B CA 1
ATOM 2774 C C . TYR B 1 66 ? 1.255 -9.617 -17.094 1 98.25 66 TYR B C 1
ATOM 2776 O O . TYR B 1 66 ? 0.969 -10.242 -16.078 1 98.25 66 TYR B O 1
ATOM 2784 N N . ASP B 1 67 ? 0.328 -9 -17.938 1 98.62 67 ASP B N 1
ATOM 2785 C CA . ASP B 1 67 ? -1.069 -9.352 -17.688 1 98.62 67 ASP B CA 1
ATOM 2786 C C . ASP B 1 67 ? -1.3 -10.852 -17.844 1 98.62 67 ASP B C 1
ATOM 2788 O O . ASP B 1 67 ? -0.66 -11.5 -18.672 1 98.62 67 ASP B O 1
ATOM 2792 N N . THR B 1 68 ? -2.227 -11.383 -17.078 1 98.69 68 THR B N 1
ATOM 2793 C CA . THR B 1 68 ? -2.355 -12.828 -16.953 1 98.69 68 THR B CA 1
ATOM 2794 C C . THR B 1 68 ? -2.893 -13.438 -18.25 1 98.69 68 THR B C 1
ATOM 2796 O O . THR B 1 68 ? -2.654 -14.609 -18.531 1 98.69 68 THR B O 1
ATOM 2799 N N . LYS B 1 69 ? -3.586 -12.68 -19.078 1 98.56 69 LYS B N 1
ATOM 2800 C CA . LYS B 1 69 ? -3.992 -13.195 -20.375 1 98.56 69 LYS B CA 1
ATOM 2801 C C . LYS B 1 69 ? -2.779 -13.477 -21.25 1 98.56 69 LYS B C 1
ATOM 2803 O O . LYS B 1 69 ? -2.695 -14.539 -21.891 1 98.56 69 LYS B O 1
ATOM 2808 N N . ASN B 1 70 ? -1.873 -12.516 -21.281 1 98.56 70 ASN B N 1
ATOM 2809 C CA . ASN B 1 70 ? -0.657 -12.719 -22.062 1 98.56 70 ASN B CA 1
ATOM 2810 C C . ASN B 1 70 ? 0.135 -13.922 -21.562 1 98.56 70 ASN B C 1
ATOM 2812 O O . ASN B 1 70 ? 0.596 -14.75 -22.344 1 98.56 70 ASN B O 1
ATOM 2816 N N . ILE B 1 71 ? 0.32 -14.016 -20.266 1 98.75 71 ILE B N 1
ATOM 2817 C CA . ILE B 1 71 ? 1.081 -15.117 -19.703 1 98.75 71 ILE B CA 1
ATOM 2818 C C . ILE B 1 71 ? 0.381 -16.438 -20 1 98.75 71 ILE B C 1
ATOM 2820 O O . ILE B 1 71 ? 1.03 -17.422 -20.344 1 98.75 71 ILE B O 1
ATOM 2824 N N . ALA B 1 72 ? -0.958 -16.469 -19.859 1 98.75 72 ALA B N 1
ATOM 2825 C CA . ALA B 1 72 ? -1.738 -17.656 -20.203 1 98.75 72 ALA B CA 1
ATOM 2826 C C . ALA B 1 72 ? -1.555 -18.031 -21.672 1 98.75 72 ALA B C 1
ATOM 2828 O O . ALA B 1 72 ? -1.495 -19.203 -22.016 1 98.75 72 ALA B O 1
ATOM 2829 N N . THR B 1 73 ? -1.492 -17.016 -22.516 1 98.69 73 THR B N 1
ATOM 2830 C CA . THR B 1 73 ? -1.286 -17.25 -23.938 1 98.69 73 THR B CA 1
ATOM 2831 C C . THR B 1 73 ? 0.081 -17.875 -24.188 1 98.69 73 THR B C 1
ATOM 2833 O O . THR B 1 73 ? 0.2 -18.812 -24.984 1 98.69 73 THR B O 1
ATOM 2836 N N . ILE B 1 74 ? 1.091 -17.375 -23.531 1 98.62 74 ILE B N 1
ATOM 2837 C CA . ILE B 1 74 ? 2.426 -17.953 -23.625 1 98.62 74 ILE B CA 1
ATOM 2838 C C . ILE B 1 74 ? 2.398 -19.406 -23.141 1 98.62 74 ILE B C 1
ATOM 2840 O O . ILE B 1 74 ? 2.971 -20.297 -23.781 1 98.62 74 ILE B O 1
ATOM 2844 N N . LEU B 1 75 ? 1.702 -19.656 -22.031 1 98.56 75 LEU B N 1
ATOM 2845 C CA . LEU B 1 75 ? 1.572 -21 -21.484 1 98.56 75 LEU B CA 1
ATOM 2846 C C . LEU B 1 75 ? 0.883 -21.938 -22.484 1 98.56 75 LEU B C 1
ATOM 2848 O O . LEU B 1 75 ? 1.287 -23.078 -22.641 1 98.56 75 LEU B O 1
ATOM 2852 N N . ASN B 1 76 ? -0.187 -21.453 -23.125 1 98.69 76 ASN B N 1
ATOM 2853 C CA . ASN B 1 76 ? -0.903 -22.25 -24.109 1 98.69 76 ASN B CA 1
ATOM 2854 C C . ASN B 1 76 ? 0.007 -22.656 -25.266 1 98.69 76 ASN B C 1
ATOM 2856 O O . ASN B 1 76 ? -0.043 -23.797 -25.719 1 98.69 76 ASN B O 1
ATOM 2860 N N . LYS B 1 77 ? 0.805 -21.75 -25.75 1 98.5 77 LYS B N 1
ATOM 2861 C CA . LYS B 1 77 ? 1.761 -22.047 -26.812 1 98.5 77 LYS B CA 1
ATOM 2862 C C . LYS B 1 77 ? 2.82 -23.031 -26.328 1 98.5 77 LYS B C 1
ATOM 2864 O O . LYS B 1 77 ? 3.244 -23.906 -27.094 1 98.5 77 LYS B O 1
ATOM 2869 N N . PHE B 1 78 ? 3.254 -22.844 -25.125 1 97.94 78 PHE B N 1
ATOM 2870 C CA . PHE B 1 78 ? 4.199 -23.766 -24.484 1 97.94 78 PHE B CA 1
ATOM 2871 C C . PHE B 1 78 ? 3.648 -25.188 -24.484 1 97.94 78 PHE B C 1
ATOM 2873 O O . PHE B 1 78 ? 4.34 -26.12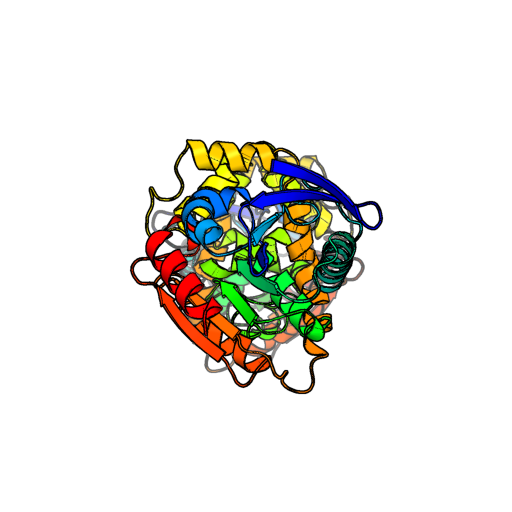5 -24.875 1 97.94 78 PHE B O 1
ATOM 2880 N N . ILE B 1 79 ? 2.396 -25.328 -24.078 1 97.56 79 ILE B N 1
ATOM 2881 C CA . ILE B 1 79 ? 1.712 -26.609 -23.984 1 97.56 79 ILE B CA 1
ATOM 2882 C C . ILE B 1 79 ? 1.571 -27.234 -25.375 1 97.56 79 ILE B C 1
ATOM 2884 O O . ILE B 1 79 ? 1.802 -28.438 -25.547 1 97.56 79 ILE B O 1
ATOM 2888 N N . LYS B 1 80 ? 1.237 -26.453 -26.328 1 97.44 80 LYS B N 1
ATOM 2889 C CA . LYS B 1 80 ? 1.102 -26.922 -27.703 1 97.44 80 LYS B CA 1
ATOM 2890 C C . LYS B 1 80 ? 2.438 -27.422 -28.25 1 97.44 80 LYS B C 1
ATOM 2892 O O . LYS B 1 80 ? 2.488 -28.422 -28.953 1 97.44 80 LYS B O 1
ATOM 2897 N N . ASN B 1 81 ? 3.439 -26.703 -27.922 1 96.94 81 ASN B N 1
ATOM 2898 C CA . ASN B 1 81 ? 4.77 -27.109 -28.375 1 96.94 81 ASN B CA 1
ATOM 2899 C C . ASN B 1 81 ? 5.164 -28.469 -27.797 1 96.94 81 ASN B C 1
ATOM 2901 O O . ASN B 1 81 ? 5.91 -29.219 -28.438 1 96.94 81 ASN B O 1
ATOM 2905 N N . LEU B 1 82 ? 4.656 -28.766 -26.641 1 96.5 82 LEU B N 1
ATOM 2906 C CA . LEU B 1 82 ? 4.949 -30.047 -26 1 96.5 82 LEU B CA 1
ATOM 2907 C C . LEU B 1 82 ? 3.971 -31.125 -26.453 1 96.5 82 LEU B C 1
ATOM 2909 O O . LEU B 1 82 ? 4.031 -32.281 -26 1 96.5 82 LEU B O 1
ATOM 2913 N N . LYS B 1 83 ? 3.045 -30.75 -27.297 1 97.12 83 LYS B N 1
ATOM 2914 C CA . LYS B 1 83 ? 2.059 -31.641 -27.891 1 97.12 83 LYS B CA 1
ATOM 2915 C C . LYS B 1 83 ? 1.16 -32.25 -26.828 1 97.12 83 LYS B C 1
ATOM 2917 O O . LYS B 1 83 ? 0.868 -33.469 -26.875 1 97.12 83 LYS B O 1
ATOM 2922 N N . ILE B 1 84 ? 0.829 -31.484 -25.875 1 97.44 84 ILE B N 1
ATOM 2923 C CA . ILE B 1 84 ? -0.09 -31.891 -24.812 1 97.44 84 ILE B CA 1
ATOM 2924 C C . ILE B 1 84 ? -1.515 -31.484 -25.188 1 97.44 84 ILE B C 1
ATOM 2926 O O . ILE B 1 84 ? -1.772 -30.312 -25.484 1 97.44 84 ILE B O 1
ATOM 2930 N N . GLU B 1 85 ? -2.447 -32.375 -25.172 1 97.12 85 GLU B N 1
ATOM 2931 C CA . GLU B 1 85 ? -3.822 -32.125 -25.578 1 97.12 85 GLU B CA 1
ATOM 2932 C C . GLU B 1 85 ? -4.688 -31.703 -24.375 1 97.12 85 GLU B C 1
ATOM 2934 O O . GLU B 1 85 ? -5.457 -30.75 -24.469 1 97.12 85 GLU B O 1
ATOM 2939 N N . LYS B 1 86 ? -4.617 -32.531 -23.281 1 98.12 86 LYS B N 1
ATOM 2940 C CA . LYS B 1 86 ? -5.383 -32.281 -22.062 1 98.12 86 LYS B CA 1
ATOM 2941 C C . LYS B 1 86 ? -4.508 -32.438 -20.828 1 98.12 86 LYS B C 1
ATOM 2943 O O . LYS B 1 86 ? -3.613 -33.281 -20.797 1 98.12 86 LYS B O 1
ATOM 2948 N N . PHE B 1 87 ? -4.781 -31.656 -19.859 1 98.75 87 PHE B N 1
ATOM 2949 C CA . PHE B 1 87 ? -3.963 -31.703 -18.656 1 98.75 87 PHE B CA 1
ATOM 2950 C C . PHE B 1 87 ? -4.703 -31.109 -17.469 1 98.75 87 PHE B C 1
ATOM 2952 O O . PHE B 1 87 ? -5.719 -30.422 -17.641 1 98.75 87 PHE B O 1
ATOM 2959 N N . HIS B 1 88 ? -4.297 -31.453 -16.234 1 98.88 88 HIS B N 1
ATOM 2960 C CA . HIS B 1 88 ? -4.691 -30.766 -15 1 98.88 88 HIS B CA 1
ATOM 2961 C C . HIS B 1 88 ? -3.797 -29.562 -14.727 1 98.88 88 HIS B C 1
ATOM 2963 O O . HIS B 1 88 ? -2.572 -29.656 -14.844 1 98.88 88 HIS B O 1
ATOM 2969 N N . LEU B 1 89 ? -4.367 -28.469 -14.398 1 98.94 89 LEU B N 1
ATOM 2970 C CA . LEU B 1 89 ? -3.611 -27.25 -14.109 1 98.94 89 LEU B CA 1
ATOM 2971 C C . LEU B 1 89 ? -3.742 -26.859 -12.633 1 98.94 89 LEU B C 1
ATOM 2973 O O . LEU B 1 89 ? -4.852 -26.812 -12.102 1 98.94 89 LEU B O 1
ATOM 2977 N N . VAL B 1 90 ? -2.65 -26.672 -11.961 1 98.94 90 VAL B N 1
ATOM 2978 C CA . VAL B 1 90 ? -2.6 -26.25 -10.57 1 98.94 90 VAL B CA 1
ATOM 2979 C C . VAL B 1 90 ? -1.812 -24.938 -10.461 1 98.94 90 VAL B C 1
ATOM 2981 O O . VAL B 1 90 ? -0.701 -24.828 -10.984 1 98.94 90 VAL B O 1
ATOM 2984 N N . GLY B 1 91 ? -2.357 -23.953 -9.836 1 98.94 91 GLY B N 1
ATOM 2985 C CA . GLY B 1 91 ? -1.658 -22.688 -9.602 1 98.94 91 GLY B CA 1
ATOM 2986 C C . GLY B 1 91 ? -1.646 -22.281 -8.148 1 98.94 91 GLY B C 1
ATOM 2987 O O . GLY B 1 91 ? -2.631 -22.469 -7.43 1 98.94 91 GLY B O 1
ATOM 2988 N N . HIS B 1 92 ? -0.591 -21.656 -7.734 1 98.94 92 HIS B N 1
ATOM 2989 C CA . HIS B 1 92 ? -0.45 -21.047 -6.418 1 98.94 92 HIS B CA 1
ATOM 2990 C C . HIS B 1 92 ? -0.155 -19.547 -6.535 1 98.94 92 HIS B C 1
ATOM 2992 O O . HIS B 1 92 ? 0.732 -19.141 -7.289 1 98.94 92 HIS B O 1
ATOM 2998 N N . ASP B 1 93 ? -0.933 -18.719 -5.73 1 98.5 93 ASP B N 1
ATOM 2999 C CA . ASP B 1 93 ? -0.635 -17.297 -5.664 1 98.5 93 ASP B CA 1
ATOM 3000 C C . ASP B 1 93 ? -0.651 -16.672 -7.055 1 98.5 93 ASP B C 1
ATOM 3002 O O . ASP B 1 93 ? -1.649 -16.75 -7.77 1 98.5 93 ASP B O 1
ATOM 3006 N N . ILE B 1 94 ? 0.41 -16.125 -7.586 1 98.75 94 ILE B N 1
ATOM 3007 C CA . ILE B 1 94 ? 0.462 -15.547 -8.93 1 98.75 94 ILE B CA 1
ATOM 3008 C C . ILE B 1 94 ? 0.229 -16.656 -9.961 1 98.75 94 ILE B C 1
ATOM 3010 O O . ILE B 1 94 ? -0.404 -16.422 -11 1 98.75 94 ILE B O 1
ATOM 3014 N N . GLY B 1 95 ? 0.724 -17.812 -9.648 1 98.88 95 GLY B N 1
ATOM 3015 C CA . GLY B 1 95 ? 0.413 -18.938 -10.516 1 98.88 95 GLY B CA 1
ATOM 3016 C C . GLY B 1 95 ? -1.075 -19.203 -10.625 1 98.88 95 GLY B C 1
ATOM 3017 O O . GLY B 1 95 ? -1.555 -19.641 -11.68 1 98.88 95 GLY B O 1
ATOM 3018 N N . SER B 1 96 ? -1.791 -18.984 -9.578 1 98.88 96 SER B N 1
ATOM 3019 C CA . SER B 1 96 ? -3.244 -19.109 -9.594 1 98.88 96 SER B CA 1
ATOM 3020 C C . SER B 1 96 ? -3.889 -18.016 -10.438 1 98.88 96 SER B C 1
ATOM 3022 O O . SER B 1 96 ? -4.906 -18.25 -11.094 1 98.88 96 SER B O 1
ATOM 3024 N N . TRP B 1 97 ? -3.244 -16.766 -10.383 1 98.81 97 TRP B N 1
ATOM 3025 C CA . TRP B 1 97 ? -3.732 -15.711 -11.266 1 98.81 97 TRP B CA 1
ATOM 3026 C C . TRP B 1 97 ? -3.697 -16.156 -12.727 1 98.81 97 TRP B C 1
ATOM 3028 O O . TRP B 1 97 ? -4.695 -16.047 -13.438 1 98.81 97 TRP B O 1
ATOM 3038 N N . VAL B 1 98 ? -2.604 -16.719 -13.07 1 98.88 98 VAL B N 1
ATOM 3039 C CA . VAL B 1 98 ? -2.367 -17.156 -14.445 1 98.88 98 VAL B CA 1
ATOM 3040 C C . VAL B 1 98 ? -3.266 -18.344 -14.773 1 98.88 98 VAL B C 1
ATOM 3042 O O . VAL B 1 98 ? -3.867 -18.391 -15.852 1 98.88 98 VAL B O 1
ATOM 3045 N N . ALA B 1 99 ? -3.396 -19.266 -13.844 1 98.94 99 ALA B N 1
ATOM 3046 C CA . ALA B 1 99 ? -4.199 -20.469 -14.055 1 98.94 99 ALA B CA 1
ATOM 3047 C C . ALA B 1 99 ? -5.664 -20.125 -14.273 1 98.94 99 ALA B C 1
ATOM 3049 O O . ALA B 1 99 ? -6.324 -20.703 -15.141 1 98.94 99 ALA B O 1
ATOM 3050 N N . ALA B 1 100 ? -6.164 -19.188 -13.5 1 98.62 100 ALA B N 1
ATOM 3051 C CA . ALA B 1 100 ? -7.551 -18.766 -13.672 1 98.62 100 ALA B CA 1
ATOM 3052 C C . ALA B 1 100 ? -7.766 -18.125 -15.039 1 98.62 100 ALA B C 1
ATOM 3054 O O . ALA B 1 100 ? -8.742 -18.453 -15.727 1 98.62 100 ALA B O 1
ATOM 3055 N N . SER B 1 101 ? -6.855 -17.266 -15.461 1 98.69 101 SER B N 1
ATOM 3056 C CA . SER B 1 101 ? -6.941 -16.672 -16.797 1 98.69 101 SER B CA 1
ATOM 3057 C C . SER B 1 101 ? -6.852 -17.734 -17.891 1 98.69 101 SER B C 1
ATOM 3059 O O . SER B 1 101 ? -7.582 -17.672 -18.875 1 98.69 101 SER B O 1
ATOM 3061 N N . TYR B 1 102 ? -5.957 -18.688 -17.656 1 98.75 102 TYR B N 1
ATOM 3062 C CA . TYR B 1 102 ? -5.844 -19.781 -18.625 1 98.75 102 TYR B CA 1
ATOM 3063 C C . TYR B 1 102 ? -7.172 -20.516 -18.781 1 98.75 102 TYR B C 1
ATOM 3065 O O . TYR B 1 102 ? -7.594 -20.812 -19.906 1 98.75 102 TYR B O 1
ATOM 3073 N N . CYS B 1 103 ? -7.801 -20.797 -17.688 1 98.5 103 CYS B N 1
ATOM 3074 C CA . CYS B 1 103 ? -9.094 -21.469 -17.703 1 98.5 103 CYS B CA 1
ATOM 3075 C C . CYS B 1 103 ? -10.125 -20.656 -18.484 1 98.5 103 CYS B C 1
ATOM 3077 O O . CYS B 1 103 ? -10.898 -21.219 -19.25 1 98.5 103 CYS B O 1
ATOM 3079 N N . ILE B 1 104 ? -10.133 -19.375 -18.328 1 97.94 104 ILE B N 1
ATOM 3080 C CA . ILE B 1 104 ? -11.102 -18.484 -18.953 1 97.94 104 ILE B CA 1
ATOM 3081 C C . ILE B 1 104 ? -10.891 -18.484 -20.469 1 97.94 104 ILE B C 1
ATOM 3083 O O . ILE B 1 104 ? -11.852 -18.5 -21.234 1 97.94 104 ILE B O 1
ATOM 3087 N N . TYR B 1 105 ? -9.656 -18.594 -20.922 1 97.62 105 TYR B N 1
ATOM 3088 C CA . TYR B 1 105 ? -9.375 -18.359 -22.328 1 97.62 105 TYR B CA 1
ATOM 3089 C C . TYR B 1 105 ? -9.094 -19.656 -23.06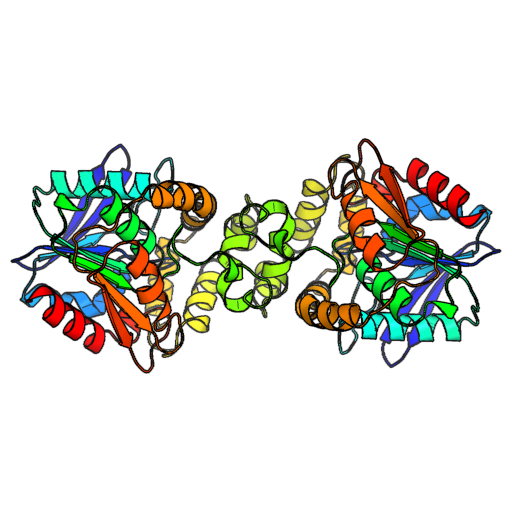2 1 97.62 105 TYR B C 1
ATOM 3091 O O . TYR B 1 105 ? -9.234 -19.734 -24.281 1 97.62 105 TYR B O 1
ATOM 3099 N N . PHE B 1 106 ? -8.688 -20.719 -22.312 1 97.81 106 PHE B N 1
ATOM 3100 C CA . PHE B 1 106 ? -8.219 -21.938 -22.969 1 97.81 106 PHE B CA 1
ATOM 3101 C C . PHE B 1 106 ? -8.742 -23.172 -22.266 1 97.81 106 PHE B C 1
ATOM 3103 O O . PHE B 1 106 ? -8.023 -24.172 -22.141 1 97.81 106 PHE B O 1
ATOM 3110 N N . LYS B 1 107 ? -9.938 -23.156 -21.797 1 96.62 107 LYS B N 1
ATOM 3111 C CA . LYS B 1 107 ? -10.539 -24.203 -20.969 1 96.62 107 LYS B CA 1
ATOM 3112 C C . LYS B 1 107 ? -10.57 -25.531 -21.719 1 96.62 107 LYS B C 1
ATOM 3114 O O . LYS B 1 107 ? -10.547 -26.609 -21.094 1 96.62 107 LYS B O 1
ATOM 3119 N N . GLU B 1 108 ? -10.555 -25.5 -23 1 97 108 GLU B N 1
ATOM 3120 C CA . GLU B 1 108 ? -10.742 -26.719 -23.797 1 97 108 GLU B CA 1
ATOM 3121 C C . GLU B 1 108 ? -9.586 -27.688 -23.594 1 97 108 GLU B C 1
ATOM 3123 O O . GLU B 1 108 ? -9.734 -28.891 -23.812 1 97 108 GLU B O 1
ATOM 3128 N N . THR B 1 109 ? -8.445 -27.234 -23.172 1 97.5 109 THR B N 1
ATOM 3129 C CA . THR B 1 109 ? -7.27 -28.078 -22.969 1 97.5 109 THR B CA 1
ATOM 3130 C C . THR B 1 109 ? -7.199 -28.578 -21.531 1 97.5 109 THR B C 1
ATOM 3132 O O . THR B 1 109 ? -6.312 -29.359 -21.188 1 97.5 109 THR B O 1
ATOM 3135 N N . LEU B 1 110 ? -8.125 -28.188 -20.688 1 98.5 110 LEU B N 1
ATOM 3136 C CA . LEU B 1 110 ? -8.008 -28.484 -19.266 1 98.5 110 LEU B CA 1
ATOM 3137 C C . LEU B 1 110 ? -8.875 -29.688 -18.891 1 98.5 110 LEU B C 1
ATOM 3139 O O . LEU B 1 110 ? -10.023 -29.797 -19.328 1 98.5 110 LEU B O 1
ATOM 3143 N N . LYS B 1 111 ? -8.305 -30.562 -18.172 1 98.31 111 LYS B N 1
ATOM 3144 C CA . LYS B 1 111 ? -9.086 -31.609 -17.5 1 98.31 111 LYS B CA 1
ATOM 3145 C C . LYS B 1 111 ? -9.711 -31.094 -16.219 1 98.31 111 LYS B C 1
ATOM 3147 O O . LYS B 1 111 ? -10.859 -31.406 -15.906 1 98.31 111 LYS B O 1
ATOM 3152 N N . SER B 1 112 ? -8.984 -30.391 -15.461 1 98.69 112 SER B N 1
ATOM 3153 C CA .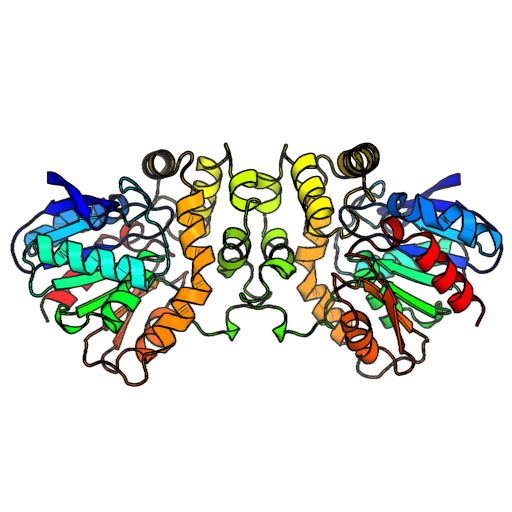 SER B 1 112 ? -9.43 -29.75 -14.234 1 98.69 112 SER B CA 1
ATOM 3154 C C . SER B 1 112 ? -8.539 -28.562 -13.867 1 98.69 112 SER B C 1
ATOM 3156 O O . SER B 1 112 ? -7.441 -28.422 -14.406 1 98.69 112 SER B O 1
ATOM 3158 N N . LEU B 1 113 ? -9.047 -27.703 -13.016 1 98.81 113 LEU B N 1
ATOM 3159 C CA . LEU B 1 113 ? -8.312 -26.562 -12.492 1 98.81 113 LEU B CA 1
ATOM 3160 C C . LEU B 1 113 ? -8.234 -26.609 -10.969 1 98.81 113 LEU B C 1
ATOM 3162 O O . LEU B 1 113 ? -9.234 -26.875 -10.297 1 98.81 113 LEU B O 1
ATOM 3166 N N . THR B 1 114 ? -7.043 -26.453 -10.445 1 98.94 114 THR B N 1
ATOM 3167 C CA . THR B 1 114 ? -6.844 -26.328 -9.008 1 98.94 114 THR B CA 1
ATOM 3168 C C . THR B 1 114 ? -6.211 -24.969 -8.672 1 98.94 114 THR B C 1
ATOM 3170 O O . THR B 1 114 ? -5.176 -24.609 -9.234 1 98.94 114 THR B O 1
ATOM 3173 N N . ILE B 1 115 ? -6.855 -24.25 -7.793 1 98.94 115 ILE B N 1
ATOM 3174 C CA . ILE B 1 115 ? -6.391 -22.938 -7.359 1 98.94 115 ILE B CA 1
ATOM 3175 C C . ILE B 1 115 ? -5.973 -23 -5.891 1 98.94 115 ILE B C 1
ATOM 3177 O O . ILE B 1 115 ? -6.773 -23.359 -5.027 1 98.94 115 ILE B O 1
ATOM 3181 N N . LEU B 1 116 ? -4.684 -22.641 -5.684 1 98.88 116 LEU B N 1
ATOM 3182 C CA . LEU B 1 116 ? -4.152 -22.656 -4.324 1 98.88 116 LEU B CA 1
ATOM 3183 C C . LEU B 1 116 ? -3.949 -21.219 -3.816 1 98.88 116 LEU B C 1
ATOM 3185 O O . LEU B 1 116 ? -3.09 -20.5 -4.32 1 98.88 116 LEU B O 1
ATOM 3189 N N . ASP B 1 117 ? -4.664 -20.75 -2.895 1 98.44 117 ASP B N 1
ATOM 3190 C CA . ASP B 1 117 ? -4.559 -19.625 -1.974 1 98.44 117 ASP B CA 1
ATOM 3191 C C . ASP B 1 117 ? -4.156 -18.344 -2.711 1 98.44 117 ASP B C 1
ATOM 3193 O O . ASP B 1 117 ? -3.057 -17.828 -2.506 1 98.44 117 ASP B O 1
ATOM 3197 N N . ALA B 1 118 ? -5.055 -17.734 -3.416 1 97.75 118 ALA B N 1
ATOM 3198 C CA . ALA B 1 118 ? -4.773 -16.5 -4.148 1 97.75 118 ALA B CA 1
ATOM 3199 C C . ALA B 1 118 ? -6.027 -15.641 -4.285 1 97.75 118 ALA B C 1
ATOM 3201 O O . ALA B 1 118 ? -7.141 -16.172 -4.375 1 97.75 118 ALA B O 1
ATOM 3202 N N . GLY B 1 119 ? -5.859 -14.359 -4.199 1 96.31 119 GLY B N 1
ATOM 3203 C CA . GLY B 1 119 ? -6.863 -13.414 -4.656 1 96.31 119 GLY B CA 1
ATOM 3204 C C . GLY B 1 119 ? -6.793 -13.141 -6.145 1 96.31 119 GLY B C 1
ATOM 3205 O O . GLY B 1 119 ? -5.98 -12.328 -6.594 1 96.31 119 GLY B O 1
ATOM 3206 N N . ILE B 1 120 ? -7.715 -13.719 -6.914 1 97.62 120 ILE B N 1
ATOM 3207 C CA . ILE B 1 120 ? -7.637 -13.766 -8.367 1 97.62 120 ILE B CA 1
ATOM 3208 C C . ILE B 1 120 ? -8.102 -12.438 -8.953 1 97.62 120 ILE B C 1
ATOM 3210 O O . ILE B 1 120 ? -9.188 -11.953 -8.625 1 97.62 120 ILE B O 1
ATOM 3214 N N . PRO B 1 121 ? -7.238 -11.828 -9.891 1 97.31 121 PRO B N 1
ATOM 3215 C CA . PRO B 1 121 ? -7.641 -10.57 -10.516 1 97.31 121 PRO B CA 1
ATOM 3216 C C . PRO B 1 121 ? -9.023 -10.648 -11.164 1 97.31 121 PRO B C 1
ATOM 3218 O O . PRO B 1 121 ? -9.273 -11.539 -11.984 1 97.31 121 PRO B O 1
ATOM 3221 N N . GLY B 1 122 ? -9.859 -9.711 -10.805 1 96.25 122 GLY B N 1
ATOM 3222 C CA . GLY B 1 122 ? -11.188 -9.641 -11.398 1 96.25 122 GLY B CA 1
ATOM 3223 C C . GLY B 1 122 ? -12.211 -10.484 -10.656 1 96.25 122 GLY B C 1
ATOM 3224 O O . GLY B 1 122 ? -13.422 -10.336 -10.875 1 96.25 122 GLY B O 1
ATOM 3225 N N . LEU B 1 123 ? -11.742 -11.344 -9.797 1 96.06 123 LEU B N 1
ATOM 3226 C CA . LEU B 1 123 ? -12.656 -12.25 -9.125 1 96.06 123 LEU B CA 1
ATOM 3227 C C . LEU B 1 123 ? -12.641 -12.031 -7.613 1 96.06 123 LEU B C 1
ATOM 3229 O O . LEU B 1 123 ? -13.555 -12.469 -6.906 1 96.06 123 LEU B O 1
ATOM 3233 N N . ILE B 1 124 ? -11.57 -11.484 -7.098 1 93.62 124 ILE B N 1
ATOM 3234 C CA . ILE B 1 124 ? -11.547 -11.07 -5.699 1 93.62 124 ILE B CA 1
ATOM 3235 C C . ILE B 1 124 ? -12.484 -9.883 -5.492 1 93.62 124 ILE B C 1
ATOM 3237 O O . ILE B 1 124 ? -12.508 -8.953 -6.305 1 93.62 124 ILE B O 1
ATOM 3241 N N . PRO B 1 125 ? -13.266 -9.93 -4.441 1 91.31 125 PRO B N 1
ATOM 3242 C CA . PRO B 1 125 ? -14.203 -8.828 -4.219 1 91.31 125 PRO B CA 1
ATOM 3243 C C . PRO B 1 125 ? -13.492 -7.488 -4 1 91.31 125 PRO B C 1
ATOM 3245 O O . PRO B 1 125 ? -12.5 -7.422 -3.279 1 91.31 125 PRO B O 1
ATOM 3248 N N . ASP B 1 126 ? -14.086 -6.5 -4.543 1 89.31 126 ASP B N 1
ATOM 3249 C CA . ASP B 1 126 ? -13.492 -5.168 -4.461 1 89.31 126 ASP B CA 1
ATOM 3250 C C . ASP B 1 126 ? -13.422 -4.691 -3.014 1 89.31 126 ASP B C 1
ATOM 3252 O O . ASP B 1 126 ? -12.516 -3.936 -2.65 1 89.31 126 ASP B O 1
ATOM 3256 N N . GLU B 1 127 ? -14.297 -5.145 -2.164 1 90.75 127 GLU B N 1
ATOM 3257 C CA . GLU B 1 127 ? -14.414 -4.703 -0.777 1 90.75 127 GLU B CA 1
ATOM 3258 C C . GLU B 1 127 ? -13.203 -5.148 0.043 1 90.75 127 GLU B C 1
ATOM 3260 O O . GLU B 1 127 ? -12.969 -4.633 1.137 1 90.75 127 GLU B O 1
ATOM 3265 N N . VAL B 1 128 ? -12.492 -6.094 -0.514 1 93.38 128 VAL B N 1
ATOM 3266 C CA . VAL B 1 128 ? -11.297 -6.578 0.176 1 93.38 128 VAL B CA 1
ATOM 3267 C C . VAL B 1 128 ? -10.234 -5.484 0.194 1 93.38 128 VAL B C 1
ATOM 3269 O O . VAL B 1 128 ? -9.445 -5.391 1.139 1 93.38 128 VAL B O 1
ATOM 3272 N N . PHE B 1 129 ? -10.266 -4.66 -0.815 1 93.56 129 PHE B N 1
ATOM 3273 C CA . PHE B 1 129 ? -9.266 -3.615 -0.962 1 93.56 129 PHE B CA 1
ATOM 3274 C C . PHE B 1 129 ? -9.625 -2.396 -0.121 1 93.56 129 PHE B C 1
ATOM 3276 O O . PHE B 1 129 ? -10.023 -1.362 -0.657 1 93.56 129 PHE B O 1
ATOM 3283 N N . CYS B 1 130 ? -9.406 -2.475 1.211 1 93.31 130 CYS B N 1
ATOM 3284 C CA . CYS B 1 130 ? -9.641 -1.406 2.174 1 93.31 130 CYS B CA 1
ATOM 3285 C C . CYS B 1 130 ? -8.523 -1.344 3.209 1 93.31 130 CYS B C 1
ATOM 3287 O O . CYS B 1 130 ? -7.754 -2.293 3.352 1 93.31 130 CYS B O 1
ATOM 3289 N N . LEU B 1 131 ? -8.414 -0.283 3.922 1 93.31 131 LEU B N 1
ATOM 3290 C CA . LEU B 1 131 ? -7.312 -0.054 4.852 1 93.31 131 LEU B CA 1
ATOM 3291 C C . LEU B 1 131 ? -7.363 -1.044 6.012 1 93.31 131 LEU B C 1
ATOM 3293 O O . LEU B 1 131 ? -6.32 -1.454 6.527 1 93.31 131 LEU B O 1
ATOM 3297 N N . ALA B 1 132 ? -8.586 -1.435 6.402 1 91.69 132 ALA B N 1
ATOM 3298 C CA . ALA B 1 132 ? -8.75 -2.406 7.48 1 91.69 132 ALA B CA 1
ATOM 3299 C C . ALA B 1 132 ? -8.055 -3.721 7.141 1 91.69 132 ALA B C 1
ATOM 3301 O O . ALA B 1 132 ? -7.672 -4.477 8.039 1 91.69 132 ALA B O 1
ATOM 3302 N N . ASN B 1 133 ? -7.816 -3.951 5.816 1 94.56 133 ASN B N 1
ATOM 3303 C CA . ASN B 1 133 ? -7.176 -5.176 5.352 1 94.56 133 ASN B CA 1
ATOM 3304 C C . ASN B 1 133 ? -5.734 -4.926 4.918 1 94.56 133 ASN B C 1
ATOM 3306 O O . ASN B 1 133 ? -5.148 -5.738 4.199 1 94.56 133 ASN B O 1
ATOM 3310 N N . ALA B 1 134 ? -5.148 -3.838 5.344 1 95.75 134 ALA B N 1
ATOM 3311 C CA . ALA B 1 134 ? -3.834 -3.428 4.859 1 95.75 134 ALA B CA 1
ATOM 3312 C C . ALA B 1 134 ? -2.799 -4.523 5.09 1 95.75 134 ALA B C 1
ATOM 3314 O O . ALA B 1 134 ? -1.979 -4.805 4.211 1 95.75 134 ALA B O 1
ATOM 3315 N N . ASN B 1 135 ? -2.836 -5.164 6.219 1 93.81 135 ASN B N 1
ATOM 3316 C CA . ASN B 1 135 ? -1.864 -6.199 6.555 1 93.81 135 ASN B CA 1
ATOM 3317 C C . ASN B 1 135 ? -1.863 -7.32 5.52 1 93.81 135 ASN B C 1
ATOM 3319 O O . ASN B 1 135 ? -0.851 -8 5.332 1 93.81 135 ASN B O 1
ATOM 3323 N N . LYS B 1 136 ? -2.984 -7.504 4.781 1 93.25 136 LYS B N 1
ATOM 3324 C CA . LYS B 1 136 ? -3.133 -8.609 3.846 1 93.25 136 LYS B CA 1
ATOM 3325 C C . LYS B 1 136 ? -2.887 -8.156 2.41 1 93.25 136 LYS B C 1
ATOM 3327 O O . LYS B 1 136 ? -2.508 -8.961 1.556 1 93.25 136 LYS B O 1
ATOM 3332 N N . ILE B 1 137 ? -3.07 -6.793 2.164 1 96.25 137 ILE B N 1
ATOM 3333 C CA . ILE B 1 137 ? -3.189 -6.457 0.75 1 96.25 137 ILE B CA 1
ATOM 3334 C C . ILE B 1 137 ? -2.215 -5.332 0.405 1 96.25 137 ILE B C 1
ATOM 3336 O O . ILE B 1 137 ? -2.201 -4.84 -0.726 1 96.25 137 ILE B O 1
ATOM 3340 N N . TRP B 1 138 ? -1.332 -4.922 1.337 1 97.56 138 TRP B N 1
ATOM 3341 C CA . TRP B 1 138 ? -0.454 -3.775 1.132 1 97.56 138 TRP B CA 1
ATOM 3342 C C . TRP B 1 138 ? 0.426 -3.977 -0.098 1 97.56 138 TRP B C 1
ATOM 3344 O O . TRP B 1 138 ? 0.736 -3.02 -0.811 1 97.56 138 TRP B O 1
ATOM 3354 N N . GLN B 1 139 ? 0.78 -5.16 -0.386 1 96.94 139 GLN B N 1
ATOM 3355 C CA . GLN B 1 139 ? 1.714 -5.445 -1.471 1 96.94 139 GLN B CA 1
ATOM 3356 C C . GLN B 1 139 ? 1.079 -5.168 -2.83 1 96.94 139 GLN B C 1
ATOM 3358 O O . GLN B 1 139 ? 1.78 -4.879 -3.803 1 96.94 139 GLN B O 1
ATOM 3363 N N . PHE B 1 140 ? -0.285 -5.297 -2.914 1 97.75 140 PHE B N 1
ATOM 3364 C CA . PHE B 1 140 ? -0.976 -4.988 -4.16 1 97.75 140 PHE B CA 1
ATOM 3365 C C . PHE B 1 140 ? -0.828 -3.512 -4.512 1 97.75 140 PHE B C 1
ATOM 3367 O O . PHE B 1 140 ? -0.752 -3.15 -5.688 1 97.75 140 PHE B O 1
ATOM 3374 N N . PHE B 1 141 ? -0.726 -2.664 -3.521 1 97.75 141 PHE B N 1
ATOM 3375 C CA . PHE B 1 141 ? -0.581 -1.227 -3.719 1 97.75 141 PHE B CA 1
ATOM 3376 C C . PHE B 1 141 ? 0.887 -0.847 -3.875 1 97.75 141 PHE B C 1
ATOM 3378 O O . PHE B 1 141 ? 1.259 -0.166 -4.832 1 97.75 141 PHE B O 1
ATOM 3385 N N . PHE B 1 142 ? 1.723 -1.353 -3.031 1 98.31 142 PHE B N 1
ATOM 3386 C CA . PHE B 1 142 ? 3.141 -1.013 -3.014 1 98.31 142 PHE B CA 1
ATOM 3387 C C . PHE B 1 142 ? 3.826 -1.49 -4.289 1 98.31 142 PHE B C 1
ATOM 3389 O O . PHE B 1 142 ? 4.531 -0.722 -4.945 1 98.31 142 PHE B O 1
ATOM 3396 N N . HIS B 1 143 ? 3.6 -2.689 -4.703 1 98.19 143 HIS B N 1
ATOM 3397 C CA . HIS B 1 143 ? 4.281 -3.271 -5.852 1 98.19 143 HIS B CA 1
ATOM 3398 C C . HIS B 1 143 ? 3.807 -2.639 -7.156 1 98.19 143 HIS B C 1
ATOM 3400 O O . HIS B 1 143 ? 4.469 -2.762 -8.188 1 98.19 143 HIS B O 1
ATOM 3406 N N . SER B 1 144 ? 2.668 -1.998 -7.117 1 96.88 144 SER B N 1
ATOM 3407 C CA . SER B 1 144 ? 2.092 -1.469 -8.352 1 96.88 144 SER B CA 1
ATOM 3408 C C . SER B 1 144 ? 2.748 -0.15 -8.742 1 96.88 144 SER B C 1
ATOM 3410 O O . SER B 1 144 ? 2.562 0.33 -9.867 1 96.88 144 SER B O 1
ATOM 3412 N N . ILE B 1 145 ? 3.525 0.398 -7.809 1 95.31 145 ILE B N 1
ATOM 3413 C CA . ILE B 1 145 ? 4.094 1.722 -8.039 1 95.31 145 ILE B CA 1
ATOM 3414 C C . ILE B 1 145 ? 5.406 1.593 -8.812 1 95.31 145 ILE B C 1
ATOM 3416 O O . ILE B 1 145 ? 6.207 0.693 -8.539 1 95.31 145 ILE B O 1
ATOM 3420 N N . ASP B 1 146 ? 5.574 2.549 -9.672 1 91.5 146 ASP B N 1
ATOM 3421 C CA . ASP B 1 146 ? 6.801 2.527 -10.461 1 91.5 146 ASP B CA 1
ATOM 3422 C C . ASP B 1 146 ? 7.992 3.023 -9.648 1 91.5 146 ASP B C 1
ATOM 3424 O O . ASP B 1 146 ? 7.867 3.982 -8.883 1 91.5 146 ASP B O 1
ATOM 3428 N N . GLU B 1 147 ? 9.125 2.336 -9.664 1 91.88 147 GLU B N 1
ATOM 3429 C CA . GLU B 1 147 ? 10.445 2.768 -9.219 1 91.88 147 GLU B CA 1
ATOM 3430 C C . GLU B 1 147 ? 10.625 2.531 -7.723 1 91.88 147 GLU B C 1
ATOM 3432 O O . GLU B 1 147 ? 11.609 1.917 -7.301 1 91.88 147 GLU B O 1
ATOM 3437 N N . ILE B 1 148 ? 9.641 2.885 -6.891 1 94.69 148 ILE B N 1
ATOM 3438 C CA . ILE B 1 148 ? 9.836 2.955 -5.449 1 94.69 148 ILE B CA 1
ATOM 3439 C C . ILE B 1 148 ? 10.078 1.554 -4.891 1 94.69 148 ILE B C 1
ATOM 3441 O O . ILE B 1 148 ? 11.008 1.339 -4.109 1 94.69 148 ILE B O 1
ATOM 3445 N N . PRO B 1 149 ? 9.234 0.56 -5.328 1 97.12 149 PRO B N 1
ATOM 3446 C CA . PRO B 1 149 ? 9.516 -0.775 -4.797 1 97.12 149 PRO B CA 1
ATOM 3447 C C . PRO B 1 149 ? 10.914 -1.277 -5.172 1 97.12 149 PRO B C 1
ATOM 3449 O O . PRO B 1 149 ? 11.617 -1.834 -4.328 1 97.12 149 PRO B O 1
ATOM 3452 N N . GLU B 1 150 ? 11.336 -1.077 -6.453 1 96.44 150 GLU B N 1
ATOM 3453 C CA . GLU B 1 150 ? 12.656 -1.501 -6.914 1 96.44 150 GLU B CA 1
ATOM 3454 C C . GLU B 1 150 ? 13.766 -0.828 -6.109 1 96.44 150 GLU B C 1
ATOM 3456 O O . GLU B 1 150 ? 14.695 -1.492 -5.652 1 96.44 150 GLU B O 1
ATOM 3461 N N . PHE B 1 151 ? 13.555 0.427 -5.945 1 95.12 151 PHE B N 1
ATOM 3462 C CA . PHE B 1 151 ? 14.547 1.241 -5.254 1 95.12 151 PHE B CA 1
ATOM 3463 C C . PHE B 1 151 ? 14.688 0.807 -3.801 1 95.12 151 PHE B C 1
ATOM 3465 O O . PHE B 1 151 ? 15.797 0.598 -3.314 1 95.12 151 PHE B O 1
ATOM 3472 N N . LEU B 1 152 ? 13.617 0.656 -3.088 1 97 152 LEU B N 1
ATOM 3473 C CA . LEU B 1 152 ? 13.633 0.35 -1.662 1 97 152 LEU B CA 1
ATOM 3474 C C . LEU B 1 152 ? 14.117 -1.074 -1.417 1 97 152 LEU B C 1
ATOM 3476 O O . LEU B 1 152 ? 14.805 -1.338 -0.428 1 97 152 LEU B O 1
ATOM 3480 N N . VAL B 1 153 ? 13.82 -2.021 -2.328 1 97.75 153 VAL B N 1
ATOM 3481 C CA . VAL B 1 153 ? 14.125 -3.432 -2.115 1 97.75 153 VAL B CA 1
ATOM 3482 C C . VAL B 1 153 ? 15.555 -3.725 -2.553 1 97.75 153 VAL B C 1
ATOM 3484 O O . VAL B 1 153 ? 16.141 -4.727 -2.139 1 97.75 1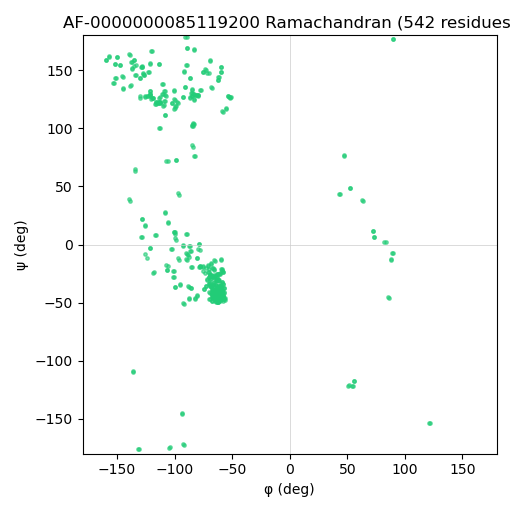53 VAL B O 1
ATOM 3487 N N . LYS B 1 154 ? 16.141 -2.83 -3.393 1 96.56 154 LYS B N 1
ATOM 3488 C CA . LYS B 1 154 ? 17.484 -3.033 -3.898 1 96.56 154 LYS B CA 1
ATOM 3489 C C . LYS B 1 154 ? 18.469 -3.289 -2.756 1 96.56 154 LYS B C 1
ATOM 3491 O O . LYS B 1 154 ? 18.516 -2.533 -1.782 1 96.56 154 LYS B O 1
ATOM 3496 N N . ASP B 1 155 ? 19.219 -4.375 -2.84 1 95.38 155 ASP B N 1
ATOM 3497 C CA . ASP B 1 155 ? 20.25 -4.809 -1.895 1 95.38 155 ASP B CA 1
ATOM 3498 C C . ASP B 1 155 ? 19.625 -5.348 -0.612 1 95.38 155 ASP B C 1
ATOM 3500 O O . ASP B 1 155 ? 20.328 -5.617 0.364 1 95.38 155 ASP B O 1
ATOM 3504 N N . LYS B 1 156 ? 18.281 -5.477 -0.565 1 97.19 156 LYS B N 1
ATOM 3505 C CA . LYS B 1 156 ? 17.578 -6.035 0.578 1 97.19 156 LYS B CA 1
ATOM 3506 C C . LYS B 1 156 ? 16.625 -7.152 0.142 1 97.19 156 LYS B C 1
ATOM 3508 O O . LYS B 1 156 ? 15.641 -7.445 0.829 1 97.19 156 LYS B O 1
ATOM 3513 N N . GLU B 1 157 ? 16.891 -7.707 -0.995 1 97.75 157 GLU B N 1
ATOM 3514 C CA . GLU B 1 157 ? 15.984 -8.672 -1.607 1 97.75 157 GLU B CA 1
ATOM 3515 C C . GLU B 1 157 ? 15.812 -9.906 -0.723 1 97.75 157 GLU B C 1
ATOM 3517 O O . GLU B 1 157 ? 14.695 -10.398 -0.542 1 97.75 157 GLU B O 1
ATOM 3522 N N . LYS B 1 158 ? 16.922 -10.406 -0.16 1 97.69 158 LYS B N 1
ATOM 3523 C CA . LYS B 1 158 ? 16.844 -11.609 0.654 1 97.69 158 LYS B CA 1
ATOM 3524 C C . LYS B 1 158 ? 15.984 -11.383 1.892 1 97.69 158 LYS B C 1
ATOM 3526 O O . LYS B 1 158 ? 15.117 -12.203 2.211 1 97.69 158 LYS B O 1
ATOM 3531 N N . GLU B 1 159 ? 16.219 -10.266 2.533 1 96.62 159 GLU B N 1
ATOM 3532 C CA . GLU B 1 159 ? 15.453 -9.945 3.734 1 96.62 159 GLU B CA 1
ATOM 3533 C C . GLU B 1 159 ? 13.984 -9.688 3.402 1 96.62 159 GLU B C 1
ATOM 3535 O O . GLU B 1 159 ? 13.094 -10.055 4.176 1 96.62 159 GLU B O 1
ATOM 3540 N N . TYR B 1 160 ? 13.797 -9.023 2.254 1 97.56 160 TYR B N 1
ATOM 3541 C CA . TYR B 1 160 ? 12.438 -8.734 1.824 1 97.56 160 TYR B CA 1
ATOM 3542 C C . TYR B 1 160 ? 11.656 -10.023 1.58 1 97.56 160 TYR B C 1
ATOM 3544 O O . TYR B 1 160 ? 10.539 -10.18 2.084 1 97.56 160 TYR B O 1
ATOM 3552 N N . ILE B 1 161 ? 12.211 -10.977 0.886 1 97.38 161 ILE B N 1
ATOM 3553 C CA . ILE B 1 161 ? 11.562 -12.25 0.603 1 97.38 161 ILE B CA 1
ATOM 3554 C C . ILE B 1 161 ? 11.391 -13.039 1.897 1 97.38 161 ILE B C 1
ATOM 3556 O O . ILE B 1 161 ? 10.352 -13.68 2.109 1 97.38 161 ILE B O 1
ATOM 3560 N N . SER B 1 162 ? 12.422 -13 2.756 1 97 162 SER B N 1
ATOM 3561 C CA . SER B 1 162 ? 12.367 -13.688 4.043 1 97 162 SER B CA 1
ATOM 3562 C C . SER B 1 162 ? 11.195 -13.188 4.883 1 97 162 SER B C 1
ATOM 3564 O O . SER B 1 162 ? 10.531 -13.977 5.562 1 97 162 SER B O 1
ATOM 3566 N N . TRP B 1 163 ? 10.969 -11.898 4.828 1 95.88 163 TRP B N 1
ATOM 3567 C CA . TRP B 1 163 ? 9.867 -11.312 5.582 1 95.88 163 TRP B CA 1
ATOM 3568 C C . TRP B 1 163 ? 8.531 -11.898 5.137 1 95.88 163 TRP B C 1
ATOM 3570 O O . TRP B 1 163 ? 7.699 -12.266 5.973 1 95.88 163 TRP B O 1
ATOM 3580 N N . TYR B 1 164 ? 8.32 -12.086 3.855 1 95.5 164 TYR B N 1
ATOM 3581 C CA . TYR B 1 164 ? 7.086 -12.664 3.326 1 95.5 164 TYR B CA 1
ATOM 3582 C C . TYR B 1 164 ? 6.898 -14.086 3.824 1 95.5 164 TYR B C 1
ATOM 3584 O O . TYR B 1 164 ? 5.816 -14.453 4.297 1 95.5 164 TYR B O 1
ATOM 3592 N N . PHE B 1 165 ? 7.969 -14.836 3.664 1 97.88 165 PHE B N 1
ATOM 3593 C CA . PHE B 1 165 ? 7.871 -16.234 4.047 1 97.88 165 PHE B CA 1
ATOM 3594 C C . PHE B 1 165 ? 7.574 -16.375 5.535 1 97.88 165 PHE B C 1
ATOM 3596 O O . PHE B 1 165 ? 6.719 -17.172 5.934 1 97.88 165 PHE B O 1
ATOM 3603 N N . ASN B 1 166 ? 8.219 -15.594 6.324 1 95.94 166 ASN B N 1
ATOM 3604 C CA . ASN B 1 166 ? 8.008 -15.648 7.766 1 95.94 166 ASN B CA 1
ATOM 3605 C C . ASN B 1 166 ? 6.609 -15.18 8.148 1 95.94 166 ASN B C 1
ATOM 3607 O O . ASN B 1 166 ? 5.953 -15.789 8.992 1 95.94 166 ASN B O 1
ATOM 3611 N N . LYS B 1 167 ? 6.152 -14.133 7.539 1 95.31 167 LYS B N 1
ATOM 3612 C CA . LYS B 1 167 ? 4.883 -13.516 7.902 1 95.31 167 LYS B CA 1
ATOM 3613 C C . LYS B 1 167 ? 3.701 -14.375 7.457 1 95.31 167 LYS B C 1
ATOM 3615 O O . LYS B 1 167 ? 2.688 -14.453 8.156 1 95.31 167 LYS B O 1
ATOM 3620 N N . LYS B 1 168 ? 3.818 -15.039 6.324 1 97.06 168 LYS B N 1
ATOM 3621 C CA . LYS B 1 168 ? 2.65 -15.664 5.715 1 97.06 168 LYS B CA 1
ATOM 3622 C C . LYS B 1 168 ? 2.645 -17.172 5.957 1 97.06 168 LYS B C 1
ATOM 3624 O O . LYS B 1 168 ? 1.696 -17.859 5.578 1 97.06 168 LYS B O 1
ATOM 3629 N N . SER B 1 169 ? 3.688 -17.703 6.59 1 98.25 169 SER B N 1
ATOM 3630 C CA . SER B 1 169 ? 3.732 -19.109 6.949 1 98.25 169 SER B CA 1
ATOM 3631 C C . SER B 1 169 ? 3.168 -19.344 8.352 1 98.25 169 SER B C 1
ATOM 3633 O O . SER B 1 169 ? 3.412 -18.547 9.258 1 98.25 169 SER B O 1
ATOM 3635 N N . TYR B 1 170 ? 2.365 -20.375 8.406 1 98.44 170 TYR B N 1
ATOM 3636 C CA . TYR B 1 170 ? 1.965 -20.859 9.727 1 98.44 170 TYR B CA 1
ATOM 3637 C C . TYR B 1 170 ? 3.031 -21.766 10.32 1 98.44 170 TYR B C 1
ATOM 3639 O O . TYR B 1 170 ? 3.377 -21.641 11.5 1 98.44 170 TYR B O 1
ATOM 3647 N N . ILE B 1 171 ? 3.521 -22.688 9.523 1 98.12 171 ILE B N 1
ATOM 3648 C CA . ILE B 1 171 ? 4.645 -23.531 9.922 1 98.12 171 ILE B CA 1
ATOM 3649 C C . ILE B 1 171 ? 5.961 -22.812 9.625 1 98.12 171 ILE B C 1
ATOM 3651 O O . ILE B 1 171 ? 6.449 -22.844 8.492 1 98.12 171 ILE B O 1
ATOM 3655 N N . LYS B 1 172 ? 6.621 -22.25 10.586 1 95.56 172 LYS B N 1
ATOM 3656 C CA . LYS B 1 172 ? 7.707 -21.281 10.422 1 95.56 172 LYS B CA 1
ATOM 3657 C C . LYS B 1 172 ? 8.945 -21.938 9.828 1 95.56 172 LYS B C 1
ATOM 3659 O O . LYS B 1 172 ? 9.727 -21.297 9.125 1 95.56 172 LYS B O 1
ATOM 3664 N N . ASP B 1 173 ? 9.062 -23.234 10.031 1 95.19 173 ASP B N 1
ATOM 3665 C CA . ASP B 1 173 ? 10.281 -23.891 9.539 1 95.19 173 ASP B CA 1
ATOM 3666 C C . ASP B 1 173 ? 10.023 -24.594 8.219 1 95.19 173 ASP B C 1
ATOM 3668 O O . ASP B 1 173 ? 10.891 -25.328 7.723 1 95.19 173 ASP B O 1
ATOM 3672 N N . ALA B 1 174 ? 8.852 -24.375 7.621 1 98 174 ALA B N 1
ATOM 3673 C CA . ALA B 1 174 ? 8.523 -25.031 6.355 1 98 174 ALA B CA 1
ATOM 3674 C C . ALA B 1 174 ? 9.406 -24.516 5.223 1 98 174 ALA B C 1
ATOM 3676 O O . ALA B 1 174 ? 9.703 -25.25 4.277 1 98 174 ALA B O 1
ATOM 3677 N N . ILE B 1 175 ? 9.734 -23.25 5.238 1 98.56 175 ILE B N 1
ATOM 3678 C CA . ILE B 1 175 ? 10.68 -22.609 4.328 1 98.56 175 ILE B CA 1
ATOM 3679 C C . ILE B 1 175 ? 11.914 -22.156 5.105 1 98.56 175 ILE B C 1
ATOM 3681 O O . ILE B 1 175 ? 11.883 -21.109 5.762 1 98.56 175 ILE B O 1
ATOM 3685 N N . ASN B 1 176 ? 12.938 -22.938 5 1 97.88 176 ASN B N 1
ATOM 3686 C CA . ASN B 1 176 ? 14.109 -22.688 5.832 1 97.88 176 ASN B CA 1
ATOM 3687 C C . ASN B 1 176 ? 15.125 -21.797 5.121 1 97.88 176 ASN B C 1
ATOM 3689 O O . ASN B 1 176 ? 14.875 -21.328 4.012 1 97.88 176 ASN B O 1
ATOM 3693 N N . GLU B 1 177 ? 16.266 -21.641 5.691 1 97.75 177 GLU B N 1
ATOM 3694 C CA . GLU B 1 177 ? 17.266 -20.703 5.195 1 97.75 177 GLU B CA 1
ATOM 3695 C C . GLU B 1 177 ? 17.797 -21.141 3.83 1 97.75 177 GLU B C 1
ATOM 3697 O O . GLU B 1 177 ? 18.062 -20.297 2.971 1 97.75 177 GLU B O 1
ATOM 3702 N N . LYS B 1 178 ? 17.984 -22.438 3.695 1 98.12 178 LYS B N 1
ATOM 3703 C CA . LYS B 1 178 ? 18.438 -22.938 2.402 1 98.12 178 LYS B CA 1
ATOM 3704 C C . LYS B 1 178 ? 17.406 -22.656 1.312 1 98.12 178 LYS B C 1
ATOM 3706 O O . LYS B 1 178 ? 17.766 -22.281 0.193 1 98.12 178 LYS B O 1
ATOM 3711 N N . ASP B 1 179 ? 16.156 -22.844 1.644 1 98.62 179 ASP B N 1
ATOM 3712 C CA . ASP B 1 179 ? 15.07 -22.547 0.709 1 98.62 179 ASP B CA 1
ATOM 3713 C C . ASP B 1 179 ? 15.055 -21.047 0.359 1 98.62 179 ASP B C 1
ATOM 3715 O O . ASP B 1 179 ? 14.945 -20.688 -0.813 1 98.62 179 ASP B O 1
ATOM 3719 N N . ILE B 1 180 ? 15.203 -20.234 1.358 1 98.44 180 ILE B N 1
ATOM 3720 C CA . ILE B 1 180 ? 15.195 -18.781 1.172 1 98.44 180 ILE B CA 1
ATOM 3721 C C . ILE B 1 180 ? 16.359 -18.375 0.278 1 98.44 180 ILE B C 1
ATOM 3723 O O . ILE B 1 180 ? 16.203 -17.531 -0.608 1 98.44 180 ILE B O 1
ATOM 3727 N N . GLN B 1 181 ? 17.484 -18.984 0.489 1 98.31 181 GLN B N 1
ATOM 3728 C CA . GLN B 1 181 ? 18.656 -18.688 -0.342 1 98.31 181 GLN B CA 1
ATOM 3729 C C . GLN B 1 181 ? 18.391 -19.047 -1.803 1 98.31 181 GLN B C 1
ATOM 3731 O O . GLN B 1 181 ? 18.781 -18.297 -2.707 1 98.31 181 GLN B O 1
ATOM 3736 N N . ASN B 1 182 ? 17.734 -20.156 -1.994 1 98.19 182 ASN B N 1
ATOM 3737 C CA . ASN B 1 182 ? 17.391 -20.562 -3.348 1 98.19 182 ASN B CA 1
ATOM 3738 C C . ASN B 1 182 ? 16.484 -19.547 -4.031 1 98.19 182 ASN B C 1
ATOM 3740 O O . ASN B 1 182 ? 16.734 -19.141 -5.164 1 98.19 182 ASN B O 1
ATOM 3744 N N . TYR B 1 183 ? 15.461 -19.109 -3.357 1 98.44 183 TYR B N 1
ATOM 3745 C CA . TYR B 1 183 ? 14.531 -18.125 -3.91 1 98.44 183 TYR B CA 1
ATOM 3746 C C . TYR B 1 183 ? 15.219 -16.781 -4.109 1 98.44 183 TYR B C 1
ATOM 3748 O O . TYR B 1 183 ? 15.016 -16.125 -5.129 1 98.44 183 TYR B O 1
ATOM 3756 N N . TYR B 1 184 ? 16.078 -16.406 -3.143 1 98.12 184 TYR B N 1
ATOM 3757 C CA . TYR B 1 184 ? 16.828 -15.148 -3.227 1 98.12 184 TYR B CA 1
ATOM 3758 C C . TYR B 1 184 ? 17.688 -15.109 -4.48 1 98.12 184 TYR B C 1
ATOM 3760 O O . TYR B 1 184 ? 17.672 -14.117 -5.219 1 98.12 184 TYR B O 1
ATOM 3768 N N . LEU B 1 185 ? 18.344 -16.156 -4.766 1 97.69 185 LEU B N 1
ATOM 3769 C CA . LEU B 1 185 ? 19.234 -16.203 -5.91 1 97.69 185 LEU B CA 1
ATOM 3770 C C . LEU B 1 185 ? 18.469 -16.078 -7.219 1 97.69 185 LEU B C 1
ATOM 3772 O O . LEU B 1 185 ? 18.969 -15.523 -8.195 1 97.69 185 LEU B O 1
ATOM 3776 N N . ALA B 1 186 ? 17.219 -16.516 -7.203 1 97 186 ALA B N 1
ATOM 3777 C CA . ALA B 1 186 ? 16.391 -16.469 -8.398 1 97 186 ALA B CA 1
ATOM 3778 C C . ALA B 1 186 ? 15.852 -15.055 -8.633 1 97 186 ALA B C 1
ATOM 3780 O O . ALA B 1 186 ? 15.438 -14.719 -9.75 1 97 186 ALA B O 1
ATOM 3781 N N . TYR B 1 187 ? 15.852 -14.211 -7.574 1 96.5 187 TYR B N 1
ATOM 3782 C CA . TYR B 1 187 ? 15.172 -12.93 -7.695 1 96.5 187 TYR B CA 1
ATOM 3783 C C . TYR B 1 187 ? 16.141 -11.773 -7.449 1 96.5 187 TYR B C 1
ATOM 3785 O O . TYR B 1 187 ? 15.773 -10.609 -7.605 1 96.5 187 TYR B O 1
ATOM 3793 N N . LYS B 1 188 ? 17.375 -12.211 -7.113 1 94.25 188 LYS B N 1
ATOM 3794 C CA . LYS B 1 188 ? 18.375 -11.156 -6.934 1 94.25 188 LYS B CA 1
ATOM 3795 C C . LYS B 1 188 ? 18.469 -10.273 -8.172 1 94.25 188 LYS B C 1
ATOM 3797 O O . LYS B 1 188 ? 18.688 -10.773 -9.281 1 94.25 188 LYS B O 1
ATOM 3802 N N . ASN B 1 189 ? 18.172 -8.953 -8.141 1 90 189 ASN B N 1
ATOM 3803 C CA . ASN B 1 189 ? 18.188 -7.953 -9.203 1 90 189 ASN B CA 1
ATOM 3804 C C . ASN B 1 189 ? 17.031 -8.164 -10.18 1 90 189 ASN B C 1
ATOM 3806 O O . ASN B 1 189 ? 17.078 -7.691 -11.32 1 90 189 ASN B O 1
ATOM 3810 N N . LYS B 1 190 ? 16 -9.07 -9.82 1 92.81 190 LYS B N 1
ATOM 3811 C CA . LYS B 1 190 ? 14.891 -9.391 -10.711 1 92.81 190 LYS B CA 1
ATOM 3812 C C . LYS B 1 190 ? 13.547 -9.148 -10.016 1 92.81 190 LYS B C 1
ATOM 3814 O O . LYS B 1 190 ? 12.5 -9.562 -10.523 1 92.81 190 LYS B O 1
ATOM 3819 N N . MET B 1 191 ? 13.625 -8.414 -8.969 1 96.62 191 MET B N 1
ATOM 3820 C CA . MET B 1 191 ? 12.414 -8.195 -8.188 1 96.62 191 MET B CA 1
ATOM 3821 C C . MET B 1 191 ? 11.367 -7.445 -9.008 1 96.62 191 MET B C 1
ATOM 3823 O O . MET B 1 191 ? 10.164 -7.68 -8.859 1 96.62 191 MET B O 1
ATOM 3827 N N . LYS B 1 192 ? 11.883 -6.578 -9.961 1 97 192 LYS B N 1
ATOM 3828 C CA . LYS B 1 192 ? 11.008 -5.754 -10.789 1 97 192 LYS B CA 1
ATOM 3829 C C . LYS B 1 192 ? 10.008 -6.613 -11.562 1 97 192 LYS B C 1
ATOM 3831 O O . LYS B 1 192 ? 8.844 -6.238 -11.719 1 97 192 LYS B O 1
ATOM 3836 N N . ASN B 1 193 ? 10.453 -7.746 -12 1 96.94 193 ASN B N 1
ATOM 3837 C CA . ASN B 1 193 ? 9.594 -8.609 -12.797 1 96.94 193 ASN B CA 1
ATOM 3838 C C . ASN B 1 193 ? 8.422 -9.148 -11.977 1 96.94 193 ASN B C 1
ATOM 3840 O O . ASN B 1 193 ? 7.312 -9.289 -12.492 1 96.94 193 ASN B O 1
ATOM 3844 N N . GLY B 1 194 ? 8.703 -9.492 -10.711 1 97.75 194 GLY B N 1
ATOM 3845 C CA . GLY B 1 194 ? 7.613 -9.859 -9.82 1 97.75 194 GLY B CA 1
ATOM 3846 C C . GLY B 1 194 ? 6.617 -8.734 -9.602 1 97.75 194 GLY B C 1
ATOM 3847 O O . GLY B 1 194 ? 5.406 -8.961 -9.602 1 97.75 194 GLY B O 1
ATOM 3848 N N . PHE B 1 195 ? 7.148 -7.477 -9.516 1 98.25 195 PHE B N 1
ATOM 3849 C CA . PHE B 1 195 ? 6.301 -6.312 -9.297 1 98.25 195 PHE B CA 1
ATOM 3850 C C . PHE B 1 195 ? 5.426 -6.043 -10.516 1 98.25 195 PHE B C 1
ATOM 3852 O O . PHE B 1 195 ? 4.297 -5.562 -10.383 1 98.25 195 PHE B O 1
ATOM 3859 N N . GLU B 1 196 ? 5.879 -6.457 -11.711 1 98.31 196 GLU B N 1
ATOM 3860 C CA . GLU B 1 196 ? 5.129 -6.23 -12.945 1 98.31 196 GLU B CA 1
ATOM 3861 C C . GLU B 1 196 ? 3.793 -6.969 -12.914 1 98.31 196 GLU B C 1
ATOM 3863 O O . GLU B 1 196 ? 2.793 -6.469 -13.43 1 98.31 196 GLU B O 1
ATOM 3868 N N . TYR B 1 197 ? 3.773 -8.156 -12.312 1 98.5 197 TYR B N 1
ATOM 3869 C CA . TYR B 1 197 ? 2.512 -8.875 -12.203 1 98.5 197 TYR B CA 1
ATOM 3870 C C . TYR B 1 197 ? 1.478 -8.062 -11.438 1 98.5 197 TYR B C 1
ATOM 3872 O O . TYR B 1 197 ? 0.292 -8.078 -11.781 1 98.5 197 TYR B O 1
ATOM 3880 N N . TYR B 1 198 ? 1.912 -7.348 -10.445 1 98.06 198 TYR B N 1
ATOM 3881 C CA . TYR B 1 198 ? 1.025 -6.5 -9.656 1 98.06 198 TYR B CA 1
ATOM 3882 C C . TYR B 1 198 ? 0.646 -5.242 -10.43 1 98.06 198 TYR B C 1
ATOM 3884 O O . TYR B 1 198 ? -0.492 -4.773 -10.344 1 98.06 198 TYR B O 1
ATOM 3892 N N . ARG B 1 199 ? 1.587 -4.684 -11.18 1 97.81 199 ARG B N 1
ATOM 3893 C CA . ARG B 1 199 ? 1.322 -3.49 -11.977 1 97.81 199 ARG B CA 1
ATOM 3894 C C . ARG B 1 199 ? 0.257 -3.764 -13.031 1 97.81 199 ARG B C 1
ATOM 3896 O O . ARG B 1 199 ? -0.516 -2.871 -13.391 1 97.81 199 ARG B O 1
ATOM 3903 N N . TYR B 1 200 ? 0.133 -5.031 -13.422 1 98.06 200 TYR B N 1
ATOM 3904 C CA . TYR B 1 200 ? -0.839 -5.402 -14.445 1 98.06 200 TYR B CA 1
ATOM 3905 C C . TYR B 1 200 ? -2.09 -6.004 -13.812 1 98.06 200 TYR B C 1
ATOM 3907 O O . TYR B 1 200 ? -2.936 -6.566 -14.516 1 98.06 200 TYR B O 1
ATOM 3915 N N . PHE B 1 201 ? -2.221 -5.91 -12.539 1 98.06 201 PHE B N 1
ATOM 3916 C CA . PHE B 1 201 ? -3.332 -6.543 -11.844 1 98.06 201 PHE B CA 1
ATOM 3917 C C . PHE B 1 201 ? -4.668 -6.023 -12.367 1 98.06 201 PHE B C 1
ATOM 3919 O O . PHE B 1 201 ? -5.574 -6.809 -12.656 1 98.06 201 PHE B O 1
ATOM 3926 N N . GLU B 1 202 ? -4.809 -4.723 -12.531 1 96.19 202 GLU B N 1
ATOM 3927 C CA . GLU B 1 202 ? -6.07 -4.141 -12.977 1 96.19 202 GLU B CA 1
ATOM 3928 C C . GLU B 1 202 ? -6.383 -4.543 -14.422 1 96.19 202 GLU B C 1
ATOM 3930 O O . GLU B 1 202 ? -7.535 -4.832 -14.75 1 96.19 202 GLU B O 1
ATOM 3935 N N . GLN B 1 203 ? -5.359 -4.5 -15.219 1 97.5 203 GLN B N 1
ATOM 3936 C CA . GLN B 1 203 ? -5.555 -4.957 -16.594 1 97.5 203 GLN B CA 1
ATOM 3937 C C . GLN B 1 203 ? -6.004 -6.418 -16.625 1 97.5 203 GLN B C 1
ATOM 3939 O O . GLN B 1 203 ? -6.914 -6.777 -17.375 1 97.5 203 GLN B O 1
ATOM 3944 N N . SER B 1 204 ? -5.367 -7.273 -15.836 1 98.38 204 SER B N 1
ATOM 3945 C CA . SER B 1 204 ? -5.762 -8.672 -15.719 1 98.38 204 SER B CA 1
ATOM 3946 C C . SER B 1 204 ? -7.203 -8.805 -15.234 1 98.38 204 SER B C 1
ATOM 3948 O O . SER B 1 204 ? -7.949 -9.656 -15.711 1 98.38 204 SER B O 1
ATOM 3950 N N . SER B 1 205 ? -7.547 -7.949 -14.289 1 97.38 205 SER B N 1
ATOM 3951 C CA . SER B 1 205 ? -8.898 -7.961 -13.75 1 97.38 205 SER B CA 1
ATOM 3952 C C . SER B 1 205 ? -9.93 -7.668 -14.836 1 97.38 205 SER B C 1
ATOM 3954 O O . SER B 1 205 ? -10.93 -8.383 -14.961 1 97.38 205 SER B O 1
ATOM 3956 N N . GLU B 1 206 ? -9.664 -6.652 -15.586 1 96.69 206 GLU B N 1
ATOM 3957 C CA . GLU B 1 206 ? -10.562 -6.297 -16.688 1 96.69 206 GLU B CA 1
ATOM 3958 C C . GLU B 1 206 ? -10.68 -7.434 -17.688 1 96.69 206 GLU B C 1
ATOM 3960 O O . GLU B 1 206 ? -11.773 -7.738 -18.172 1 96.69 206 GLU B O 1
ATOM 3965 N N . GLN B 1 207 ? -9.586 -8.055 -17.984 1 97.81 207 GLN B N 1
ATOM 3966 C CA . GLN B 1 207 ? -9.555 -9.156 -18.938 1 97.81 207 GLN B CA 1
ATOM 3967 C C . GLN B 1 207 ? -10.359 -10.352 -18.422 1 97.81 207 GLN B C 1
ATOM 3969 O O . GLN B 1 207 ? -11.102 -10.969 -19.188 1 97.81 207 GLN B O 1
ATOM 3974 N N . ASN B 1 208 ? -10.25 -10.656 -17.156 1 97 208 ASN B N 1
ATOM 3975 C CA . ASN B 1 208 ? -10.93 -11.812 -16.578 1 97 208 ASN B CA 1
ATOM 3976 C C . ASN B 1 208 ? -12.43 -11.562 -16.438 1 97 208 ASN B C 1
ATOM 3978 O O . ASN B 1 208 ? -13.227 -12.508 -16.438 1 97 208 ASN B O 1
ATOM 3982 N N . ARG B 1 209 ? -12.836 -10.359 -16.359 1 95.12 209 ARG B N 1
ATOM 3983 C CA . ARG B 1 209 ? -14.242 -10.016 -16.156 1 95.12 209 ARG B CA 1
ATOM 3984 C C . ARG B 1 209 ? -15.023 -10.133 -17.469 1 95.12 209 ARG B C 1
ATOM 3986 O O . ARG B 1 209 ? -16.234 -9.898 -17.5 1 95.12 209 ARG B O 1
ATOM 3993 N N . ILE B 1 210 ? -14.383 -10.5 -18.5 1 90.81 210 ILE B N 1
ATOM 3994 C CA . ILE B 1 210 ? -15.047 -10.742 -19.781 1 90.81 210 ILE B CA 1
ATOM 3995 C C . ILE B 1 210 ? -15.984 -11.938 -19.656 1 90.81 210 ILE B C 1
ATOM 3997 O O . ILE B 1 210 ? -16.906 -12.102 -20.469 1 90.81 210 ILE B O 1
ATOM 4001 N N . LEU B 1 211 ? -15.656 -12.828 -18.75 1 87.62 211 LEU B N 1
ATOM 4002 C CA . LEU B 1 211 ? -16.453 -14.023 -18.547 1 87.62 211 LEU B CA 1
ATOM 4003 C C . LEU B 1 211 ? -17.891 -13.664 -18.188 1 87.62 211 LEU B C 1
ATOM 4005 O O . LEU B 1 211 ? -18.125 -12.984 -17.172 1 87.62 211 LEU B O 1
ATOM 4009 N N . THR B 1 212 ? -18.844 -13.984 -19 1 85.25 212 THR B N 1
ATOM 4010 C CA . THR B 1 212 ? -20.234 -13.602 -18.797 1 85.25 212 THR B CA 1
ATOM 4011 C C . THR B 1 212 ? -21.062 -14.812 -18.391 1 85.25 212 THR B C 1
ATOM 4013 O O . THR B 1 212 ? -22.219 -14.664 -17.969 1 85.25 212 THR B O 1
ATOM 4016 N N . SER B 1 213 ? -20.594 -16 -18.609 1 90.88 213 SER B N 1
ATOM 4017 C CA . SER B 1 213 ? -21.25 -17.234 -18.203 1 90.88 213 SER B CA 1
ATOM 4018 C C . SER B 1 213 ? -20.25 -18.219 -17.609 1 90.88 213 SER B C 1
ATOM 4020 O O . SER B 1 213 ? -19.078 -18.25 -18.016 1 90.88 213 SER B O 1
ATOM 4022 N N . LYS B 1 214 ? -20.734 -19.016 -16.75 1 95.12 214 LYS B N 1
ATOM 4023 C CA . LYS B 1 214 ? -19.859 -19.969 -16.062 1 95.12 214 LYS B CA 1
ATOM 4024 C C . LYS B 1 214 ? -19.406 -21.078 -17.016 1 95.12 214 LYS B C 1
ATOM 4026 O O . LYS B 1 214 ? -20.156 -21.469 -17.922 1 95.12 214 LYS B O 1
ATOM 4031 N N . LEU B 1 215 ? -18.25 -21.516 -16.766 1 96.81 215 LEU B N 1
ATOM 4032 C CA . LEU B 1 215 ? -17.625 -22.547 -17.609 1 96.81 215 LEU B CA 1
ATOM 4033 C C . LEU B 1 215 ? -17.922 -23.938 -17.078 1 96.81 215 LEU B C 1
ATOM 4035 O O . LEU B 1 215 ? -18.156 -24.109 -15.883 1 96.81 215 LEU B O 1
ATOM 4039 N N . ASP B 1 216 ? -18 -24.875 -18.016 1 96.38 216 ASP B N 1
ATOM 4040 C CA . ASP B 1 216 ? -18.125 -26.281 -17.656 1 96.38 216 ASP B CA 1
ATOM 4041 C C . ASP B 1 216 ? -16.766 -26.906 -17.359 1 96.38 216 ASP B C 1
ATOM 4043 O O . ASP B 1 216 ? -16.156 -27.531 -18.234 1 96.38 216 ASP B O 1
ATOM 4047 N N . ILE B 1 217 ? -16.312 -26.75 -16.172 1 97.75 217 ILE B N 1
ATOM 4048 C CA . ILE B 1 217 ? -15.008 -27.234 -15.742 1 97.75 217 ILE B CA 1
ATOM 4049 C C . ILE B 1 217 ? -15.031 -27.5 -14.234 1 97.75 217 ILE B C 1
ATOM 4051 O O . ILE B 1 217 ? -15.672 -26.781 -13.477 1 97.75 217 ILE B O 1
ATOM 4055 N N . LYS B 1 218 ? -14.398 -28.625 -13.797 1 98.19 218 LYS B N 1
ATOM 4056 C CA . LYS B 1 218 ? -14.25 -28.922 -12.375 1 98.19 218 LYS B CA 1
ATOM 4057 C C . LYS B 1 218 ? -13.094 -28.125 -11.773 1 98.19 218 LYS B C 1
ATOM 4059 O O . LYS B 1 218 ? -11.984 -28.125 -12.312 1 98.19 218 LYS B O 1
ATOM 4064 N N . ILE B 1 219 ? -13.391 -27.453 -10.68 1 98.75 219 ILE B N 1
ATOM 4065 C CA . ILE B 1 219 ? -12.367 -26.641 -10.031 1 98.75 219 ILE B CA 1
ATOM 4066 C C . ILE B 1 219 ? -12.203 -27.062 -8.578 1 98.75 219 ILE B C 1
ATOM 4068 O O . ILE B 1 219 ? -13.188 -27.25 -7.859 1 98.75 219 ILE B O 1
ATOM 4072 N N . LEU B 1 220 ? -11.016 -27.328 -8.211 1 98.94 220 LEU B N 1
ATOM 4073 C CA . LEU B 1 220 ? -10.641 -27.516 -6.816 1 98.94 220 LEU B CA 1
ATOM 4074 C C . LEU B 1 220 ? -9.992 -26.25 -6.254 1 98.94 220 LEU B C 1
ATOM 4076 O O . LEU B 1 220 ? -8.984 -25.781 -6.781 1 98.94 220 LEU B O 1
ATOM 4080 N N . ALA B 1 221 ? -10.617 -25.656 -5.254 1 98.88 221 ALA B N 1
ATOM 4081 C CA . ALA B 1 221 ? -10.109 -24.469 -4.59 1 98.88 221 ALA B CA 1
ATOM 4082 C C . ALA B 1 221 ? -9.617 -24.781 -3.184 1 98.88 221 ALA B C 1
ATOM 4084 O O . ALA B 1 221 ? -10.367 -25.312 -2.357 1 98.88 221 ALA B O 1
ATOM 4085 N N . ILE B 1 222 ? -8.344 -24.453 -2.932 1 98.94 222 ILE B N 1
ATOM 4086 C CA . ILE B 1 222 ? -7.75 -24.812 -1.647 1 98.94 222 ILE B CA 1
ATOM 4087 C C . ILE B 1 222 ? -7.176 -23.562 -0.984 1 98.94 222 ILE B C 1
ATOM 4089 O O . ILE B 1 222 ? -6.418 -22.812 -1.607 1 98.94 222 ILE B O 1
ATOM 4093 N N . GLY B 1 223 ? -7.535 -23.297 0.222 1 98.81 223 GLY B N 1
ATOM 4094 C CA . GLY B 1 223 ? -6.945 -22.25 1.046 1 98.81 223 GLY B CA 1
ATOM 4095 C C . GLY B 1 223 ? -6.371 -22.766 2.35 1 98.81 223 GLY B C 1
ATOM 4096 O O . GLY B 1 223 ? -6.816 -23.797 2.863 1 98.81 223 GLY B O 1
ATOM 4097 N N . GLY B 1 224 ? -5.328 -22.141 2.852 1 98.81 224 GLY B N 1
ATOM 4098 C CA . GLY B 1 224 ? -4.812 -22.469 4.172 1 98.81 224 GLY B CA 1
ATOM 4099 C C . GLY B 1 224 ? -5.668 -21.922 5.297 1 98.81 224 GLY B C 1
ATOM 4100 O O . GLY B 1 224 ? -6.242 -20.828 5.176 1 98.81 224 GLY B O 1
ATOM 4101 N N . GLU B 1 225 ? -5.68 -22.625 6.367 1 98.69 225 GLU B N 1
ATOM 4102 C CA . GLU B 1 225 ? -6.465 -22.234 7.535 1 98.69 225 GLU B CA 1
ATOM 4103 C C . GLU B 1 225 ? -6.07 -20.859 8.039 1 98.69 225 GLU B C 1
ATOM 4105 O O . GLU B 1 225 ? -6.918 -20.094 8.516 1 98.69 225 GLU B O 1
ATOM 4110 N N . PHE B 1 226 ? -4.863 -20.5 7.949 1 98.19 226 PHE B N 1
ATOM 4111 C CA . PHE B 1 226 ? -4.367 -19.219 8.453 1 98.19 226 PHE B CA 1
ATOM 4112 C C . PHE B 1 226 ? -4.035 -18.281 7.301 1 98.19 226 PHE B C 1
ATOM 4114 O O . PHE B 1 226 ? -3.156 -17.422 7.426 1 98.19 226 PHE B O 1
ATOM 4121 N N . ALA B 1 227 ? -4.715 -18.453 6.152 1 97.75 227 ALA B N 1
ATOM 4122 C CA . ALA B 1 227 ? -4.578 -17.594 4.977 1 97.75 227 ALA B CA 1
ATOM 4123 C C . ALA B 1 227 ? -5.941 -17.266 4.379 1 97.75 227 ALA B C 1
ATOM 4125 O O . ALA B 1 227 ? -6.762 -16.609 5.023 1 97.75 227 ALA B O 1
ATOM 4126 N N . LEU B 1 228 ? -6.309 -17.797 3.166 1 97.5 228 LEU B N 1
ATOM 4127 C CA . LEU B 1 228 ? -7.523 -17.344 2.504 1 97.5 228 LEU B CA 1
ATOM 4128 C C . LEU B 1 228 ? -8.695 -18.266 2.807 1 97.5 228 LEU B C 1
ATOM 4130 O O . LEU B 1 228 ? -9.844 -17.938 2.502 1 97.5 228 LEU B O 1
ATOM 4134 N N . LYS B 1 229 ? -8.484 -19.484 3.381 1 97.69 229 LYS B N 1
ATOM 4135 C CA . LYS B 1 229 ? -9.547 -20.406 3.779 1 97.69 229 LYS B CA 1
ATOM 4136 C C . LYS B 1 229 ? -10.531 -20.641 2.639 1 97.69 229 LYS B C 1
ATOM 4138 O O . LYS B 1 229 ? -10.133 -20.969 1.522 1 97.69 229 LYS B O 1
ATOM 4143 N N . GLU B 1 230 ? -11.734 -20.344 2.838 1 98 230 GLU B N 1
ATOM 4144 C CA . GLU B 1 230 ? -12.781 -20.672 1.874 1 98 230 GLU B CA 1
ATOM 4145 C C . GLU B 1 230 ? -12.922 -19.578 0.822 1 98 230 GLU B C 1
ATOM 4147 O O . GLU B 1 230 ? -13.633 -19.75 -0.17 1 98 230 GLU B O 1
ATOM 4152 N N . GLN B 1 231 ? -12.195 -18.484 0.979 1 97.06 231 GLN B N 1
ATOM 4153 C CA . GLN B 1 231 ? -12.367 -17.359 0.079 1 97.06 231 GLN B CA 1
ATOM 4154 C C . GLN B 1 231 ? -11.953 -17.719 -1.346 1 97.06 231 GLN B C 1
ATOM 4156 O O . GLN B 1 231 ? -12.484 -17.156 -2.311 1 97.06 231 GLN B O 1
ATOM 4161 N N . VAL B 1 232 ? -11.039 -18.672 -1.431 1 97.62 232 VAL B N 1
ATOM 4162 C CA . VAL B 1 232 ? -10.617 -19.125 -2.75 1 97.62 232 VAL B CA 1
ATOM 4163 C C . VAL B 1 232 ? -11.797 -19.734 -3.498 1 97.62 232 VAL B C 1
ATOM 4165 O O . VAL B 1 232 ? -12.047 -19.406 -4.66 1 97.62 232 VAL B O 1
ATOM 4168 N N . GLY B 1 233 ? -12.508 -20.625 -2.842 1 98 233 GLY B N 1
ATOM 4169 C CA . GLY B 1 233 ? -13.664 -21.281 -3.441 1 98 233 GLY B CA 1
ATOM 4170 C C . GLY B 1 233 ? -14.758 -20.297 -3.822 1 98 233 GLY B C 1
ATOM 4171 O O . GLY B 1 233 ? -15.359 -20.422 -4.891 1 98 233 GLY B O 1
ATOM 4172 N N . ILE B 1 234 ? -14.977 -19.312 -3.004 1 96.38 234 ILE B N 1
ATOM 4173 C CA . ILE B 1 234 ? -15.984 -18.297 -3.264 1 96.38 234 ILE B CA 1
ATOM 4174 C C . ILE B 1 234 ? -15.648 -17.562 -4.559 1 96.38 234 ILE B C 1
ATOM 4176 O O . ILE B 1 234 ? -16.531 -17.344 -5.402 1 96.38 234 ILE B O 1
ATOM 4180 N N . ALA B 1 235 ? -14.422 -17.219 -4.734 1 95.81 235 ALA B N 1
ATOM 4181 C CA . ALA B 1 235 ? -14 -16.531 -5.953 1 95.81 235 ALA B CA 1
ATOM 4182 C C . ALA B 1 235 ? -14.18 -17.422 -7.176 1 95.81 235 ALA B C 1
ATOM 4184 O O . ALA B 1 235 ? -14.648 -16.969 -8.227 1 95.81 235 ALA B O 1
ATOM 4185 N N . MET B 1 236 ? -13.898 -18.688 -7.004 1 97.44 236 MET B N 1
ATOM 4186 C CA . MET B 1 236 ? -13.914 -19.594 -8.148 1 97.44 236 MET B CA 1
ATOM 4187 C C . MET B 1 236 ? -15.344 -19.922 -8.562 1 97.44 236 MET B C 1
ATOM 4189 O O . MET B 1 236 ? -15.578 -20.359 -9.688 1 97.44 236 MET B O 1
ATOM 4193 N N . GLU B 1 237 ? -16.281 -19.719 -7.707 1 97.19 237 GLU B N 1
ATOM 4194 C CA . GLU B 1 237 ? -17.672 -19.938 -8.047 1 97.19 237 GLU B CA 1
ATOM 4195 C C . GLU B 1 237 ? -18.141 -18.953 -9.117 1 97.19 237 GLU B C 1
ATOM 4197 O O . GLU B 1 237 ? -19.172 -19.172 -9.766 1 97.19 237 GLU B O 1
ATOM 4202 N N . LYS B 1 238 ? -17.359 -17.969 -9.328 1 95.75 238 LYS B N 1
ATOM 4203 C CA . LYS B 1 238 ? -17.656 -17.031 -10.406 1 95.75 238 LYS B CA 1
ATOM 4204 C C . LYS B 1 238 ? -17.281 -17.609 -11.766 1 95.75 238 LYS B C 1
ATOM 4206 O O . LYS B 1 238 ? -17.734 -17.125 -12.805 1 95.75 238 LYS B O 1
ATOM 4211 N N . ILE B 1 239 ? -16.453 -18.609 -11.773 1 96.69 239 ILE B N 1
ATOM 4212 C CA . ILE B 1 239 ? -15.938 -19.188 -13 1 96.69 239 ILE B CA 1
ATOM 4213 C C . ILE B 1 239 ? -16.719 -20.453 -13.344 1 96.69 239 ILE B C 1
ATOM 4215 O O . ILE B 1 239 ? -16.953 -20.75 -14.523 1 96.69 239 ILE B O 1
ATOM 4219 N N . SER B 1 240 ? -17.109 -21.234 -12.328 1 97.75 240 SER B N 1
ATOM 4220 C CA . SER B 1 240 ? -17.719 -22.547 -12.562 1 97.75 240 SER B CA 1
ATOM 4221 C C . SER B 1 240 ? -18.75 -22.875 -11.492 1 97.75 240 SER B C 1
ATOM 4223 O O . SER B 1 240 ? -18.703 -22.344 -10.375 1 97.75 240 SER B O 1
ATOM 4225 N N . ASN B 1 241 ? -19.734 -23.75 -11.875 1 97.12 241 ASN B N 1
ATOM 4226 C CA . ASN B 1 241 ? -20.688 -24.266 -10.898 1 97.12 241 ASN B CA 1
ATOM 4227 C C . ASN B 1 241 ? -20.172 -25.531 -10.219 1 97.12 241 ASN B C 1
ATOM 4229 O O . ASN B 1 241 ? -20.766 -26 -9.242 1 97.12 241 ASN B O 1
ATOM 4233 N N . SER B 1 242 ? -19.109 -26.047 -10.711 1 98.12 242 SER B N 1
ATOM 4234 C CA . SER B 1 242 ? -18.516 -27.266 -10.172 1 98.12 242 SER B CA 1
ATOM 4235 C C . SER B 1 242 ? -17.234 -26.969 -9.406 1 98.12 242 SER B C 1
ATOM 4237 O O . SER B 1 242 ? -16.141 -27.359 -9.828 1 98.12 242 SER B O 1
ATOM 4239 N N . VAL B 1 243 ? -17.422 -26.359 -8.227 1 98.62 243 VAL B N 1
ATOM 4240 C CA . VAL B 1 243 ? -16.281 -25.969 -7.41 1 98.62 243 VAL B CA 1
ATOM 4241 C C . VAL B 1 243 ? -16.281 -26.766 -6.113 1 98.62 243 VAL B C 1
ATOM 4243 O O . VAL B 1 243 ? -17.281 -26.844 -5.41 1 98.62 243 VAL B O 1
ATOM 4246 N N . THR B 1 244 ? -15.242 -27.453 -5.883 1 98.69 244 THR B N 1
ATOM 4247 C CA . THR B 1 244 ? -14.969 -28.094 -4.598 1 98.69 244 THR B CA 1
ATOM 4248 C C . THR B 1 244 ? -13.984 -27.266 -3.781 1 98.69 244 THR B C 1
ATOM 4250 O O . THR B 1 244 ? -12.898 -26.938 -4.258 1 98.69 244 THR B O 1
ATOM 4253 N N . THR B 1 245 ? -14.367 -26.922 -2.562 1 98.69 245 THR B N 1
ATOM 4254 C CA . THR B 1 245 ? -13.539 -26.078 -1.708 1 98.69 245 THR B CA 1
ATOM 4255 C C . THR B 1 245 ? -12.961 -26.891 -0.549 1 98.69 245 THR B C 1
ATOM 4257 O O . THR B 1 245 ? -13.68 -27.672 0.081 1 98.69 245 THR B O 1
ATOM 4260 N N . LYS B 1 246 ? -11.68 -26.75 -0.335 1 98.75 246 LYS B N 1
ATOM 4261 C CA . LYS B 1 246 ? -11 -27.375 0.795 1 98.75 246 LYS B CA 1
ATOM 4262 C C . LYS B 1 246 ? -10.148 -26.359 1.554 1 98.75 246 LYS B C 1
ATOM 4264 O O . LYS B 1 246 ? -9.57 -25.469 0.951 1 98.75 246 LYS B O 1
ATOM 4269 N N . VAL B 1 247 ? -10.086 -26.484 2.861 1 98.81 247 VAL B N 1
ATOM 4270 C CA . VAL B 1 247 ? -9.203 -25.719 3.727 1 98.81 247 VAL B CA 1
ATOM 4271 C C . VAL B 1 247 ? -8.203 -26.656 4.41 1 98.81 247 VAL B C 1
ATOM 4273 O O . VAL B 1 247 ? -8.602 -27.609 5.066 1 98.81 247 VAL B O 1
ATOM 4276 N N . ILE B 1 248 ? -6.965 -26.438 4.242 1 98.81 248 ILE B N 1
ATOM 4277 C CA . ILE B 1 248 ? -5.949 -27.266 4.875 1 98.81 248 ILE B CA 1
ATOM 4278 C C . ILE B 1 248 ? -5.637 -26.734 6.27 1 98.81 248 ILE B C 1
ATOM 4280 O O . ILE B 1 248 ? -5.301 -25.562 6.43 1 98.81 248 ILE B O 1
ATOM 4284 N N . LYS B 1 249 ? -5.723 -27.562 7.23 1 98.38 249 LYS B N 1
ATOM 4285 C CA . LYS B 1 249 ? -5.492 -27.203 8.625 1 98.38 249 LYS B CA 1
ATOM 4286 C C . LYS B 1 249 ? -4.008 -26.969 8.891 1 98.38 249 LYS B C 1
ATOM 4288 O O . LYS B 1 249 ? -3.15 -27.547 8.227 1 98.38 249 LYS B O 1
ATOM 4293 N N . ASN B 1 250 ? -3.715 -26.094 9.852 1 98.38 250 ASN B N 1
ATOM 4294 C CA . ASN B 1 250 ? -2.354 -25.781 10.273 1 98.38 250 ASN B CA 1
ATOM 4295 C C . ASN B 1 250 ? -1.475 -25.391 9.086 1 98.38 250 ASN B C 1
ATOM 4297 O O . ASN B 1 250 ? -0.382 -25.938 8.914 1 98.38 250 ASN B O 1
ATOM 4301 N N . CYS B 1 251 ? -2.029 -24.516 8.328 1 98.81 251 CYS B N 1
ATOM 4302 C CA . CYS B 1 251 ? -1.352 -24.141 7.09 1 98.81 251 CYS B CA 1
ATOM 4303 C C . CYS B 1 251 ? -1.563 -22.656 6.773 1 98.81 251 CYS B C 1
ATOM 4305 O O . CYS B 1 251 ? -2.672 -22.141 6.914 1 98.81 251 CYS B O 1
ATOM 4307 N N . GLY B 1 252 ? -0.472 -22.016 6.418 1 98.69 252 GLY B N 1
ATOM 4308 C CA . GLY B 1 252 ? -0.551 -20.656 5.934 1 98.69 252 GLY B CA 1
ATOM 4309 C C . GLY B 1 252 ? -0.646 -20.562 4.422 1 98.69 252 GLY B C 1
ATOM 4310 O O . GLY B 1 252 ? -1.346 -21.344 3.789 1 98.69 252 GLY B O 1
ATOM 4311 N N . HIS B 1 253 ? -0.052 -19.547 3.854 1 98.56 253 HIS B N 1
ATOM 4312 C CA . HIS B 1 253 ? -0.17 -19.203 2.439 1 98.56 253 HIS B CA 1
ATOM 4313 C C . HIS B 1 253 ? 0.583 -20.203 1.566 1 98.56 253 HIS B C 1
ATOM 4315 O O . HIS B 1 253 ? 0.185 -20.453 0.428 1 98.56 253 HIS B O 1
ATOM 4321 N N . TYR B 1 254 ? 1.644 -20.781 2.074 1 98.88 254 TYR B N 1
ATOM 4322 C CA . TYR B 1 254 ? 2.543 -21.578 1.256 1 98.88 254 TYR B CA 1
ATOM 4323 C C . TYR B 1 254 ? 2.234 -23.062 1.406 1 98.88 254 TYR B C 1
ATOM 4325 O O . TYR B 1 254 ? 3.08 -23.844 1.86 1 98.88 254 TYR B O 1
ATOM 4333 N N . ILE B 1 255 ? 1.184 -23.469 0.848 1 98.81 255 ILE B N 1
ATOM 4334 C CA . ILE B 1 255 ? 0.527 -24.734 1.104 1 98.81 255 ILE B CA 1
ATOM 4335 C C . ILE B 1 255 ? 1.442 -25.891 0.678 1 98.81 255 ILE B C 1
ATOM 4337 O O . ILE B 1 255 ? 1.655 -26.828 1.438 1 98.81 255 ILE B O 1
ATOM 4341 N N . ALA B 1 256 ? 2.053 -25.844 -0.495 1 98.88 256 ALA B N 1
ATOM 4342 C CA . ALA B 1 256 ? 2.883 -26.922 -1.031 1 98.88 256 ALA B CA 1
ATOM 4343 C C . ALA B 1 256 ? 4.105 -27.156 -0.153 1 98.88 256 ALA B C 1
ATOM 4345 O O . ALA B 1 256 ? 4.664 -28.25 -0.143 1 98.88 256 ALA B O 1
ATOM 4346 N N . GLU B 1 257 ? 4.523 -26.125 0.567 1 98.81 257 GLU B N 1
ATOM 4347 C CA . GLU B 1 257 ? 5.73 -26.234 1.377 1 98.81 257 GLU B CA 1
ATOM 4348 C C . GLU B 1 257 ? 5.391 -26.469 2.846 1 98.81 257 GLU B C 1
ATOM 4350 O O . GLU B 1 257 ? 6.148 -27.109 3.572 1 98.81 257 GLU B O 1
ATOM 4355 N N . GLU B 1 258 ? 4.238 -26 3.291 1 98.81 258 GLU B N 1
ATOM 4356 C CA . GLU B 1 258 ? 3.836 -26.156 4.688 1 98.81 258 GLU B CA 1
ATOM 4357 C C . GLU B 1 258 ? 3.156 -27.5 4.93 1 98.81 258 GLU B C 1
ATOM 4359 O O . GLU B 1 258 ? 3.33 -28.094 5.988 1 98.81 258 GLU B O 1
ATOM 4364 N N . GLN B 1 259 ? 2.348 -27.953 3.955 1 98.75 259 GLN B N 1
ATOM 4365 C CA . GLN B 1 259 ? 1.599 -29.203 4.078 1 98.75 259 GLN B CA 1
ATOM 4366 C C . GLN B 1 259 ? 1.71 -30.031 2.805 1 98.75 259 GLN B C 1
ATOM 4368 O O . GLN B 1 259 ? 0.697 -30.375 2.189 1 98.75 259 GLN B O 1
ATOM 4373 N N . PRO B 1 260 ? 2.934 -30.453 2.486 1 98.69 260 PRO B N 1
ATOM 4374 C CA . PRO B 1 260 ? 3.146 -31.141 1.206 1 98.69 260 PRO B CA 1
ATOM 4375 C C . PRO B 1 260 ? 2.436 -32.5 1.128 1 98.69 260 PRO B C 1
ATOM 4377 O O . PRO B 1 260 ? 1.876 -32.844 0.085 1 98.69 260 PRO B O 1
ATOM 4380 N N . GLU B 1 261 ? 2.412 -33.25 2.166 1 98.38 261 GLU B N 1
ATOM 4381 C CA . GLU B 1 261 ? 1.801 -34.562 2.141 1 98.38 261 GLU B CA 1
ATOM 4382 C C . GLU B 1 261 ? 0.288 -34.469 1.962 1 98.38 261 GLU B C 1
ATOM 4384 O O . GLU B 1 261 ? -0.287 -35.188 1.124 1 98.38 261 GLU B O 1
ATOM 4389 N N . GLU B 1 262 ? -0.268 -33.625 2.771 1 98.69 262 GLU B N 1
ATOM 4390 C CA . GLU B 1 262 ? -1.715 -33.438 2.67 1 98.69 262 GLU B CA 1
ATOM 4391 C C . GLU B 1 262 ? -2.117 -32.938 1.295 1 98.69 262 GLU B C 1
ATOM 4393 O O . GLU B 1 262 ? -3.062 -33.438 0.685 1 98.69 262 GLU B O 1
ATOM 4398 N N . LEU B 1 263 ? -1.429 -31.922 0.838 1 98.88 263 LEU B N 1
ATOM 4399 C CA . LEU B 1 263 ? -1.727 -31.375 -0.484 1 98.88 263 LEU B CA 1
ATOM 4400 C C . LEU B 1 263 ? -1.589 -32.469 -1.555 1 98.88 263 LEU B C 1
ATOM 4402 O O . LEU B 1 263 ? -2.445 -32.562 -2.432 1 98.88 263 LEU B O 1
ATOM 4406 N N . THR B 1 264 ? -0.492 -33.25 -1.513 1 98.69 264 THR B N 1
ATOM 4407 C CA . THR B 1 264 ? -0.237 -34.281 -2.508 1 98.69 264 THR B CA 1
ATOM 4408 C C . THR B 1 264 ? -1.384 -35.281 -2.549 1 98.69 264 THR B C 1
ATOM 4410 O O . THR B 1 264 ? -1.868 -35.625 -3.627 1 98.69 264 THR B O 1
ATOM 4413 N N . GLN B 1 265 ? -1.829 -35.656 -1.425 1 98.5 265 GLN B N 1
ATOM 4414 C CA . GLN B 1 265 ? -2.924 -36.625 -1.356 1 98.5 265 GLN B CA 1
ATOM 4415 C C . GLN B 1 265 ? -4.207 -36.031 -1.939 1 98.5 265 GLN B C 1
ATOM 4417 O O . GLN B 1 265 ? -4.914 -36.719 -2.689 1 98.5 265 GLN B O 1
ATOM 4422 N N . ILE B 1 266 ? -4.512 -34.844 -1.591 1 98.75 266 ILE B N 1
ATOM 4423 C CA . ILE B 1 266 ? -5.703 -34.156 -2.105 1 98.75 266 ILE B CA 1
ATOM 4424 C C . ILE B 1 266 ? -5.645 -34.094 -3.631 1 98.75 266 ILE B C 1
ATOM 4426 O O . ILE B 1 266 ? -6.633 -34.375 -4.309 1 98.75 266 ILE B O 1
ATOM 4430 N N . LEU B 1 267 ? -4.473 -33.75 -4.156 1 98.81 267 LEU B N 1
ATOM 4431 C CA . LEU B 1 267 ? -4.305 -33.625 -5.602 1 98.81 267 LEU B CA 1
ATOM 4432 C C . LEU B 1 267 ? -4.441 -34.969 -6.289 1 98.81 267 LEU B C 1
ATOM 4434 O O . LEU B 1 267 ? -5.105 -35.062 -7.32 1 98.81 267 LEU B O 1
ATOM 4438 N N . ILE B 1 268 ? -3.799 -35.969 -5.719 1 98.5 268 ILE B N 1
ATOM 4439 C CA . ILE B 1 268 ? -3.877 -37.312 -6.301 1 98.5 268 ILE B CA 1
ATOM 4440 C C . ILE B 1 268 ? -5.336 -37.75 -6.359 1 98.5 268 ILE B C 1
ATOM 4442 O O . ILE B 1 268 ? -5.805 -38.25 -7.398 1 98.5 268 ILE B O 1
ATOM 4446 N N . ASP B 1 269 ? -6.043 -37.562 -5.258 1 98.19 269 ASP B N 1
ATOM 4447 C CA . ASP B 1 269 ? -7.453 -37.969 -5.207 1 98.19 269 ASP B CA 1
ATOM 4448 C C . ASP B 1 269 ? -8.273 -37.156 -6.223 1 98.19 269 ASP B C 1
ATOM 4450 O O . ASP B 1 269 ? -9.18 -37.719 -6.855 1 98.19 269 ASP B O 1
ATOM 4454 N N . TRP B 1 270 ? -8.008 -35.938 -6.371 1 98.5 270 TRP B N 1
ATOM 4455 C CA . TRP B 1 270 ? -8.727 -35.062 -7.273 1 98.5 270 TRP B CA 1
ATOM 4456 C C . TRP B 1 270 ? -8.516 -35.469 -8.727 1 98.5 270 TRP B C 1
ATOM 4458 O O . TRP B 1 270 ? -9.477 -35.5 -9.508 1 98.5 270 TRP B O 1
ATOM 4468 N N . PHE B 1 271 ? -7.254 -35.75 -9.125 1 98 271 PHE B N 1
ATOM 4469 C CA . PHE B 1 271 ? -6.906 -36.062 -10.508 1 98 271 PHE B CA 1
ATOM 4470 C C . PHE B 1 271 ? -7.434 -37.406 -10.93 1 98 271 PHE B C 1
ATOM 4472 O O . PHE B 1 271 ? -7.609 -37.688 -12.125 1 98 271 PHE B O 1
ATOM 4479 N N . LYS B 1 272 ? -7.734 -38.281 -10.008 1 94.56 272 LYS B N 1
ATOM 4480 C CA . LYS B 1 272 ? -8.188 -39.625 -10.32 1 94.56 272 LYS B CA 1
ATOM 4481 C C . LYS B 1 272 ? -9.703 -39.688 -10.461 1 94.56 272 LYS B C 1
ATOM 4483 O O . LYS B 1 272 ? -10.258 -40.719 -10.836 1 94.56 272 LYS B O 1
ATOM 4488 N N . GLN B 1 273 ? -10.422 -38.688 -10.164 1 88.25 273 GLN B N 1
ATOM 4489 C CA . GLN B 1 273 ? -11.867 -38.625 -10.352 1 88.25 273 GLN B CA 1
ATOM 4490 C C . GLN B 1 273 ? -12.234 -38.625 -11.836 1 88.25 273 GLN B C 1
ATOM 4492 O O . GLN B 1 273 ? -11.461 -38.125 -12.664 1 88.25 273 GLN B O 1
#

Organism: Aliarcobacter butzleri (strain RM4018) (NCBI:txid367737)

Foldseek 3Di:
DWDWDAFPNKIKIKDKAADDAEEEEAEAPLAALVLLVLQCVLLRPHYTYMYIGFALFFPMHHDPAQQLLVSLVSVVVVCVVVVQQAHAYEYAALRLLNQLSNCQPPVRRYQAYEYAFYQHQQLRDPVCPDPVNCVQCVLLVVLLDPPPVLVVCQVVVLVVRLCVLCVFWLQNPLQDPVNSVSSCVRCRSSVNSSSSNSNCSNVNSVSSNVDPDADDHAYEYEYEPAGCAQVRQSSCVVRHVRYHYYYDYSTGRSCCRRPVPVVSVVVVVVVVD/DWDWDAFPNKIKIKDKAADDAEEEEAEAPLAALVLLVLQCVLLRPHHTYMYIGFALFFPMHHDPAQQLLVSLVSVVVVCVVVVQQAHAYEYAALRLLNQLSNCQPPVRRYQAYEYAFYQHQQLHDPVCPDPVNCVQCVLLVVLLDPPPVLVVCQVVVLVVRLVCLCVFWLQNPLQDPVNSVSSCVRCRSSVNSSSSNSNCSNVNSVSSNVDPDADDHAYEYEYEPAGCAQVRQSSCVVHHVRYDYYYDYSTGRSCCRRPVPVVSVVVVVVVVD

Solvent-accessible surface area (backbone atoms only — not comparable to full-atom values): 27378 Å² total; per-residue (Å²): 92,84,43,75,48,77,51,97,84,22,38,36,28,32,36,55,40,58,52,66,60,38,35,39,47,33,39,30,79,80,50,30,45,70,53,44,63,70,30,46,73,66,52,22,73,65,18,19,35,34,36,30,21,53,77,26,32,42,78,12,36,57,61,95,63,53,29,26,59,56,50,24,50,50,48,51,52,49,38,51,75,68,67,56,69,59,26,34,40,36,10,26,32,57,16,20,35,27,45,52,34,26,48,74,75,49,43,88,37,47,67,33,42,33,36,34,35,44,81,35,52,58,45,48,64,72,80,61,50,39,75,95,37,20,91,80,48,23,62,58,28,39,36,39,39,83,62,55,46,56,60,42,38,58,97,35,52,56,59,54,54,48,48,52,54,56,70,41,33,61,45,67,74,46,65,40,71,70,52,48,50,53,36,30,67,41,34,62,96,37,54,59,44,60,26,38,41,40,53,22,33,65,61,24,13,59,61,49,54,66,64,85,67,63,44,96,49,49,31,41,18,33,7,14,57,69,52,49,22,64,54,28,30,61,35,46,50,69,48,16,86,43,62,46,66,44,60,43,75,82,17,9,54,51,43,50,49,51,38,23,67,61,48,42,50,52,50,54,59,57,70,71,102,94,85,45,75,48,77,50,97,85,22,39,37,26,32,36,56,39,58,52,67,59,38,34,39,46,33,39,29,80,79,50,31,46,70,53,44,64,68,32,45,73,66,50,22,72,65,17,19,35,34,37,29,21,54,76,27,32,42,78,12,36,58,60,95,64,53,28,26,59,57,49,22,50,51,50,52,52,49,39,52,74,69,68,57,68,61,27,34,41,37,11,26,33,58,16,21,36,28,46,52,34,27,48,75,76,49,43,87,36,46,67,34,40,34,38,34,37,44,81,35,52,57,45,46,63,72,81,62,52,40,75,94,36,21,90,81,46,22,62,59,31,39,35,40,38,81,63,56,46,54,61,43,37,57,98,36,50,55,60,53,54,47,49,52,54,55,70,42,33,62,45,66,74,47,66,39,70,68,54,49,50,55,34,30,68,41,34,63,98,36,55,59,45,60,27,38,42,40,54,23,33,65,61,24,13,60,61,49,55,65,66,84,67,63,45,97,49,48,32,41,16,33,7,14,58,70,52,50,22,64,54,29,30,61,36,46,50,69,47,16,86,43,62,47,68,43,60,44,74,84,18,8,53,52,43,51,51,47,38,24,69,62,50,42,50,53,50,55,58,58,71,70,102